Protein AF-A0A3D4P3J9-F1 (afdb_monomer)

Foldseek 3Di:
DDDPVPFPFPADPDFPPQADAPVQRVCVRRSQWDDPDQQDIDGGPNVVVVVVVLVVLLVVLCVVLVEAEDDDDQKAFCVLCVVVVNSVQVPPFWAWDADPVRTIITRAQDCPSVVCVVCVVVPDDQVVPWHKYKYWDKHATPPVHRDDRNLRGGIDIDIDMDTDHPDVVSLVVSQVSVVVSVVSSCVVVVADWQWAWEDCPPVDADTKTFTWGFDQPFPWKWWADPVDNHIHTLLPDDFADDAADDDDQDDKDKDFAAPQLALVSRCVVVVHDLQQAKDWFWKAAPVGQIAIEIERRVWDFNQSQVCVVVVRRSGIDGDDQVSQVVQLAHRSQGDCQSGPRYQYEYEQRQQRHFFHWGGPSDHRMIMTGDHEPVRHDHPYYYHTTGDDFQTAHPPHGGTIHMTHTRGPDMDHRD

Mean predicted aligned error: 5.12 Å

Nearest PDB structures (foldseek):
  8w9i-assembly1_A  TM=9.210E-01  e=5.659E-49  Pseudomonas aeruginosa
  8w9i-assembly1_B  TM=9.074E-01  e=8.060E-49  Pseudomonas aeruginosa
  8w8j-assembly1_B  TM=9.111E-01  e=4.456E-48  Pseudomonas aeruginosa
  5ucm-assembly1_A  TM=9.035E-01  e=1.631E-47  Pseudomonas aeruginosa PAO1
  2i4n-assembly1_B  TM=9.693E-01  e=1.017E-27  Rhodopseudomonas palustris

Structure (mmCIF, N/CA/C/O backbone):
data_AF-A0A3D4P3J9-F1
#
_entry.id   AF-A0A3D4P3J9-F1
#
loop_
_atom_site.group_PDB
_atom_site.id
_atom_site.type_symbol
_atom_site.label_atom_id
_atom_site.label_alt_id
_atom_site.label_comp_id
_atom_site.label_asym_id
_atom_site.label_entity_id
_atom_site.label_seq_id
_atom_site.pdbx_PDB_ins_code
_atom_site.Cartn_x
_atom_site.Cartn_y
_atom_site.Cartn_z
_atom_site.occupancy
_atom_site.B_iso_or_equiv
_atom_site.auth_seq_id
_atom_site.auth_comp_id
_atom_site.auth_asym_id
_atom_site.auth_atom_id
_atom_site.pdbx_PDB_model_num
ATOM 1 N N . MET A 1 1 ? -26.149 22.680 27.137 1.00 61.97 1 MET A N 1
ATOM 2 C CA . MET A 1 1 ? -25.205 23.363 26.218 1.00 61.97 1 MET A CA 1
ATOM 3 C C . MET A 1 1 ? -24.112 24.038 27.037 1.00 61.97 1 MET A C 1
ATOM 5 O O . MET A 1 1 ? -24.439 24.690 28.018 1.00 61.97 1 MET A O 1
ATOM 9 N N . ILE A 1 2 ? -22.837 23.857 26.679 1.00 80.44 2 ILE A N 1
ATOM 10 C CA . ILE A 1 2 ? -21.700 24.536 27.331 1.00 80.44 2 ILE A CA 1
ATOM 11 C C . ILE A 1 2 ? -21.549 25.927 26.696 1.00 80.44 2 ILE A C 1
ATOM 13 O O . ILE A 1 2 ? -21.612 26.040 25.474 1.00 80.44 2 ILE A O 1
ATOM 17 N N . ARG A 1 3 ? -21.370 26.981 27.504 1.00 86.25 3 ARG A N 1
ATOM 18 C CA . ARG A 1 3 ? -21.073 28.335 26.996 1.00 86.25 3 ARG A CA 1
ATOM 19 C C . ARG A 1 3 ? -19.681 28.359 26.360 1.00 86.25 3 ARG A C 1
ATOM 21 O O . ARG A 1 3 ? -18.757 27.799 26.942 1.00 86.25 3 ARG A O 1
ATOM 28 N N . TYR A 1 4 ? -19.517 29.062 25.238 1.00 86.31 4 TYR A N 1
ATOM 29 C CA . TYR A 1 4 ? -18.231 29.148 24.528 1.00 86.31 4 TYR A CA 1
ATOM 30 C C . TYR A 1 4 ? -17.080 29.619 25.430 1.00 86.31 4 TYR A C 1
ATOM 32 O O . TYR A 1 4 ? -16.001 29.048 25.394 1.00 86.31 4 TYR A O 1
ATOM 40 N N . SER A 1 5 ? -17.336 30.569 26.337 1.00 89.00 5 SER A N 1
ATOM 41 C CA . SER A 1 5 ? -16.341 31.072 27.299 1.00 89.00 5 SER A CA 1
ATOM 42 C C . SER A 1 5 ? -15.779 30.023 28.268 1.00 89.00 5 SER A C 1
ATOM 44 O O . SER A 1 5 ? -14.781 30.283 28.929 1.00 89.00 5 SER A O 1
ATOM 46 N N . ARG A 1 6 ? -16.415 28.849 28.378 1.00 89.06 6 ARG A N 1
ATOM 47 C CA . ARG A 1 6 ? -15.959 27.707 29.189 1.00 89.06 6 ARG A CA 1
ATOM 48 C C . ARG A 1 6 ? -15.498 26.524 28.333 1.00 89.06 6 ARG A C 1
ATOM 50 O O . ARG A 1 6 ? -15.231 25.453 28.870 1.00 89.06 6 ARG A O 1
ATOM 57 N N . PHE A 1 7 ? -15.468 26.681 27.012 1.00 89.62 7 PHE A N 1
ATOM 58 C CA . PHE A 1 7 ? -15.084 25.635 26.078 1.00 89.62 7 PHE A CA 1
ATOM 59 C C . PHE A 1 7 ? -13.659 25.897 25.586 1.00 89.62 7 PHE A C 1
ATOM 61 O O . PHE A 1 7 ? -13.385 26.932 24.986 1.00 89.62 7 PHE A O 1
ATOM 68 N N . LEU A 1 8 ? -12.740 24.965 25.856 1.00 90.00 8 LEU A N 1
ATOM 69 C CA . LEU A 1 8 ? -11.357 25.067 25.392 1.00 90.00 8 LEU A CA 1
ATOM 70 C C . LEU A 1 8 ? -11.315 24.876 23.870 1.00 90.00 8 LEU A C 1
ATOM 72 O O . LEU A 1 8 ? -11.316 23.749 23.377 1.00 90.00 8 LEU A O 1
ATOM 76 N N . MET A 1 9 ? -11.293 25.990 23.142 1.00 90.38 9 MET A N 1
ATOM 77 C CA . MET A 1 9 ? -11.214 26.028 21.683 1.00 90.38 9 MET A CA 1
ATOM 78 C C . MET A 1 9 ? -10.228 27.127 21.255 1.00 90.38 9 MET A C 1
ATOM 80 O O . MET A 1 9 ? -10.634 28.257 20.979 1.00 90.38 9 MET A O 1
ATOM 84 N N . PRO A 1 10 ? -8.915 26.832 21.274 1.00 90.56 10 PRO A N 1
ATOM 85 C CA . PRO A 1 10 ? -7.866 27.806 20.994 1.00 90.56 10 PRO A CA 1
ATOM 86 C C . PRO A 1 10 ? -7.726 28.028 19.483 1.00 90.56 10 PRO A C 1
ATOM 88 O O . PRO A 1 10 ? -6.827 27.486 18.846 1.00 90.56 10 PRO A O 1
ATOM 91 N N . THR A 1 11 ? -8.637 28.800 18.893 1.00 92.62 11 THR A N 1
ATOM 92 C CA . THR A 1 11 ? -8.585 29.109 17.460 1.00 92.62 11 THR A CA 1
ATOM 93 C C . THR A 1 11 ? -7.394 30.003 17.120 1.00 92.62 11 THR A C 1
ATOM 95 O O . THR A 1 11 ? -7.134 30.966 17.844 1.00 92.62 11 THR A O 1
ATOM 98 N N . THR A 1 12 ? -6.722 29.758 15.995 1.00 90.12 12 THR A N 1
ATOM 99 C CA . THR A 1 12 ? -5.594 30.581 15.527 1.00 90.12 12 THR A CA 1
ATOM 100 C C . THR A 1 12 ? -5.910 31.282 14.208 1.00 90.12 12 THR A C 1
ATOM 102 O O . THR A 1 12 ? -6.544 30.732 13.302 1.00 90.12 12 THR A O 1
ATOM 105 N N . LYS A 1 13 ? -5.448 32.532 14.080 1.00 87.69 13 LYS A N 1
ATOM 106 C CA . LYS A 1 13 ? -5.566 33.291 12.827 1.00 87.69 13 LYS A CA 1
ATOM 107 C C . LYS A 1 13 ? -4.622 32.728 11.766 1.00 87.69 13 LYS A C 1
ATOM 109 O O . LYS A 1 13 ? -5.040 32.508 10.630 1.00 87.69 13 LYS A O 1
ATOM 114 N N . GLU A 1 14 ? -3.380 32.481 12.166 1.00 84.69 14 GLU A N 1
ATOM 115 C CA . GLU A 1 14 ? -2.300 32.007 11.308 1.00 84.69 14 GLU A CA 1
ATOM 116 C C . GLU A 1 14 ? -2.349 30.488 11.128 1.00 84.69 14 GLU A C 1
ATOM 118 O O . GLU A 1 14 ? -2.778 29.745 12.017 1.00 84.69 14 GLU A O 1
ATOM 123 N N . THR A 1 15 ? -1.932 30.042 9.943 1.00 78.12 15 THR A N 1
ATOM 124 C CA . THR A 1 15 ? -1.755 28.619 9.649 1.00 78.12 15 THR A CA 1
ATOM 125 C C . THR A 1 15 ? -0.336 28.221 10.055 1.00 78.12 15 THR A C 1
ATOM 127 O O . THR A 1 15 ? 0.595 28.890 9.610 1.00 78.12 15 THR A O 1
ATOM 130 N N . PRO A 1 16 ? -0.146 27.146 10.837 1.00 78.12 16 PRO A N 1
ATOM 131 C CA . PRO A 1 16 ? 1.179 26.577 11.065 1.00 78.12 16 PRO A CA 1
ATOM 132 C C . PRO A 1 16 ? 1.870 26.212 9.745 1.00 78.12 16 PRO A C 1
ATOM 134 O O . PRO A 1 16 ? 1.224 25.700 8.829 1.00 78.12 16 PRO A O 1
ATOM 137 N N . SER A 1 17 ? 3.168 26.496 9.636 1.00 77.50 17 SER A N 1
ATOM 138 C CA . SER A 1 17 ? 3.943 26.291 8.404 1.00 77.50 17 SER A CA 1
ATOM 139 C C . SER A 1 17 ? 4.155 24.817 8.051 1.00 77.50 17 SER A C 1
ATOM 141 O O . SER A 1 17 ? 4.418 24.508 6.896 1.00 77.50 17 SER A O 1
ATOM 143 N N . ASP A 1 18 ? 4.004 23.907 9.015 1.00 75.69 18 ASP A N 1
ATOM 144 C CA . ASP A 1 18 ? 4.138 22.458 8.843 1.00 75.69 18 ASP A CA 1
ATOM 145 C C . ASP A 1 18 ? 2.832 21.766 8.403 1.00 75.69 18 ASP A C 1
ATOM 147 O O . ASP A 1 18 ? 2.766 20.537 8.334 1.00 75.69 18 ASP A O 1
ATOM 151 N N . ALA A 1 19 ? 1.776 22.537 8.118 1.00 81.19 19 ALA A N 1
ATOM 152 C CA . ALA A 1 19 ? 0.484 22.027 7.677 1.00 81.19 19 ALA A CA 1
ATOM 153 C C . ALA A 1 19 ? 0.239 22.303 6.185 1.00 81.19 19 ALA A C 1
ATOM 155 O O . ALA A 1 19 ? -0.222 23.379 5.806 1.00 81.19 19 ALA A O 1
ATOM 156 N N . GLU A 1 20 ? 0.493 21.299 5.345 1.00 80.62 20 GLU A N 1
ATOM 157 C CA . GLU A 1 20 ? 0.336 21.400 3.885 1.00 80.62 20 GLU A CA 1
ATOM 158 C C . GLU A 1 20 ? -1.122 21.181 3.437 1.00 80.62 20 GLU A C 1
ATOM 160 O O . GLU A 1 20 ? -1.687 21.993 2.702 1.00 80.62 20 GLU A O 1
ATOM 165 N N . VAL A 1 21 ? -1.777 20.129 3.946 1.00 87.75 21 VAL A N 1
ATOM 166 C CA . VAL A 1 21 ? -3.131 19.726 3.524 1.00 87.75 21 VAL A CA 1
ATOM 167 C C . VAL A 1 21 ? -4.220 20.575 4.190 1.00 87.75 21 VAL A C 1
ATOM 169 O O . VAL A 1 21 ? -4.158 20.889 5.383 1.00 87.75 21 VAL A O 1
ATOM 172 N N . ALA A 1 22 ? -5.264 20.925 3.430 1.00 90.56 22 ALA A N 1
ATOM 173 C CA . ALA A 1 22 ? -6.351 21.798 3.879 1.00 90.56 22 ALA A CA 1
ATOM 174 C C . ALA A 1 22 ? -7.051 21.306 5.161 1.00 90.56 22 ALA A C 1
ATOM 176 O O . ALA A 1 22 ? -7.291 22.106 6.067 1.00 90.56 22 ALA A O 1
ATOM 177 N N . SER A 1 23 ? -7.329 20.003 5.274 1.00 92.81 23 SER A N 1
ATOM 178 C CA . SER A 1 23 ? -7.937 19.397 6.469 1.00 92.81 23 SER A CA 1
ATOM 179 C C . SER A 1 23 ? -7.082 19.638 7.719 1.00 92.81 23 SER A C 1
ATOM 181 O O . SER A 1 23 ? -7.578 20.165 8.715 1.00 92.81 23 SER A O 1
ATOM 183 N N . HIS A 1 24 ? -5.777 19.362 7.643 1.00 92.81 24 HIS A N 1
ATOM 184 C CA . HIS A 1 24 ? -4.821 19.586 8.729 1.00 92.81 24 HIS A CA 1
ATOM 185 C C . HIS A 1 24 ? -4.771 21.062 9.148 1.00 92.81 24 HIS A C 1
ATOM 187 O O . HIS A 1 24 ? -4.904 21.382 10.333 1.00 92.81 24 HIS A O 1
ATOM 193 N N . ARG A 1 25 ? -4.670 21.974 8.170 1.00 92.06 25 ARG A N 1
ATOM 194 C CA . ARG A 1 25 ? -4.666 23.429 8.397 1.00 92.06 25 ARG A CA 1
ATOM 195 C C . ARG A 1 25 ? -5.921 23.896 9.131 1.00 92.06 25 ARG A C 1
ATOM 197 O O . ARG A 1 25 ? -5.830 24.670 10.083 1.00 92.06 25 ARG A O 1
ATOM 204 N N . LEU A 1 26 ? -7.092 23.438 8.691 1.00 94.38 26 LEU A N 1
ATOM 205 C CA . LEU A 1 26 ? -8.375 23.827 9.273 1.00 94.38 26 LEU A CA 1
ATOM 206 C C . LEU A 1 26 ? -8.563 23.253 10.678 1.00 94.38 26 LEU A C 1
ATOM 208 O O . LEU A 1 26 ? -8.976 23.988 11.572 1.00 94.38 26 LEU A O 1
ATOM 212 N N . MET A 1 27 ? -8.214 21.985 10.905 1.00 95.06 27 MET A N 1
ATOM 213 C CA . MET A 1 27 ? -8.350 21.354 12.222 1.00 95.06 27 MET A CA 1
ATOM 214 C C . MET A 1 27 ? -7.432 21.988 13.275 1.00 95.06 27 MET A C 1
ATOM 216 O O . MET A 1 27 ? -7.852 22.158 14.422 1.00 95.06 27 MET A O 1
ATOM 220 N N . LEU A 1 28 ? -6.216 22.398 12.896 1.00 93.31 28 LEU A N 1
ATOM 221 C CA . LEU A 1 28 ? -5.325 23.163 13.774 1.00 93.31 28 LEU A CA 1
ATOM 222 C C . LEU A 1 28 ? -5.899 24.555 14.074 1.00 93.31 28 LEU A C 1
ATOM 224 O O . LEU A 1 28 ? -6.052 24.921 15.239 1.00 93.31 28 LEU A O 1
ATOM 228 N N . ARG A 1 29 ? -6.297 25.308 13.038 1.00 94.19 29 ARG A N 1
ATOM 229 C CA . ARG A 1 29 ? -6.836 26.673 13.194 1.00 94.19 29 ARG A CA 1
ATOM 230 C C . ARG A 1 29 ? -8.148 26.727 13.963 1.00 94.19 29 ARG A C 1
ATOM 232 O O . ARG A 1 29 ? -8.394 27.698 14.671 1.00 94.19 29 ARG A O 1
ATOM 239 N N . ALA A 1 30 ? -8.982 25.700 13.843 1.00 94.75 30 ALA A N 1
ATOM 240 C CA . ALA A 1 30 ? -10.226 25.574 14.591 1.00 94.75 30 ALA A CA 1
ATOM 241 C C . ALA A 1 30 ? -10.008 25.104 16.043 1.00 94.75 30 ALA A C 1
ATOM 243 O O . ALA A 1 30 ? -10.976 24.994 16.793 1.00 94.75 30 ALA A O 1
ATOM 244 N N . GLY A 1 31 ? -8.769 24.808 16.455 1.00 94.00 31 GLY A N 1
ATOM 245 C CA . GLY A 1 31 ? -8.481 24.275 17.785 1.00 94.00 31 GLY A CA 1
ATOM 246 C C . GLY A 1 31 ? -9.119 22.902 18.014 1.00 94.00 31 GLY A C 1
ATOM 247 O O . GLY A 1 31 ? -9.609 22.629 19.109 1.00 94.00 31 GLY A O 1
ATOM 248 N N . MET A 1 32 ? -9.169 22.052 16.980 1.00 96.12 32 MET A N 1
ATOM 249 C CA . MET A 1 32 ? -9.696 20.684 17.068 1.00 96.12 32 MET A CA 1
ATOM 250 C C . MET A 1 32 ? -8.624 19.673 17.466 1.00 96.12 32 MET A C 1
ATOM 252 O O . MET A 1 32 ? -8.935 18.712 18.168 1.00 96.12 32 MET A O 1
ATOM 256 N N . ILE A 1 33 ? -7.381 19.901 17.044 1.00 95.25 33 ILE A N 1
ATOM 257 C CA . ILE A 1 33 ? -6.224 19.060 17.361 1.00 95.25 33 ILE A CA 1
ATOM 258 C C . ILE A 1 33 ? -5.009 19.912 17.707 1.00 95.25 33 ILE A C 1
ATOM 260 O O . ILE A 1 33 ? -4.933 21.083 17.334 1.00 95.25 33 ILE A O 1
ATOM 264 N N . ARG A 1 34 ? -4.040 19.310 18.399 1.00 93.12 34 ARG A N 1
ATOM 265 C CA . ARG A 1 34 ? -2.733 19.912 18.668 1.00 93.12 34 ARG A CA 1
ATOM 266 C C . ARG A 1 34 ? -1.631 18.869 18.524 1.00 93.12 34 ARG A C 1
ATOM 268 O O . ARG A 1 34 ? -1.748 17.781 19.074 1.00 93.12 34 ARG A O 1
ATOM 275 N N . LYS A 1 35 ? -0.576 19.201 17.784 1.00 92.25 35 LYS A N 1
ATOM 276 C CA . LYS A 1 35 ? 0.579 18.322 17.572 1.00 92.25 35 LYS A CA 1
ATOM 277 C C . LYS A 1 35 ? 1.399 18.198 18.860 1.00 92.25 35 LYS A C 1
ATOM 279 O O . LYS A 1 35 ? 1.714 19.216 19.476 1.00 92.25 35 LYS A O 1
ATOM 284 N N . VAL A 1 36 ? 1.725 16.967 19.246 1.00 94.62 36 VAL A N 1
ATOM 285 C CA . VAL A 1 36 ? 2.635 16.637 20.359 1.00 94.62 36 VAL A CA 1
ATOM 286 C C . VAL A 1 36 ? 4.013 16.285 19.803 1.00 94.62 36 VAL A C 1
ATOM 288 O O . VAL A 1 36 ? 5.019 16.83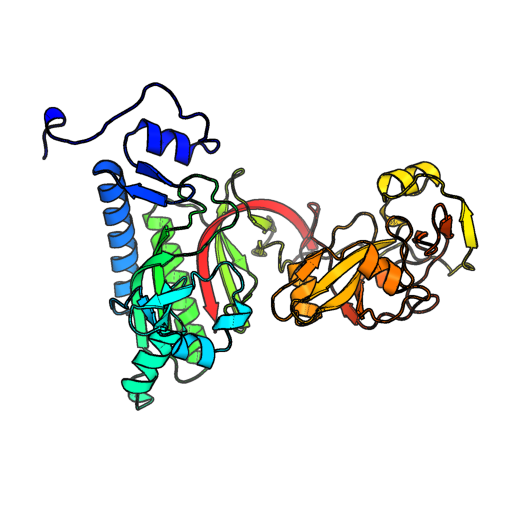1 20.241 1.00 94.62 36 VAL A O 1
ATOM 291 N N . ALA A 1 37 ? 4.042 15.427 18.783 1.00 92.94 37 ALA A N 1
ATOM 292 C CA . ALA A 1 37 ? 5.230 15.058 18.020 1.00 92.94 37 ALA A CA 1
ATOM 293 C C . ALA A 1 37 ? 4.845 14.797 16.551 1.00 92.94 37 ALA A C 1
ATOM 295 O O . ALA A 1 37 ? 3.675 14.895 16.178 1.00 92.94 37 ALA A O 1
ATOM 296 N N . SER A 1 38 ? 5.815 14.496 15.684 1.00 91.38 38 SER A N 1
ATOM 297 C CA . SER A 1 38 ? 5.516 14.150 14.285 1.00 91.38 38 SER A CA 1
ATOM 298 C C . SER A 1 38 ? 4.630 12.901 14.216 1.00 91.38 38 SER A C 1
ATOM 300 O O . SER A 1 38 ? 5.047 11.839 14.677 1.00 91.38 38 SER A O 1
ATOM 302 N N . GLY A 1 39 ? 3.416 13.048 13.674 1.00 92.50 39 GLY A N 1
ATOM 303 C CA . GLY A 1 39 ? 2.413 11.984 13.615 1.00 92.50 39 GLY A CA 1
ATOM 304 C C . GLY A 1 39 ? 1.721 11.664 14.940 1.00 92.50 39 GLY A C 1
ATOM 305 O O . GLY A 1 39 ? 1.131 10.600 15.041 1.00 92.50 39 GLY A O 1
ATOM 306 N N . ILE A 1 40 ? 1.800 12.526 15.958 1.00 95.94 40 ILE A N 1
ATOM 307 C CA . ILE A 1 40 ? 1.154 12.297 17.261 1.00 95.94 40 ILE A CA 1
ATOM 308 C C . ILE A 1 40 ? 0.384 13.554 17.660 1.00 95.94 40 ILE A C 1
ATOM 310 O O . ILE A 1 40 ? 0.966 14.638 17.791 1.00 95.94 40 ILE A O 1
ATOM 314 N N . TYR A 1 41 ? -0.928 13.415 17.855 1.00 95.88 41 TYR A N 1
ATOM 315 C CA . TYR A 1 41 ? -1.847 14.537 18.038 1.00 95.88 41 TYR A CA 1
ATOM 316 C C . TYR A 1 41 ? -2.748 14.356 19.259 1.00 95.88 41 TYR A C 1
ATOM 318 O O . TYR A 1 41 ? -3.342 13.309 19.482 1.00 95.88 41 TYR A O 1
ATOM 326 N N . THR A 1 42 ? -2.935 15.435 20.013 1.00 96.56 42 THR A N 1
ATOM 327 C CA . THR A 1 42 ? -3.992 15.541 21.019 1.00 96.56 42 THR A CA 1
ATOM 328 C C . THR A 1 42 ? -5.286 16.010 20.363 1.00 96.56 42 THR A C 1
ATOM 330 O O . THR A 1 42 ? -5.311 17.074 19.739 1.00 96.56 42 THR A O 1
ATOM 333 N N . TYR A 1 43 ? -6.382 15.279 20.570 1.00 97.12 43 TYR A N 1
ATOM 334 C CA . TYR A 1 43 ? -7.727 15.747 20.233 1.00 97.12 43 TYR A CA 1
ATOM 335 C C . TYR A 1 43 ? -8.235 16.717 21.302 1.00 97.12 43 TYR A C 1
ATOM 337 O O . TYR A 1 43 ? -8.416 16.360 22.466 1.00 97.12 43 TYR A O 1
ATOM 345 N N . LEU A 1 44 ? -8.498 17.959 20.901 1.00 96.50 44 LEU A N 1
ATOM 346 C CA . LEU A 1 44 ? -9.110 18.974 21.757 1.00 96.50 44 LEU A CA 1
ATOM 347 C C . LEU A 1 44 ? -10.636 18.774 21.811 1.00 96.50 44 LEU A C 1
ATOM 349 O O . LEU A 1 44 ? -11.188 18.046 20.981 1.00 96.50 44 LEU A O 1
ATOM 353 N N . PRO A 1 45 ? -11.369 19.413 22.746 1.00 96.38 45 PRO A N 1
ATOM 354 C CA . PRO A 1 45 ? -12.789 19.126 22.965 1.00 96.38 45 PRO A CA 1
ATOM 355 C C . PRO A 1 45 ? -13.676 19.183 21.713 1.00 96.38 45 PRO A C 1
ATOM 357 O O . PRO A 1 45 ? -14.614 18.395 21.599 1.00 96.38 45 PRO A O 1
ATOM 360 N N . ALA A 1 46 ? -13.402 20.083 20.762 1.00 94.69 46 ALA A N 1
ATOM 361 C CA . ALA A 1 46 ? -14.131 20.139 19.493 1.00 94.69 46 ALA A CA 1
ATOM 362 C C . ALA A 1 46 ? -13.853 18.910 18.611 1.00 94.69 46 ALA A C 1
ATOM 364 O O . ALA A 1 46 ? -14.796 18.262 18.157 1.00 94.69 46 ALA A O 1
ATOM 365 N N . GLY A 1 47 ? -12.576 18.560 18.421 1.00 96.31 47 GLY A N 1
ATOM 366 C CA . GLY A 1 47 ? -12.157 17.392 17.644 1.00 96.31 47 GLY A CA 1
ATOM 367 C C . GLY A 1 47 ? -12.632 16.083 18.267 1.00 96.31 47 GLY A C 1
ATOM 368 O O . GLY A 1 47 ? -13.228 15.260 17.581 1.00 96.31 47 GLY A O 1
ATOM 369 N N . LEU A 1 48 ? -12.492 15.936 19.587 1.00 96.81 48 LEU A N 1
ATOM 370 C CA . LEU A 1 48 ? -12.940 14.749 20.316 1.00 96.81 48 LEU A CA 1
ATOM 371 C C . LEU A 1 48 ? -14.459 14.539 20.215 1.00 96.81 48 LEU A C 1
ATOM 373 O O . LEU A 1 48 ? -14.935 13.409 20.132 1.00 96.81 48 LEU A O 1
ATOM 377 N N . ARG A 1 49 ? -15.253 15.619 20.187 1.00 96.31 49 ARG A N 1
ATOM 378 C CA . ARG A 1 49 ? -16.704 15.517 19.958 1.00 96.31 49 ARG A CA 1
ATOM 379 C C . ARG A 1 49 ? -17.044 15.030 18.554 1.00 96.31 49 ARG A C 1
ATOM 381 O O . 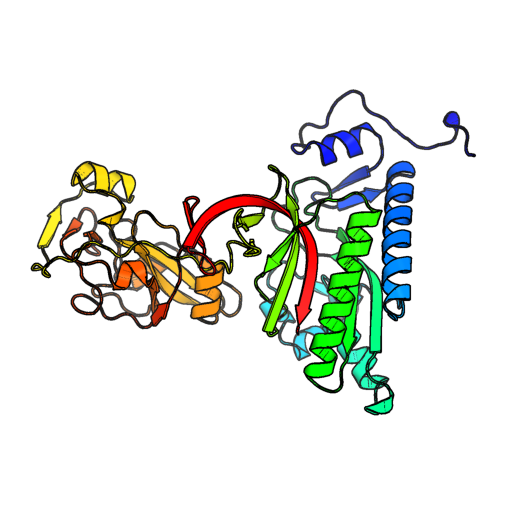ARG A 1 49 ? -18.076 14.383 18.403 1.00 96.31 49 ARG A O 1
ATOM 388 N N . VAL A 1 50 ? -16.240 15.370 17.548 1.00 97.44 50 VAL A N 1
ATOM 389 C CA . VAL A 1 50 ? -16.407 14.850 16.184 1.00 97.44 50 VAL A CA 1
ATOM 390 C C . VAL A 1 50 ? -16.010 13.379 16.142 1.00 97.44 50 VAL A C 1
ATOM 392 O O . VAL A 1 50 ? -16.833 12.575 15.718 1.00 97.44 50 VAL A O 1
ATOM 395 N N . LEU A 1 51 ? -14.845 13.017 16.689 1.00 97.69 51 LEU A N 1
ATOM 396 C CA . LEU A 1 51 ? -14.385 11.626 16.785 1.00 97.69 51 LEU A CA 1
ATOM 397 C C . LEU A 1 51 ? -15.454 10.716 17.413 1.00 97.69 51 LEU A C 1
ATOM 399 O O . LEU A 1 51 ? -15.884 9.754 16.792 1.00 97.69 51 LEU A O 1
ATOM 403 N N . ARG A 1 52 ? -16.011 11.098 18.569 1.00 98.12 52 ARG A N 1
ATOM 404 C CA . ARG A 1 52 ? -17.077 10.326 19.238 1.00 98.12 52 ARG A CA 1
ATOM 405 C C . ARG A 1 52 ? -18.365 10.190 18.420 1.00 98.12 52 ARG A C 1
ATOM 407 O O . ARG A 1 52 ? -19.103 9.223 18.582 1.00 98.12 52 ARG A O 1
ATOM 414 N N . LYS A 1 53 ? -18.690 11.171 17.569 1.00 98.44 53 LYS A N 1
ATOM 415 C CA . LYS A 1 53 ? -19.844 11.064 16.659 1.00 98.44 53 LYS A CA 1
ATOM 416 C C . LYS A 1 53 ? -19.568 10.068 15.538 1.00 98.44 53 LYS A C 1
ATOM 418 O O . LYS A 1 53 ? -20.484 9.331 15.187 1.00 98.44 53 LYS A O 1
ATOM 423 N N . VAL A 1 54 ? -18.343 10.062 15.013 1.00 98.38 54 VAL A N 1
ATOM 424 C CA . VAL A 1 54 ? -17.882 9.088 14.017 1.00 98.38 54 VAL A CA 1
ATOM 425 C C . VAL A 1 54 ? -17.929 7.687 14.624 1.00 98.38 54 VAL A C 1
ATOM 427 O O . VAL A 1 54 ? -18.665 6.848 14.120 1.00 98.38 54 VAL A O 1
ATOM 430 N N . GLU A 1 55 ? -17.282 7.467 15.773 1.00 98.31 55 GLU A N 1
ATOM 431 C CA . GLU A 1 55 ? -17.302 6.184 16.497 1.00 98.31 55 GLU A CA 1
ATOM 432 C C . GLU A 1 55 ? -18.722 5.674 16.749 1.00 98.31 55 GLU A C 1
ATOM 434 O O . GLU A 1 55 ? -18.996 4.489 16.600 1.00 98.31 55 GLU A O 1
ATOM 439 N N . ARG A 1 56 ? -19.653 6.561 17.119 1.00 98.62 56 ARG A N 1
ATOM 440 C CA . ARG A 1 56 ? -21.053 6.179 17.319 1.00 98.62 56 ARG A CA 1
ATOM 441 C C . ARG A 1 56 ? -21.710 5.671 16.033 1.00 98.62 56 ARG A C 1
ATOM 443 O O . ARG A 1 56 ? -22.412 4.673 16.094 1.00 98.62 56 ARG A O 1
ATOM 450 N N . ILE A 1 57 ? -21.495 6.334 14.895 1.00 98.62 57 ILE A N 1
ATOM 451 C CA . ILE A 1 57 ? -22.041 5.882 13.603 1.00 98.62 57 ILE A CA 1
ATOM 452 C C . ILE A 1 57 ? -21.457 4.518 13.232 1.00 98.62 57 ILE A C 1
ATOM 454 O O . ILE A 1 57 ? -22.208 3.629 12.844 1.00 98.62 57 ILE A O 1
ATOM 458 N N . LEU A 1 58 ? -20.140 4.349 13.389 1.00 98.56 58 LEU A N 1
ATOM 459 C CA . LEU A 1 58 ? -19.466 3.078 13.122 1.00 98.56 58 LEU A CA 1
ATOM 460 C C . LEU A 1 58 ? -20.044 1.965 14.007 1.00 98.56 58 LEU A C 1
ATOM 462 O O . LEU A 1 58 ? -20.440 0.930 13.487 1.00 98.56 58 LEU A O 1
ATOM 466 N N . ARG A 1 59 ? -20.168 2.209 15.317 1.00 98.62 59 ARG A N 1
ATOM 467 C CA . ARG A 1 59 ? -20.747 1.270 16.289 1.00 98.62 59 ARG A CA 1
ATOM 468 C C . ARG A 1 59 ? -22.162 0.846 15.909 1.00 98.62 59 ARG A C 1
ATOM 470 O O . ARG A 1 59 ? -22.429 -0.338 15.788 1.00 98.62 59 ARG A O 1
ATOM 477 N N . GLU A 1 60 ? -23.042 1.805 15.627 1.00 98.69 60 GLU A N 1
ATOM 478 C CA . GLU A 1 60 ? -24.432 1.517 15.249 1.00 98.69 60 GLU A CA 1
ATOM 479 C C . GLU A 1 60 ? -24.543 0.636 13.990 1.00 98.69 60 GLU A C 1
ATOM 481 O O . GLU A 1 60 ? -25.405 -0.239 13.933 1.00 98.69 60 GLU A O 1
ATOM 486 N N . GLU A 1 61 ? -23.694 0.842 12.975 1.00 98.56 61 GLU A N 1
ATOM 487 C CA . GLU A 1 61 ? -23.729 0.021 11.754 1.00 98.56 61 GLU A CA 1
ATOM 488 C C . GLU A 1 61 ? -23.049 -1.346 11.916 1.00 98.56 61 GLU A C 1
ATOM 490 O O . GLU A 1 61 ? -23.495 -2.302 11.279 1.00 98.56 61 GLU A O 1
ATOM 495 N N . MET A 1 62 ? -22.022 -1.457 12.766 1.00 98.38 62 MET A N 1
ATOM 496 C CA . MET A 1 62 ? -21.390 -2.738 13.106 1.00 98.38 62 MET A CA 1
ATOM 497 C C . MET A 1 62 ? -22.308 -3.601 13.980 1.00 98.38 62 MET A C 1
ATOM 499 O O . MET A 1 62 ? -22.524 -4.769 13.663 1.00 98.38 62 MET A O 1
ATOM 503 N N . ASP A 1 63 ? -22.940 -3.019 15.002 1.00 98.12 63 ASP A N 1
ATOM 504 C CA . ASP A 1 63 ? -23.938 -3.701 15.839 1.00 98.12 63 ASP A CA 1
ATOM 505 C C . ASP A 1 63 ? -25.117 -4.186 14.982 1.00 98.12 63 ASP A C 1
ATOM 507 O O . ASP A 1 63 ? -25.603 -5.309 15.125 1.00 98.12 63 ASP A O 1
ATOM 511 N N . ARG A 1 64 ? -25.549 -3.362 14.017 1.00 97.69 64 ARG A N 1
ATOM 512 C CA . ARG A 1 64 ? -26.576 -3.741 13.038 1.00 97.69 64 ARG A CA 1
ATOM 513 C C . ARG A 1 64 ? -26.142 -4.904 12.142 1.00 97.69 64 ARG A C 1
ATOM 515 O O . ARG A 1 64 ? -27.000 -5.670 11.710 1.00 97.69 64 ARG A O 1
ATOM 522 N N . ALA A 1 65 ? -24.851 -5.025 11.841 1.00 96.38 65 ALA A N 1
ATOM 523 C CA . ALA A 1 65 ? -24.290 -6.148 11.092 1.00 96.38 65 ALA A CA 1
ATOM 524 C C . ALA A 1 65 ? -24.119 -7.419 11.949 1.00 96.38 65 ALA A C 1
ATOM 526 O O . ALA A 1 65 ? -23.662 -8.434 11.433 1.00 96.38 65 ALA A O 1
ATOM 527 N N . GLY A 1 66 ? -24.507 -7.383 13.231 1.00 96.12 66 GLY A N 1
ATOM 528 C CA . GLY A 1 66 ? -24.381 -8.511 14.154 1.00 96.12 66 GLY A CA 1
ATOM 529 C C . GLY A 1 66 ? -22.989 -8.649 14.771 1.00 96.12 66 GLY A C 1
ATOM 530 O O . GLY A 1 66 ? -22.683 -9.700 15.324 1.00 96.12 66 GLY A O 1
ATOM 531 N N . ALA A 1 67 ? -22.148 -7.615 14.676 1.00 97.62 67 ALA A N 1
ATOM 532 C CA . ALA A 1 67 ? -20.834 -7.608 15.300 1.00 97.62 67 ALA A CA 1
ATOM 533 C C . ALA A 1 67 ? -20.914 -7.230 16.785 1.00 97.62 67 ALA A C 1
ATOM 535 O O . ALA A 1 67 ? -21.760 -6.438 17.199 1.00 97.62 67 ALA A O 1
ATOM 536 N N . HIS A 1 68 ? -20.001 -7.775 17.586 1.00 96.88 68 HIS A N 1
ATOM 537 C CA . HIS A 1 68 ? -19.936 -7.544 19.025 1.00 96.88 68 HIS A CA 1
ATOM 538 C C . HIS A 1 68 ? -18.699 -6.729 19.402 1.00 96.88 68 HIS A C 1
ATOM 540 O O . HIS A 1 68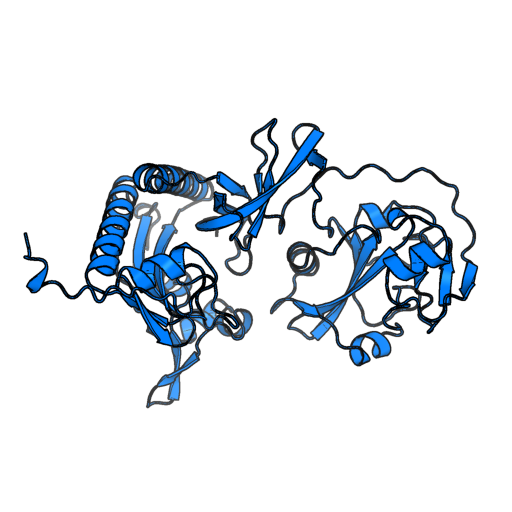 ? -17.570 -7.126 19.109 1.00 96.88 68 HIS A O 1
ATOM 546 N N . GLU A 1 69 ? -18.908 -5.592 20.067 1.00 98.31 69 GLU A N 1
ATOM 547 C CA . GLU A 1 69 ? -17.802 -4.744 20.509 1.00 98.31 69 GLU A CA 1
ATOM 548 C C . GLU A 1 69 ? -17.056 -5.382 21.692 1.00 98.31 69 GLU A C 1
ATOM 550 O O . GLU A 1 69 ? -17.646 -5.725 22.719 1.00 98.31 69 GLU A O 1
ATOM 555 N N . VAL A 1 70 ? -15.739 -5.502 21.556 1.00 97.56 70 VAL A N 1
ATOM 556 C CA . VAL A 1 70 ? -14.789 -5.908 22.597 1.00 97.56 70 VAL A CA 1
ATOM 557 C C . VAL A 1 70 ? -13.730 -4.816 22.771 1.00 97.56 70 VAL A C 1
ATOM 559 O O . VAL A 1 70 ? -13.672 -3.863 22.001 1.00 97.56 70 VAL A O 1
ATOM 562 N N . LEU A 1 71 ? -12.864 -4.927 23.780 1.00 97.94 71 LEU A N 1
ATOM 563 C CA . LEU A 1 71 ? -11.700 -4.049 23.920 1.00 97.94 71 LEU A CA 1
ATOM 564 C C . LEU A 1 71 ? -10.457 -4.890 24.197 1.00 97.94 71 LEU A C 1
ATOM 566 O O . LEU A 1 71 ? -10.328 -5.498 25.256 1.00 97.94 71 LEU A O 1
ATOM 570 N N . MET A 1 72 ? -9.550 -4.909 23.224 1.00 97.81 72 MET A N 1
ATOM 571 C CA . MET A 1 72 ? -8.302 -5.675 23.272 1.00 97.81 72 MET A CA 1
ATOM 572 C C . MET A 1 72 ? -7.135 -4.774 23.710 1.00 97.81 72 MET A C 1
ATOM 574 O O . MET A 1 72 ? -7.180 -3.560 23.475 1.00 97.81 72 MET A O 1
ATOM 578 N N . PRO A 1 73 ? -6.094 -5.326 24.357 1.00 97.62 73 PRO A N 1
ATOM 579 C CA . PRO A 1 73 ? -4.968 -4.538 24.847 1.00 97.62 73 PRO A CA 1
ATOM 580 C C . PRO A 1 73 ? -4.138 -3.932 23.706 1.00 97.62 73 PRO A C 1
ATOM 582 O O . PRO A 1 73 ? -3.947 -4.543 22.659 1.00 97.62 73 PRO A O 1
ATOM 585 N N . ALA A 1 74 ? -3.603 -2.727 23.927 1.00 97.56 74 ALA A N 1
ATOM 586 C CA . ALA A 1 74 ? -2.627 -2.103 23.023 1.00 97.56 74 ALA A CA 1
ATOM 587 C C . ALA A 1 74 ? -1.230 -2.724 23.141 1.00 97.56 74 ALA A C 1
ATOM 589 O O . ALA A 1 74 ? -0.470 -2.738 22.180 1.00 97.56 74 ALA A O 1
ATOM 590 N N . LEU A 1 75 ? -0.898 -3.184 24.348 1.00 98.00 75 LEU A N 1
ATOM 591 C CA . LEU A 1 75 ? 0.359 -3.831 24.687 1.00 98.00 75 LEU A CA 1
ATOM 592 C C . LEU A 1 75 ? 0.230 -5.325 24.402 1.00 98.00 75 LEU A C 1
ATOM 594 O O . LEU A 1 75 ? -0.552 -5.996 25.077 1.00 98.00 75 LEU A O 1
ATOM 598 N N . ILE A 1 76 ? 0.987 -5.831 23.432 1.00 98.25 76 ILE A N 1
ATOM 599 C CA . ILE A 1 76 ? 0.869 -7.213 22.961 1.00 98.25 76 ILE A CA 1
ATOM 600 C C . ILE A 1 76 ? 2.190 -7.954 23.219 1.00 98.25 76 ILE A C 1
ATOM 602 O O . ILE A 1 76 ? 3.248 -7.433 22.850 1.00 98.25 76 ILE A O 1
ATOM 606 N N . PRO A 1 77 ? 2.164 -9.137 23.864 1.00 98.00 77 PRO A N 1
ATOM 607 C CA . PRO A 1 77 ? 3.354 -9.967 24.044 1.00 98.00 77 PRO A CA 1
ATOM 608 C C . PRO A 1 77 ? 3.918 -10.423 22.691 1.00 98.00 77 PRO A C 1
ATOM 610 O O . PRO A 1 77 ? 3.164 -10.760 21.776 1.00 98.00 77 PRO A O 1
ATOM 613 N N . SER A 1 78 ? 5.247 -10.419 22.554 1.00 97.81 78 SER A N 1
ATOM 614 C CA . SER A 1 78 ? 5.920 -10.753 21.288 1.00 97.81 78 SER A CA 1
ATOM 615 C C . SER A 1 78 ? 5.615 -12.164 20.784 1.00 97.81 78 SER A C 1
ATOM 617 O O . SER A 1 78 ? 5.656 -12.405 19.583 1.00 97.81 78 SER A O 1
ATOM 619 N N . GLU A 1 79 ? 5.299 -13.088 21.690 1.00 97.75 79 GLU A N 1
ATOM 620 C CA . GLU A 1 79 ? 5.037 -14.499 21.423 1.00 97.75 79 GLU A CA 1
ATOM 621 C C . GLU A 1 79 ? 3.915 -14.677 20.395 1.00 97.75 79 GLU A C 1
ATOM 623 O O . GLU A 1 79 ? 4.084 -15.437 19.447 1.00 97.75 79 GLU A O 1
ATOM 628 N N . LEU A 1 80 ? 2.835 -13.895 20.505 1.00 97.69 80 LEU A N 1
ATOM 629 C CA . LEU A 1 80 ? 1.707 -13.954 19.570 1.00 97.69 80 LEU A CA 1
ATOM 630 C C . LEU A 1 80 ? 2.118 -13.567 18.140 1.00 97.69 80 LEU A C 1
ATOM 632 O O . LEU A 1 80 ? 1.738 -14.221 17.175 1.00 97.69 80 LEU A O 1
ATOM 636 N N . TRP A 1 81 ? 2.951 -12.534 18.007 1.00 97.00 81 TRP A N 1
ATOM 637 C CA . TRP A 1 81 ? 3.475 -12.067 16.719 1.00 97.00 81 TRP A CA 1
ATOM 638 C C . TRP A 1 81 ? 4.556 -12.987 16.145 1.00 97.00 81 TRP A C 1
ATOM 640 O O . TRP A 1 81 ? 4.749 -13.049 14.930 1.00 97.00 81 TRP A O 1
ATOM 650 N N . LYS A 1 82 ? 5.289 -13.691 17.011 1.00 96.62 82 LYS A N 1
ATOM 651 C CA . LYS A 1 82 ? 6.259 -14.714 16.607 1.00 96.62 82 LYS A CA 1
ATOM 652 C C . LYS A 1 82 ? 5.544 -15.970 16.108 1.00 96.62 82 LYS A C 1
ATOM 654 O O . LYS A 1 82 ? 5.979 -16.535 15.112 1.00 96.62 82 LYS A O 1
ATOM 659 N N . GLU A 1 83 ? 4.429 -16.369 16.731 1.00 96.31 83 GLU A N 1
ATOM 660 C CA . GLU A 1 83 ? 3.581 -17.474 16.252 1.00 96.31 83 GLU A CA 1
ATOM 661 C C . GLU A 1 83 ? 3.065 -17.236 14.825 1.00 96.31 83 GLU A C 1
ATOM 663 O O . GLU A 1 83 ? 3.050 -18.170 14.025 1.00 96.31 83 GLU A O 1
ATOM 668 N N . SER A 1 84 ? 2.687 -15.998 14.481 1.00 93.50 84 SER A N 1
ATOM 669 C CA . SER A 1 84 ? 2.247 -15.650 13.121 1.00 93.50 84 SER A CA 1
ATOM 670 C C . SER A 1 84 ? 3.397 -15.427 12.131 1.00 93.50 84 SER A C 1
ATOM 672 O O . SER A 1 84 ? 3.157 -15.278 10.934 1.00 93.50 84 SER A O 1
ATOM 674 N N . GLY A 1 85 ? 4.647 -15.360 12.605 1.00 91.38 85 GLY A N 1
ATOM 675 C CA . GLY A 1 85 ? 5.815 -14.975 11.805 1.00 91.38 85 GLY A CA 1
ATOM 676 C C . GLY A 1 85 ? 5.854 -13.489 11.417 1.00 91.38 85 GLY A C 1
ATOM 677 O O . GLY A 1 85 ? 6.773 -13.054 10.718 1.00 91.38 85 GLY A O 1
ATOM 678 N N . ARG A 1 86 ? 4.884 -12.678 11.866 1.00 92.44 86 ARG A N 1
ATOM 679 C CA . ARG A 1 86 ? 4.820 -11.242 11.548 1.00 92.44 86 ARG A CA 1
ATOM 680 C C . ARG A 1 86 ? 5.753 -10.406 12.416 1.00 92.44 86 ARG A C 1
ATOM 682 O O . ARG A 1 86 ? 6.043 -9.271 12.044 1.00 92.44 86 ARG A O 1
ATOM 689 N N . TRP A 1 87 ? 6.276 -10.944 13.523 1.00 93.62 87 TRP A N 1
ATOM 690 C CA . TRP A 1 87 ? 7.220 -10.224 14.384 1.00 93.62 87 TRP A CA 1
ATOM 691 C C . TRP A 1 87 ? 8.436 -9.704 13.615 1.00 93.62 87 TRP A C 1
ATOM 693 O O . TRP A 1 87 ? 8.786 -8.538 13.773 1.00 93.62 87 TRP A O 1
ATOM 703 N N . GLU A 1 88 ? 9.066 -10.517 12.769 1.00 89.19 88 GLU A N 1
ATOM 704 C CA . GLU A 1 88 ? 10.176 -10.101 11.910 1.00 89.19 88 GLU A CA 1
ATOM 705 C C . GLU A 1 88 ? 9.671 -9.457 10.617 1.00 89.19 88 GLU A C 1
ATOM 707 O O . GLU A 1 88 ? 10.165 -8.397 10.225 1.00 89.19 88 GLU A O 1
ATOM 712 N N . ALA A 1 89 ? 8.660 -10.061 9.982 1.00 86.06 89 ALA A N 1
ATOM 713 C CA . ALA A 1 89 ? 8.203 -9.652 8.658 1.00 86.06 89 ALA A CA 1
ATOM 714 C C . ALA A 1 89 ? 7.672 -8.210 8.624 1.00 86.06 89 ALA A C 1
ATOM 716 O O . ALA A 1 89 ? 7.896 -7.521 7.632 1.00 86.06 89 ALA A O 1
ATOM 717 N N . TYR A 1 90 ? 7.009 -7.728 9.690 1.00 88.19 90 TYR A N 1
ATOM 718 C CA . TYR A 1 90 ? 6.415 -6.376 9.747 1.00 88.19 90 TYR A CA 1
ATOM 719 C C . TYR A 1 90 ? 7.464 -5.253 9.674 1.00 88.19 90 TYR A C 1
ATOM 721 O O . TYR A 1 90 ? 7.151 -4.090 9.434 1.00 88.19 90 TYR A O 1
ATOM 729 N N . GLY A 1 91 ? 8.743 -5.575 9.882 1.00 88.06 91 GLY A N 1
ATOM 730 C CA . GLY A 1 91 ? 9.824 -4.618 9.692 1.00 88.06 91 GLY A CA 1
ATOM 731 C C . GLY A 1 91 ? 9.840 -3.510 10.747 1.00 88.06 91 GLY A C 1
ATOM 732 O O . GLY A 1 91 ? 9.502 -3.721 11.915 1.00 88.06 91 GLY A O 1
ATOM 733 N N . LYS A 1 92 ? 10.323 -2.326 10.366 1.00 89.25 92 LYS A N 1
ATOM 734 C CA . LYS A 1 92 ? 10.627 -1.235 11.311 1.00 89.25 92 LYS A CA 1
ATOM 735 C C . LYS A 1 92 ? 9.396 -0.477 11.808 1.00 89.25 92 LYS A C 1
ATOM 737 O O . LYS A 1 92 ? 9.500 0.210 12.814 1.00 89.25 92 LYS A O 1
ATOM 742 N N . GLU A 1 93 ? 8.253 -0.638 11.149 1.00 91.88 93 GLU A N 1
ATOM 743 C CA . GLU A 1 93 ? 7.005 0.029 11.534 1.00 91.88 93 GLU A CA 1
ATOM 744 C C . GLU A 1 93 ? 6.391 -0.560 12.813 1.00 91.88 93 GLU A C 1
ATOM 746 O O . GLU A 1 93 ? 5.626 0.119 13.501 1.00 91.88 93 GLU A O 1
ATOM 751 N N . LEU A 1 94 ? 6.749 -1.801 13.169 1.00 95.31 94 LEU A N 1
ATOM 752 C CA . LEU A 1 94 ? 6.340 -2.427 14.424 1.00 95.31 94 LEU A CA 1
ATOM 753 C C . LEU A 1 94 ? 7.177 -1.875 15.587 1.00 95.31 94 LEU A C 1
ATOM 755 O O . LEU A 1 94 ? 8.375 -2.156 15.703 1.00 95.31 94 LEU A O 1
ATOM 759 N N . LEU A 1 95 ? 6.529 -1.129 16.483 1.00 96.69 95 LEU A N 1
ATOM 760 C CA . LEU A 1 95 ? 7.156 -0.588 17.689 1.00 96.69 95 LEU A CA 1
ATOM 761 C C . LEU A 1 95 ? 7.371 -1.691 18.725 1.00 96.69 95 LEU A C 1
ATOM 763 O O . LEU A 1 95 ? 6.428 -2.122 19.387 1.00 96.69 95 LEU A O 1
ATOM 767 N N . ARG A 1 96 ? 8.629 -2.115 18.880 1.00 97.31 96 ARG A N 1
ATOM 768 C CA . ARG A 1 96 ? 9.066 -3.174 19.803 1.00 97.31 96 ARG A CA 1
ATOM 769 C C . ARG A 1 96 ? 9.784 -2.576 21.006 1.00 97.31 96 ARG A C 1
ATOM 771 O O . ARG A 1 96 ? 10.570 -1.641 20.863 1.00 97.31 96 ARG A O 1
ATOM 778 N N . PHE A 1 97 ? 9.555 -3.134 22.187 1.00 97.31 97 PHE A N 1
ATOM 779 C CA . PHE A 1 97 ? 10.250 -2.736 23.408 1.00 97.31 97 PHE A CA 1
ATOM 780 C C . PHE A 1 97 ? 10.279 -3.874 24.423 1.00 97.31 97 PHE A C 1
ATOM 782 O O . PHE A 1 97 ? 9.586 -4.881 24.277 1.00 97.31 97 PHE A O 1
ATOM 789 N N . LYS A 1 98 ? 11.102 -3.702 25.457 1.00 97.81 98 LYS A N 1
ATOM 790 C CA . LYS A 1 98 ? 11.195 -4.628 26.582 1.00 97.81 98 LYS A CA 1
ATOM 791 C C . LYS A 1 98 ? 10.607 -4.010 27.838 1.00 97.81 98 LYS A C 1
ATOM 793 O O . LYS A 1 98 ? 10.740 -2.805 28.060 1.00 97.81 98 LYS A O 1
ATOM 798 N N . ASP A 1 99 ? 9.946 -4.827 28.648 1.00 97.00 99 ASP A N 1
ATOM 799 C CA . ASP A 1 99 ? 9.541 -4.417 29.988 1.00 97.00 99 ASP A CA 1
ATOM 800 C C . ASP A 1 99 ? 10.723 -4.468 30.974 1.00 97.00 99 ASP A C 1
ATOM 802 O O . ASP A 1 99 ? 11.850 -4.818 30.630 1.00 97.00 99 ASP A O 1
ATOM 806 N N . ARG A 1 100 ? 10.467 -4.130 32.242 1.00 97.44 100 ARG A N 1
ATOM 807 C CA . ARG A 1 100 ? 11.487 -4.153 33.307 1.00 97.44 100 ARG A CA 1
ATOM 808 C C . ARG A 1 100 ? 12.067 -5.543 33.620 1.00 97.44 100 ARG A C 1
ATOM 810 O O . ARG A 1 100 ? 12.989 -5.628 34.422 1.00 97.44 100 ARG A O 1
ATOM 817 N N . ALA A 1 101 ? 11.455 -6.606 33.105 1.00 97.50 101 ALA A N 1
ATOM 818 C CA . ALA A 1 101 ? 11.874 -7.992 33.271 1.00 97.50 101 ALA A CA 1
ATOM 819 C C . ALA A 1 101 ? 12.441 -8.563 31.957 1.00 97.50 101 ALA A C 1
ATOM 821 O O . ALA A 1 101 ? 12.480 -9.780 31.792 1.00 97.50 101 ALA A O 1
ATOM 822 N N . ASP A 1 102 ? 12.842 -7.688 31.025 1.00 97.06 102 ASP A N 1
ATOM 823 C CA . ASP A 1 102 ? 13.401 -8.016 29.711 1.00 97.06 102 ASP A CA 1
ATOM 824 C C . ASP A 1 102 ? 12.476 -8.828 28.789 1.00 97.06 102 ASP A C 1
ATOM 826 O O . ASP A 1 102 ? 12.929 -9.390 27.789 1.00 97.06 102 ASP A O 1
ATOM 830 N N . ARG A 1 103 ? 11.166 -8.851 29.071 1.00 97.88 103 ARG A N 1
ATOM 831 C CA . ARG A 1 103 ? 10.173 -9.495 28.202 1.00 97.88 103 ARG A CA 1
ATOM 832 C C . ARG A 1 103 ? 9.823 -8.583 27.039 1.00 97.88 103 ARG A C 1
ATOM 834 O O . ARG A 1 103 ? 9.657 -7.379 27.227 1.00 97.88 103 ARG A O 1
ATOM 841 N N . GLU A 1 104 ? 9.699 -9.162 25.852 1.00 98.19 104 GLU A N 1
ATOM 842 C CA . GLU A 1 104 ? 9.468 -8.427 24.610 1.00 98.19 104 GLU A CA 1
ATOM 843 C C . GLU A 1 104 ? 7.977 -8.206 24.349 1.00 98.19 104 GLU A C 1
ATOM 845 O O . GLU A 1 104 ? 7.165 -9.129 24.412 1.00 98.19 104 GLU A O 1
ATOM 850 N N . PHE A 1 105 ? 7.635 -6.970 24.002 1.00 98.38 105 PHE A N 1
ATOM 851 C CA . PHE A 1 105 ? 6.288 -6.547 23.646 1.00 98.38 105 PHE A CA 1
ATOM 852 C C . PHE A 1 105 ? 6.319 -5.672 22.398 1.00 98.38 105 PHE A C 1
ATOM 854 O O . PHE A 1 105 ? 7.349 -5.088 22.045 1.00 98.38 105 PHE A O 1
ATOM 861 N N . CYS A 1 106 ? 5.158 -5.524 21.773 1.00 98.19 106 CYS A N 1
ATOM 862 C CA . CYS A 1 106 ? 4.908 -4.448 20.829 1.00 98.19 106 CYS A CA 1
ATOM 863 C C . CYS A 1 106 ? 3.683 -3.621 21.220 1.00 98.19 106 CYS A C 1
ATOM 865 O O . CYS A 1 106 ? 2.821 -4.061 21.988 1.00 98.19 106 CYS A O 1
ATOM 867 N N . LEU A 1 107 ? 3.625 -2.400 20.689 1.00 98.19 107 LEU A N 1
ATOM 868 C CA . LEU A 1 107 ? 2.373 -1.658 20.602 1.00 98.19 107 LEU A CA 1
ATOM 869 C C . LEU A 1 107 ? 1.658 -2.084 19.320 1.00 98.19 107 LEU A C 1
ATOM 871 O O . LEU A 1 107 ? 2.226 -1.947 18.241 1.00 98.19 107 LEU A O 1
ATOM 875 N N . GLY A 1 108 ? 0.437 -2.602 19.448 1.00 97.12 108 GLY A N 1
ATOM 876 C CA . GLY A 1 108 ? -0.299 -3.204 18.338 1.00 97.12 108 GLY A CA 1
ATOM 877 C C . GLY A 1 108 ? -0.583 -2.225 17.189 1.00 97.12 108 GLY A C 1
ATOM 878 O O . GLY A 1 108 ? -1.309 -1.247 17.404 1.00 97.12 108 GLY A O 1
ATOM 879 N N . PRO A 1 109 ? -0.076 -2.480 15.967 1.00 96.50 109 PRO A N 1
ATOM 880 C CA . PRO A 1 109 ? -0.486 -1.761 14.758 1.00 96.50 109 PRO A CA 1
ATOM 881 C C . PRO A 1 109 ? -1.812 -2.284 14.176 1.00 96.50 109 PRO A C 1
ATOM 883 O O . PRO A 1 109 ? -2.432 -1.601 13.358 1.00 96.50 109 PRO A O 1
ATOM 886 N N . THR A 1 110 ? -2.210 -3.488 14.599 1.00 96.56 110 THR A N 1
ATOM 887 C CA . THR A 1 110 ? -3.437 -4.246 14.309 1.00 96.56 110 THR A CA 1
ATOM 888 C C . THR A 1 110 ? -3.536 -5.405 15.331 1.00 96.56 110 THR A C 1
ATOM 890 O O . THR A 1 110 ? -2.683 -5.494 16.225 1.00 96.56 110 THR A O 1
ATOM 893 N N . HIS A 1 111 ? -4.571 -6.249 15.263 1.00 97.62 111 HIS A N 1
ATOM 894 C CA . HIS A 1 111 ? -4.913 -7.236 16.298 1.00 97.62 111 HIS A CA 1
ATOM 895 C C . HIS A 1 111 ? -5.279 -8.639 15.770 1.00 97.62 111 HIS A C 1
ATOM 897 O O . HIS A 1 111 ? -5.910 -9.384 16.522 1.00 97.62 111 HIS A O 1
ATOM 903 N N . GLU A 1 112 ? -4.877 -9.052 14.556 1.00 96.88 112 GLU A N 1
ATOM 904 C CA . GLU A 1 112 ? -5.193 -10.401 14.033 1.00 96.88 112 GLU A CA 1
ATOM 905 C C . GLU A 1 112 ? -4.701 -11.518 14.974 1.00 96.88 112 GLU A C 1
ATOM 907 O O . GLU A 1 112 ? -5.435 -12.464 15.259 1.00 96.88 112 GLU A O 1
ATOM 912 N N . GLU A 1 113 ? -3.490 -11.406 15.523 1.00 97.00 113 GLU A N 1
ATOM 913 C CA . GLU A 1 113 ? -2.935 -12.412 16.435 1.00 97.00 113 GLU A CA 1
ATOM 914 C C . GLU A 1 113 ? -3.686 -12.454 17.768 1.00 97.00 113 GLU A C 1
ATOM 916 O O . GLU A 1 113 ? -3.968 -13.527 18.296 1.00 97.00 113 GLU A O 1
ATOM 921 N N . VAL A 1 114 ? -4.043 -11.282 18.303 1.00 97.69 114 VAL A N 1
ATOM 922 C CA . VAL A 1 114 ? -4.719 -11.161 19.604 1.00 97.69 114 VAL A CA 1
ATOM 923 C C . VAL A 1 114 ? -6.136 -11.713 19.533 1.00 97.69 114 VAL A C 1
ATOM 925 O O . VAL A 1 114 ? -6.571 -12.415 20.443 1.00 97.69 114 VAL A O 1
ATOM 928 N N . VAL A 1 115 ? -6.867 -11.405 18.460 1.00 97.06 115 VAL A N 1
ATOM 929 C CA . VAL A 1 115 ? -8.226 -11.920 18.281 1.00 97.06 115 VAL A CA 1
ATOM 930 C C . VAL A 1 115 ? -8.212 -13.418 17.975 1.00 97.06 115 VAL A C 1
ATOM 932 O O . VAL A 1 115 ? -9.068 -14.147 18.475 1.00 97.06 115 VAL A O 1
ATOM 935 N N . THR A 1 116 ? -7.214 -13.896 17.224 1.00 96.50 116 THR A N 1
ATOM 936 C CA . THR A 1 116 ? -7.041 -15.325 16.941 1.00 96.50 116 THR A CA 1
ATOM 937 C C . THR A 1 116 ? -6.761 -16.102 18.222 1.00 96.50 116 THR A C 1
ATOM 939 O O . THR A 1 116 ? -7.394 -17.129 18.449 1.00 96.50 116 THR A O 1
ATOM 942 N N . ASP A 1 117 ? -5.872 -15.607 19.086 1.00 97.12 117 ASP A N 1
ATOM 943 C CA . ASP A 1 117 ? -5.583 -16.203 20.396 1.00 97.12 117 ASP A CA 1
ATOM 944 C C . ASP A 1 117 ? -6.826 -16.232 21.301 1.00 97.12 117 ASP A C 1
ATOM 946 O O . ASP A 1 117 ? -7.234 -17.290 21.784 1.00 97.12 117 ASP A O 1
ATOM 950 N N . LEU A 1 118 ? -7.520 -15.095 21.425 1.00 95.69 118 LEU A N 1
ATOM 951 C CA . LEU A 1 118 ? -8.762 -14.984 22.194 1.00 95.69 118 LEU A CA 1
ATOM 952 C C . LEU A 1 118 ? -9.807 -16.023 21.759 1.00 95.69 118 LEU A C 1
ATOM 954 O O . LEU A 1 118 ? -10.472 -16.656 22.583 1.00 95.69 118 LEU A O 1
ATOM 958 N N . LEU A 1 119 ? -9.989 -16.181 20.451 1.00 93.88 119 LEU A N 1
ATOM 959 C CA . LEU A 1 119 ? -11.059 -17.007 19.904 1.00 93.88 119 LEU A CA 1
ATOM 960 C C . LEU A 1 119 ? -10.665 -18.472 19.772 1.00 93.88 119 LEU A C 1
ATOM 962 O O . LEU A 1 119 ? -11.540 -19.325 19.922 1.00 93.88 119 LEU A O 1
ATOM 966 N N . ARG A 1 120 ? -9.369 -18.779 19.631 1.00 94.06 120 ARG A N 1
ATOM 967 C CA . ARG A 1 120 ? -8.809 -20.126 19.824 1.00 94.06 120 ARG A CA 1
ATOM 968 C C . ARG A 1 120 ? -9.238 -20.690 21.180 1.00 94.06 120 ARG A C 1
ATOM 970 O O . ARG A 1 120 ? -9.561 -21.878 21.278 1.00 94.06 120 ARG A O 1
ATOM 977 N N . ASP A 1 121 ? -9.312 -19.851 22.211 1.00 92.62 121 ASP A N 1
ATOM 978 C CA . ASP A 1 121 ? -9.725 -20.250 23.556 1.00 92.62 121 ASP A CA 1
ATOM 979 C C . ASP A 1 121 ? -11.241 -20.305 23.773 1.00 92.62 121 ASP A C 1
ATOM 981 O O . ASP A 1 121 ? -11.717 -21.196 24.477 1.00 92.62 121 ASP A O 1
ATOM 985 N N . ILE A 1 122 ? -12.017 -19.417 23.152 1.00 94.44 122 ILE A N 1
ATOM 986 C CA . ILE A 1 122 ? -13.464 -19.300 23.409 1.00 94.44 122 ILE A CA 1
ATOM 987 C C . ILE A 1 122 ? -14.315 -20.151 22.451 1.00 94.44 122 ILE A C 1
ATOM 989 O O . ILE A 1 122 ? -15.352 -20.698 22.848 1.00 94.44 122 ILE A O 1
ATOM 993 N N . VAL A 1 123 ? -13.909 -20.272 21.188 1.00 94.88 123 VAL A N 1
ATOM 994 C CA . VAL A 1 123 ? -14.660 -20.984 20.147 1.00 94.88 123 VAL A CA 1
ATOM 995 C C . VAL A 1 123 ? -14.196 -22.437 20.103 1.00 94.88 123 VAL A C 1
ATOM 997 O O . VAL A 1 123 ? -13.117 -22.753 19.613 1.00 94.88 123 VAL A O 1
ATOM 1000 N N . LYS A 1 124 ? -15.022 -23.348 20.627 1.00 95.81 124 LYS A N 1
ATOM 1001 C CA . LYS A 1 124 ? -14.725 -24.792 20.699 1.00 95.81 124 LYS A CA 1
ATOM 1002 C C . LYS A 1 124 ? -15.645 -25.649 19.826 1.00 95.81 124 LYS A C 1
ATOM 1004 O O . LYS A 1 124 ? -15.472 -26.863 19.758 1.00 95.81 124 LYS A O 1
ATOM 1009 N N . SER A 1 125 ? -16.646 -25.052 19.180 1.00 95.56 125 SER A N 1
ATOM 1010 C CA . SER A 1 125 ? -17.625 -25.756 18.348 1.00 95.56 125 SER A CA 1
ATOM 1011 C C . SER A 1 125 ? -18.092 -24.894 17.180 1.00 95.56 125 SER A C 1
ATOM 1013 O O . SER A 1 125 ? -18.352 -23.706 17.352 1.00 95.56 125 SER A O 1
ATOM 1015 N N . TYR A 1 126 ? -18.323 -25.521 16.021 1.00 93.31 126 TYR A N 1
ATOM 1016 C CA . TYR A 1 126 ? -18.896 -24.876 14.831 1.00 93.31 126 TYR A CA 1
ATOM 1017 C C . TYR A 1 126 ? -20.259 -24.210 15.097 1.00 93.31 126 TYR A C 1
ATOM 1019 O O . TYR A 1 126 ? -20.657 -23.309 14.373 1.00 93.31 126 TYR A O 1
ATOM 1027 N N . ARG A 1 127 ? -20.981 -24.620 16.152 1.00 95.19 127 ARG A N 1
ATOM 1028 C CA . ARG A 1 127 ? -22.268 -24.019 16.550 1.00 95.19 127 ARG A CA 1
ATOM 1029 C C . ARG A 1 127 ? -22.138 -22.603 17.112 1.00 95.19 127 ARG A C 1
ATOM 1031 O O . ARG A 1 127 ? -23.148 -21.926 17.258 1.00 95.19 127 ARG A O 1
ATOM 1038 N N . GLN A 1 128 ? -20.926 -22.196 17.484 1.00 95.56 128 GLN A N 1
ATOM 1039 C CA . GLN A 1 128 ? -20.614 -20.834 17.918 1.00 95.56 128 GLN A CA 1
ATOM 1040 C C . GLN A 1 128 ? -20.268 -19.920 16.729 1.00 95.56 128 GLN A C 1
ATOM 1042 O O . GLN A 1 128 ? -19.985 -18.747 16.949 1.00 95.56 128 GLN A O 1
ATOM 1047 N N . LEU A 1 129 ? -20.265 -20.454 15.501 1.00 95.50 129 LEU A N 1
ATOM 1048 C CA . LEU A 1 129 ? -19.970 -19.729 14.270 1.00 95.50 129 LEU A CA 1
ATOM 1049 C C . LEU A 1 129 ? -21.255 -19.517 13.441 1.00 95.50 129 LEU A C 1
ATOM 1051 O O . LEU A 1 129 ? -22.154 -20.365 13.485 1.00 95.50 129 LEU A O 1
ATOM 1055 N N . PRO A 1 130 ? -21.349 -18.420 12.667 1.00 95.12 130 PRO A N 1
ATOM 1056 C CA . PRO A 1 130 ? -20.345 -17.364 12.533 1.00 95.12 130 PRO A CA 1
ATOM 1057 C C . PRO A 1 130 ? -20.307 -16.431 13.751 1.00 95.12 130 PRO A C 1
ATOM 1059 O O . PRO A 1 130 ? -21.308 -16.253 14.445 1.00 95.12 130 PRO A O 1
ATOM 1062 N N . ALA A 1 131 ? -19.150 -15.822 13.993 1.00 95.38 131 ALA A N 1
ATOM 1063 C CA . ALA A 1 131 ? -18.970 -14.799 15.018 1.00 95.38 131 ALA A CA 1
ATOM 1064 C C . ALA A 1 131 ? -18.262 -13.587 14.415 1.00 95.38 131 ALA A C 1
ATOM 1066 O O . ALA A 1 131 ? -17.336 -13.744 13.627 1.00 95.38 131 ALA A O 1
ATOM 1067 N N . ILE A 1 132 ? -18.683 -12.381 14.795 1.00 97.38 132 ILE A N 1
ATOM 1068 C CA . ILE A 1 132 ? -18.037 -11.138 14.368 1.00 97.38 132 ILE A CA 1
ATOM 1069 C C . ILE A 1 132 ? -17.752 -10.313 15.617 1.00 97.38 132 ILE A C 1
ATOM 1071 O O . ILE A 1 132 ? -18.667 -9.990 16.378 1.00 97.38 132 ILE A O 1
ATOM 1075 N N . VAL A 1 133 ? -16.487 -9.973 15.839 1.00 97.69 133 VAL A N 1
ATOM 1076 C CA . VAL A 1 133 ? -16.056 -9.113 16.945 1.00 97.69 133 VAL A CA 1
ATOM 1077 C C . VAL A 1 133 ? -15.323 -7.904 16.401 1.00 97.69 133 VAL A C 1
ATOM 1079 O O . VAL A 1 133 ? -14.601 -7.999 15.415 1.00 97.69 133 VAL A O 1
ATOM 1082 N N . TYR A 1 134 ? -15.490 -6.756 17.042 1.00 98.50 134 TYR A N 1
ATOM 1083 C CA . TYR A 1 134 ? -14.811 -5.535 16.631 1.00 98.50 134 TYR A CA 1
ATOM 1084 C C . TYR A 1 134 ? -14.433 -4.683 17.835 1.00 98.50 134 TYR A C 1
ATOM 1086 O O . TYR A 1 134 ? -14.937 -4.891 18.933 1.00 98.50 134 TYR A O 1
ATOM 1094 N N . HIS A 1 135 ? -13.543 -3.715 17.654 1.00 98.19 135 HIS A N 1
ATOM 1095 C CA . HIS A 1 135 ? -13.213 -2.762 18.710 1.00 98.19 135 HIS A CA 1
ATOM 1096 C C . HIS A 1 135 ? -12.882 -1.380 18.160 1.00 98.19 135 HIS A C 1
ATOM 1098 O O . HIS A 1 135 ? -12.576 -1.240 16.980 1.00 98.19 135 HIS A O 1
ATOM 1104 N N . PHE A 1 136 ? -12.897 -0.367 19.025 1.00 98.25 136 PHE A N 1
ATOM 1105 C CA . PHE A 1 136 ? -12.209 0.901 18.784 1.00 98.25 136 PHE A CA 1
ATOM 1106 C C . PHE A 1 136 ? -11.009 0.972 19.711 1.00 98.25 136 PHE A C 1
ATOM 1108 O O . PHE A 1 136 ? -11.162 0.909 20.933 1.00 98.25 136 PHE A O 1
ATOM 1115 N N . GLN A 1 137 ? -9.813 1.090 19.150 1.00 98.00 137 GLN A N 1
ATOM 1116 C CA . GLN A 1 137 ? -8.595 1.028 19.944 1.00 98.00 137 GLN A CA 1
ATOM 1117 C C . GLN A 1 137 ? -7.478 1.854 19.285 1.00 98.00 137 GLN A C 1
ATOM 1119 O O . GLN A 1 137 ? -7.450 2.026 18.064 1.00 98.00 137 GLN A O 1
ATOM 1124 N N . THR A 1 138 ? -6.583 2.403 20.112 1.00 98.00 138 THR A N 1
ATOM 1125 C CA . THR A 1 138 ? -5.423 3.181 19.658 1.00 98.00 138 THR A CA 1
ATOM 1126 C C . THR A 1 138 ? -4.313 2.294 19.097 1.00 98.00 138 THR A C 1
ATOM 1128 O O . THR A 1 138 ? -3.669 1.545 19.833 1.00 98.00 138 THR A O 1
ATOM 1131 N N . LYS A 1 139 ? -4.046 2.447 17.807 1.00 98.06 139 LYS A N 1
ATOM 1132 C CA . LYS A 1 139 ? -2.992 1.775 17.059 1.00 98.06 139 LYS A CA 1
ATOM 1133 C C . LYS A 1 139 ? -1.725 2.591 16.995 1.00 98.06 139 LYS A C 1
ATOM 1135 O O . LYS A 1 139 ? -1.755 3.823 17.059 1.00 98.06 139 LYS A O 1
ATOM 1140 N N . PHE A 1 140 ? -0.627 1.868 16.817 1.00 97.75 140 PHE A N 1
ATOM 1141 C CA . PHE A 1 140 ? 0.698 2.445 16.720 1.00 97.75 140 PHE A CA 1
ATOM 1142 C C . PHE A 1 140 ? 1.446 1.875 15.519 1.00 97.75 140 PHE A C 1
ATOM 1144 O O . PHE A 1 140 ? 1.622 0.666 15.424 1.00 97.75 140 PHE A O 1
ATOM 1151 N N . ARG A 1 141 ? 1.897 2.744 14.616 1.00 96.25 141 ARG A N 1
ATOM 1152 C CA . ARG A 1 141 ? 2.744 2.390 13.467 1.00 96.25 141 ARG A CA 1
ATOM 1153 C C . ARG A 1 141 ? 3.886 3.391 13.416 1.00 96.25 141 ARG A C 1
ATOM 1155 O O . ARG A 1 141 ? 3.616 4.587 13.399 1.00 96.25 141 ARG A O 1
ATOM 1162 N N . ASP A 1 142 ? 5.147 2.963 13.425 1.00 94.12 142 ASP A N 1
ATOM 1163 C CA . ASP A 1 142 ? 6.281 3.900 13.329 1.00 94.12 142 ASP A CA 1
ATOM 1164 C C . ASP A 1 142 ? 6.498 4.369 11.886 1.00 94.12 142 ASP A C 1
ATOM 1166 O O . ASP A 1 142 ? 7.512 4.090 11.249 1.00 94.12 142 ASP A O 1
ATOM 1170 N N . GLU A 1 143 ? 5.493 5.072 11.364 1.00 89.88 143 GLU A N 1
ATOM 1171 C CA . GLU A 1 143 ? 5.484 5.632 10.021 1.00 89.88 143 GLU A CA 1
ATOM 1172 C C . GLU A 1 143 ? 6.730 6.500 9.800 1.00 89.88 143 GLU A C 1
ATOM 1174 O O . GLU A 1 143 ? 6.900 7.521 10.488 1.00 89.88 143 GLU A O 1
ATOM 1179 N N . PRO A 1 144 ? 7.579 6.179 8.804 1.00 82.94 144 PRO A N 1
ATOM 1180 C CA . PRO A 1 144 ? 8.818 6.916 8.571 1.00 82.94 144 PRO A CA 1
ATOM 1181 C C . PRO A 1 144 ? 8.542 8.379 8.203 1.00 82.94 144 PRO A C 1
ATOM 1183 O O . PRO A 1 144 ? 9.385 9.254 8.419 1.00 82.94 144 PRO A O 1
ATOM 1186 N N . ARG A 1 145 ? 7.357 8.664 7.643 1.00 83.19 145 ARG A N 1
ATOM 1187 C CA . ARG A 1 145 ? 6.905 10.010 7.281 1.00 83.19 145 ARG A CA 1
ATOM 1188 C C . ARG A 1 145 ? 5.416 10.189 7.579 1.00 83.19 145 ARG A C 1
ATOM 1190 O O . ARG A 1 145 ? 4.577 9.995 6.709 1.00 83.19 145 ARG A O 1
ATOM 1197 N N . ALA A 1 146 ? 5.094 10.660 8.781 1.00 83.75 146 ALA A N 1
ATOM 1198 C CA . ALA A 1 146 ? 3.749 11.149 9.079 1.00 83.75 146 ALA A CA 1
ATOM 1199 C C . ALA A 1 146 ? 3.439 12.425 8.270 1.00 83.75 146 ALA A C 1
ATOM 1201 O O . ALA A 1 146 ? 4.192 13.404 8.336 1.00 83.75 146 ALA A O 1
ATOM 1202 N N . ARG A 1 147 ? 2.344 12.416 7.500 1.00 83.25 147 ARG A N 1
ATOM 1203 C CA . ARG A 1 147 ? 1.934 13.484 6.569 1.00 83.25 147 ARG A CA 1
ATOM 1204 C C . ARG A 1 147 ? 0.407 13.623 6.531 1.00 83.25 147 ARG A C 1
ATOM 1206 O O . ARG A 1 147 ? -0.333 12.804 7.062 1.00 83.25 147 ARG A O 1
ATOM 1213 N N . GLY A 1 148 ? -0.083 14.733 5.977 1.00 83.88 148 GLY A N 1
ATOM 1214 C CA . GLY A 1 148 ? -1.528 14.956 5.814 1.00 83.88 148 GLY A CA 1
ATOM 1215 C C . GLY A 1 148 ? -2.315 15.225 7.107 1.00 83.88 148 GLY A C 1
ATOM 1216 O O . GLY A 1 148 ? -3.545 15.198 7.105 1.00 83.88 148 GLY A O 1
ATOM 1217 N N . GLY A 1 149 ? -1.645 15.519 8.224 1.00 88.25 149 GLY A N 1
ATOM 1218 C CA . GLY A 1 149 ? -2.309 15.752 9.507 1.00 88.25 149 GLY A CA 1
ATOM 1219 C C . GLY A 1 149 ? -2.744 14.445 10.152 1.00 88.25 149 GLY A C 1
ATOM 1220 O O . GLY A 1 149 ? -1.889 13.707 10.610 1.00 88.25 149 GLY A O 1
ATOM 1221 N N . LEU A 1 150 ? -4.054 14.182 10.208 1.00 93.00 150 LEU A N 1
ATOM 1222 C CA . LEU A 1 150 ? -4.613 12.938 10.763 1.00 93.00 150 LEU A CA 1
ATOM 1223 C C . LEU A 1 150 ? -4.752 11.805 9.732 1.00 93.00 150 LEU A C 1
ATOM 1225 O O . LEU A 1 150 ? -5.225 10.737 10.096 1.00 93.00 150 LEU A O 1
ATOM 1229 N N . ILE A 1 151 ? -4.389 12.046 8.467 1.00 91.50 151 ILE A N 1
ATOM 1230 C CA . ILE A 1 151 ? -4.482 11.040 7.398 1.00 91.50 151 ILE A CA 1
ATOM 1231 C C . ILE A 1 151 ? -3.418 9.955 7.599 1.00 91.50 151 ILE A C 1
ATOM 1233 O O . ILE A 1 151 ? -3.748 8.777 7.589 1.00 91.50 151 ILE A O 1
ATOM 1237 N N . ARG A 1 152 ? -2.162 10.348 7.856 1.00 91.19 152 ARG A N 1
ATOM 1238 C CA . ARG A 1 152 ? -1.052 9.418 8.082 1.00 91.19 152 ARG A CA 1
ATOM 1239 C C . ARG A 1 152 ? -0.261 9.805 9.326 1.00 91.19 152 ARG A C 1
ATOM 1241 O O . ARG A 1 152 ? 0.476 10.794 9.345 1.00 91.19 152 ARG A O 1
ATOM 1248 N N . VAL A 1 153 ? -0.434 9.025 10.386 1.00 94.56 153 VAL A N 1
ATOM 1249 C CA . VAL A 1 153 ? 0.065 9.311 11.738 1.00 94.56 153 VAL A CA 1
ATOM 1250 C C . VAL A 1 153 ? 0.661 8.065 12.378 1.00 94.56 153 VAL A C 1
ATOM 1252 O O . VAL A 1 153 ? 0.433 6.954 11.917 1.00 94.56 153 VAL A O 1
ATOM 1255 N N . ARG A 1 154 ? 1.412 8.259 13.464 1.00 96.38 154 ARG A N 1
ATOM 1256 C CA . ARG A 1 154 ? 2.032 7.163 14.213 1.00 96.38 154 ARG A CA 1
ATOM 1257 C C . ARG A 1 154 ? 1.165 6.612 15.329 1.00 96.38 154 ARG A C 1
ATOM 1259 O O . ARG A 1 154 ? 1.328 5.461 15.703 1.00 96.38 154 ARG A O 1
ATOM 1266 N N . GLU A 1 155 ? 0.250 7.429 15.838 1.00 97.62 155 GLU A N 1
ATOM 1267 C CA . GLU A 1 155 ? -0.749 7.051 16.833 1.00 97.62 155 GLU A CA 1
ATOM 1268 C C . GLU A 1 155 ? -2.133 7.471 16.326 1.00 97.62 155 GLU A C 1
ATOM 1270 O O . GLU A 1 155 ? -2.361 8.652 16.042 1.00 97.62 155 GLU A O 1
ATOM 1275 N N . PHE A 1 156 ? -3.056 6.518 16.200 1.00 97.31 156 PHE A N 1
ATOM 1276 C CA . PHE A 1 156 ? -4.411 6.764 15.698 1.00 97.31 156 PHE A CA 1
ATOM 1277 C C . PHE A 1 156 ? -5.435 5.821 16.310 1.00 97.31 156 PHE A C 1
ATOM 1279 O O . PHE A 1 156 ? -5.103 4.740 16.771 1.00 97.31 156 PHE A O 1
ATOM 1286 N N . VAL A 1 157 ? -6.706 6.220 16.294 1.00 97.00 157 VAL A N 1
ATOM 1287 C CA . VAL A 1 157 ? -7.809 5.329 16.663 1.00 97.00 157 VAL A CA 1
ATOM 1288 C C . VAL A 1 157 ? -8.260 4.590 15.417 1.00 97.00 157 VAL A C 1
ATOM 1290 O O . VAL A 1 157 ? -8.581 5.218 14.410 1.00 97.00 157 VAL A O 1
ATOM 1293 N N . MET A 1 158 ? -8.316 3.270 15.511 1.00 98.25 158 MET A N 1
ATOM 1294 C CA . MET A 1 158 ? -8.812 2.409 14.451 1.00 98.25 158 MET A CA 1
ATOM 1295 C C . MET A 1 158 ? -10.001 1.612 14.963 1.00 98.25 158 MET A C 1
ATOM 1297 O O . MET A 1 158 ? -10.021 1.174 16.118 1.00 98.25 158 MET A O 1
ATOM 1301 N N . LYS A 1 159 ? -10.996 1.446 14.091 1.00 98.19 159 LYS A N 1
ATOM 1302 C CA . LYS A 1 159 ? -12.003 0.409 14.255 1.00 98.19 159 LYS A CA 1
ATOM 1303 C C . LYS A 1 159 ? -11.501 -0.802 13.494 1.00 98.19 159 LYS A C 1
ATOM 1305 O O . LYS A 1 159 ? -11.402 -0.695 12.277 1.00 98.19 159 LYS A O 1
ATOM 1310 N N . ASP A 1 160 ? -11.298 -1.925 14.163 1.00 97.12 160 ASP A N 1
ATOM 1311 C CA . ASP A 1 160 ? -10.969 -3.202 13.513 1.00 97.12 160 ASP A CA 1
ATOM 1312 C C . ASP A 1 160 ? -12.047 -4.214 13.830 1.00 97.12 160 ASP A C 1
ATOM 1314 O O . ASP A 1 160 ? -12.580 -4.207 14.940 1.00 97.12 160 ASP A O 1
ATOM 1318 N N . SER A 1 161 ? -12.389 -5.034 12.843 1.00 97.88 161 SER A N 1
ATOM 1319 C CA . SER A 1 161 ? -13.435 -6.046 12.930 1.00 97.88 161 SER A CA 1
ATOM 1320 C C . SER A 1 161 ? -12.915 -7.345 12.343 1.00 97.88 161 SER A C 1
ATOM 1322 O O . SER A 1 161 ? -12.266 -7.324 11.301 1.00 97.88 161 SER A O 1
ATOM 1324 N N . TYR A 1 162 ? -13.220 -8.448 13.011 1.00 97.81 162 TYR A N 1
ATOM 1325 C CA . TYR A 1 162 ? -12.745 -9.781 12.683 1.00 97.81 162 TYR A CA 1
ATOM 1326 C C . TYR A 1 162 ? -13.941 -10.730 12.698 1.00 97.81 162 TYR A C 1
ATOM 1328 O O . TYR A 1 162 ? -14.638 -10.845 13.714 1.00 97.81 162 TYR A O 1
ATOM 1336 N N . SER A 1 163 ? -14.199 -11.378 11.563 1.00 97.12 163 SER A N 1
ATOM 1337 C CA . SER A 1 163 ? -15.192 -12.444 11.443 1.00 97.12 163 SER A CA 1
ATOM 1338 C C . SER A 1 163 ? -14.535 -13.813 11.475 1.00 97.12 163 SER A C 1
ATOM 1340 O O . SER A 1 163 ? -13.379 -13.977 11.095 1.00 97.12 163 SER A O 1
ATOM 1342 N N . LEU A 1 164 ? -15.282 -14.786 11.978 1.00 95.81 164 LEU A N 1
ATOM 1343 C CA . LEU A 1 164 ? -14.872 -16.171 12.073 1.00 95.81 164 LEU A CA 1
ATOM 1344 C C . LEU A 1 164 ? -15.999 -17.016 11.538 1.00 95.81 164 LEU A C 1
ATOM 1346 O O . LEU A 1 164 ? -17.147 -16.906 11.979 1.00 95.81 164 LEU A O 1
ATOM 1350 N N . ASP A 1 165 ? -15.627 -17.896 10.629 1.00 96.44 165 ASP A N 1
ATOM 1351 C CA . ASP A 1 165 ? -16.545 -18.672 9.832 1.00 96.44 165 ASP A CA 1
ATOM 1352 C C . ASP A 1 165 ? -16.073 -20.125 9.792 1.00 96.44 165 ASP A C 1
ATOM 1354 O O . ASP A 1 165 ? -14.887 -20.424 9.926 1.00 96.44 165 ASP A O 1
ATOM 1358 N N . ALA A 1 166 ? -17.025 -21.051 9.682 1.00 95.44 166 ALA A N 1
ATOM 1359 C CA . ALA A 1 166 ? -16.721 -22.482 9.650 1.00 95.44 166 ALA A CA 1
ATOM 1360 C C . ALA A 1 166 ? -16.230 -22.951 8.269 1.00 95.44 166 ALA A C 1
ATOM 1362 O O . ALA A 1 166 ? -15.650 -24.031 8.164 1.00 95.44 166 ALA A O 1
ATOM 1363 N N . ASP A 1 167 ? -16.520 -22.170 7.228 1.00 95.88 167 ASP A N 1
ATOM 1364 C CA . ASP A 1 167 ? -16.241 -22.461 5.828 1.00 95.88 167 ASP A CA 1
ATOM 1365 C C . ASP A 1 167 ? -16.111 -21.169 5.002 1.00 95.88 167 ASP A C 1
ATOM 1367 O O . ASP A 1 167 ? -16.520 -20.086 5.435 1.00 95.88 167 ASP A O 1
ATOM 1371 N N . ASP A 1 168 ? -15.576 -21.301 3.786 1.00 95.81 168 ASP A N 1
ATOM 1372 C CA . ASP A 1 168 ? -15.367 -20.187 2.849 1.00 95.81 168 ASP A CA 1
ATOM 1373 C C . ASP A 1 168 ? -16.680 -19.477 2.486 1.00 95.81 168 ASP A C 1
ATOM 1375 O O . ASP A 1 168 ? -16.720 -18.261 2.321 1.00 95.81 168 ASP A O 1
ATOM 1379 N N . ALA A 1 169 ? -17.794 -20.213 2.425 1.00 96.94 169 ALA A N 1
ATOM 1380 C CA . ALA A 1 169 ? -19.098 -19.620 2.149 1.00 96.94 169 ALA A CA 1
ATOM 1381 C C . ALA A 1 169 ? -19.561 -18.700 3.294 1.00 96.94 169 ALA A C 1
ATOM 1383 O O . ALA A 1 169 ? -20.286 -17.732 3.058 1.00 96.94 169 ALA A O 1
ATOM 1384 N N . GLY A 1 170 ? -19.200 -19.010 4.542 1.00 96.94 170 GLY A N 1
ATOM 1385 C CA . GLY A 1 170 ? -19.364 -18.128 5.693 1.00 96.94 170 GLY A CA 1
ATOM 1386 C C . GLY A 1 170 ? -18.519 -16.875 5.563 1.00 96.94 170 GLY A C 1
ATOM 1387 O O . GLY A 1 170 ? -19.072 -15.779 5.653 1.00 96.94 170 GLY A O 1
ATOM 1388 N N . LEU A 1 171 ? -17.236 -17.040 5.235 1.00 96.69 171 LEU A N 1
ATOM 1389 C CA . LEU A 1 171 ? -16.317 -15.926 5.005 1.00 96.69 171 LEU A CA 1
ATOM 1390 C C . LEU A 1 171 ? -16.838 -14.979 3.915 1.00 96.69 171 LEU A C 1
ATOM 1392 O O . LEU A 1 171 ? -16.835 -13.764 4.103 1.00 96.69 171 LEU A O 1
ATOM 1396 N N . ASP A 1 172 ? -17.360 -15.514 2.809 1.00 97.19 172 ASP A N 1
ATOM 1397 C CA . ASP A 1 172 ? -17.983 -14.728 1.741 1.00 97.19 172 ASP A CA 1
ATOM 1398 C C . ASP A 1 172 ? -19.161 -13.891 2.260 1.00 97.19 172 ASP A C 1
ATOM 1400 O O . ASP A 1 172 ? -19.225 -12.684 2.024 1.00 97.19 172 ASP A O 1
ATOM 1404 N N . ARG A 1 173 ? -20.062 -14.504 3.040 1.00 97.38 173 ARG A N 1
ATOM 1405 C CA . ARG A 1 173 ? -21.199 -13.792 3.645 1.00 97.38 173 ARG A CA 1
ATOM 1406 C C . ARG A 1 173 ? -20.740 -12.721 4.631 1.00 97.38 173 ARG A C 1
ATOM 1408 O O . ARG A 1 173 ? -21.309 -11.630 4.650 1.00 97.38 173 ARG A O 1
ATOM 1415 N N . ALA A 1 174 ? -19.746 -13.021 5.465 1.00 97.06 174 ALA A N 1
ATOM 1416 C CA . ALA A 1 174 ? -19.200 -12.071 6.423 1.00 97.06 174 ALA A CA 1
ATOM 1417 C C . ALA A 1 174 ? -18.532 -10.887 5.712 1.00 97.06 174 ALA A C 1
ATOM 1419 O O . ALA A 1 174 ? -18.717 -9.739 6.123 1.00 97.06 174 ALA A O 1
ATOM 1420 N N . TYR A 1 175 ? -17.823 -11.144 4.616 1.00 97.50 175 TYR A N 1
ATOM 1421 C CA . TYR A 1 175 ? -17.218 -10.120 3.776 1.00 97.50 175 TYR A CA 1
ATOM 1422 C C . TYR A 1 175 ? -18.267 -9.174 3.181 1.00 97.50 175 TYR A C 1
ATOM 1424 O O . TYR A 1 175 ? -18.162 -7.957 3.341 1.00 97.50 175 TYR A O 1
ATOM 1432 N N . ASP A 1 176 ? -19.332 -9.722 2.592 1.00 97.31 176 ASP A N 1
ATOM 1433 C CA . ASP A 1 176 ? -20.433 -8.937 2.023 1.00 97.31 176 ASP A CA 1
ATOM 1434 C C . ASP A 1 176 ? -21.168 -8.115 3.098 1.00 97.31 176 ASP A C 1
ATOM 1436 O O . ASP A 1 176 ? -21.552 -6.961 2.869 1.00 97.31 176 ASP A O 1
ATOM 1440 N N . LEU A 1 177 ? -21.325 -8.671 4.307 1.00 97.69 177 LEU A N 1
ATOM 1441 C CA . LEU A 1 177 ? -21.883 -7.955 5.458 1.00 97.69 177 LEU A CA 1
ATOM 1442 C C . LEU A 1 177 ? -21.019 -6.751 5.855 1.00 97.69 177 LEU A C 1
ATOM 1444 O O . LEU A 1 177 ? -21.567 -5.663 6.074 1.00 97.69 177 LEU A O 1
ATOM 1448 N N . HIS A 1 178 ? -19.694 -6.921 5.920 1.00 98.19 178 HIS A N 1
ATOM 1449 C CA . HIS A 1 178 ? -18.758 -5.829 6.200 1.00 98.19 178 HIS A CA 1
ATOM 1450 C C . HIS A 1 178 ? -18.776 -4.780 5.090 1.00 98.19 178 HIS A C 1
ATOM 1452 O O . HIS A 1 178 ? -18.871 -3.589 5.393 1.00 98.19 178 HIS A O 1
ATOM 1458 N N . HIS A 1 179 ? -18.777 -5.205 3.823 1.00 97.88 179 HIS A N 1
ATOM 1459 C CA . HIS A 1 179 ? -18.850 -4.303 2.677 1.00 97.88 179 HIS A CA 1
ATOM 1460 C C . HIS A 1 179 ? -20.101 -3.418 2.754 1.00 97.88 179 HIS A C 1
ATOM 1462 O O . HIS A 1 179 ? -20.019 -2.187 2.766 1.00 97.88 179 HIS A O 1
ATOM 1468 N N . ALA A 1 180 ? -21.272 -4.035 2.933 1.00 98.00 180 ALA A N 1
ATOM 1469 C CA . ALA A 1 180 ? -22.532 -3.314 3.060 1.00 98.00 180 ALA A CA 1
ATOM 1470 C C . ALA A 1 180 ? -22.581 -2.415 4.312 1.00 98.00 180 ALA A C 1
ATOM 1472 O O . ALA A 1 180 ? -23.223 -1.360 4.291 1.00 98.00 180 ALA A O 1
ATOM 1473 N N . ALA A 1 181 ? -21.952 -2.817 5.423 1.00 98.19 181 ALA A N 1
ATOM 1474 C CA . ALA A 1 181 ? -21.848 -1.988 6.625 1.00 98.19 181 ALA A CA 1
ATOM 1475 C C . ALA A 1 181 ? -20.995 -0.740 6.379 1.00 98.19 181 ALA A C 1
ATOM 1477 O O . ALA A 1 181 ? -21.426 0.362 6.722 1.00 98.19 181 ALA A O 1
ATOM 1478 N N . TYR A 1 182 ? -19.844 -0.885 5.725 1.00 98.25 182 TYR A N 1
ATOM 1479 C CA . TYR A 1 182 ? -18.950 0.224 5.397 1.00 98.25 182 TYR A CA 1
ATOM 1480 C C . TYR A 1 182 ? -19.608 1.223 4.442 1.00 98.25 182 TYR A C 1
ATOM 1482 O O . TYR A 1 182 ? -19.591 2.424 4.714 1.00 98.25 182 TYR A O 1
ATOM 1490 N N . GLU A 1 183 ? -20.307 0.759 3.403 1.00 97.38 183 GLU A N 1
ATOM 1491 C CA . GLU A 1 183 ? -21.082 1.649 2.528 1.00 97.38 183 GLU A CA 1
ATOM 1492 C C . GLU A 1 183 ? -22.104 2.494 3.302 1.00 97.38 183 GLU A C 1
ATOM 1494 O O . GLU A 1 183 ? -22.264 3.693 3.049 1.00 97.38 183 GLU A O 1
ATOM 1499 N N . ARG A 1 184 ? -22.812 1.891 4.269 1.00 98.12 184 ARG A N 1
ATOM 1500 C CA . ARG A 1 184 ? -23.765 2.619 5.122 1.00 98.12 184 ARG A CA 1
ATOM 1501 C C . ARG A 1 184 ? -23.057 3.604 6.041 1.00 98.12 184 ARG A C 1
ATOM 1503 O O . ARG A 1 184 ? -23.534 4.732 6.173 1.00 98.12 184 ARG A O 1
ATOM 1510 N N . ILE A 1 185 ? -21.935 3.206 6.642 1.00 98.44 185 ILE A N 1
ATOM 1511 C CA . ILE A 1 185 ? -21.102 4.066 7.490 1.00 98.44 185 ILE A CA 1
ATOM 1512 C C . ILE A 1 185 ? -20.692 5.316 6.713 1.00 98.44 185 ILE A C 1
ATOM 1514 O O . ILE A 1 185 ? -20.999 6.429 7.142 1.00 98.44 185 ILE A O 1
ATOM 1518 N N . PHE A 1 186 ? -20.067 5.154 5.547 1.00 98.00 186 PHE A N 1
ATOM 1519 C CA . PHE A 1 186 ? -19.563 6.282 4.765 1.00 98.00 186 PHE A CA 1
ATOM 1520 C C . PHE A 1 186 ? -20.691 7.166 4.232 1.00 98.00 186 PHE A C 1
ATOM 1522 O O . PHE A 1 186 ? -20.612 8.391 4.352 1.00 98.00 186 PHE A O 1
ATOM 1529 N N . ARG A 1 187 ? -21.812 6.573 3.800 1.00 97.38 187 ARG A N 1
ATOM 1530 C CA . ARG A 1 187 ? -23.023 7.323 3.430 1.00 97.38 187 ARG A CA 1
ATOM 1531 C C . ARG A 1 187 ? -23.554 8.173 4.587 1.00 97.38 187 ARG A C 1
ATOM 1533 O O . ARG A 1 187 ? -23.900 9.333 4.381 1.00 97.38 187 ARG A O 1
ATOM 1540 N N . ARG A 1 188 ? -23.598 7.635 5.812 1.00 98.00 188 ARG A N 1
ATOM 1541 C CA . ARG A 1 188 ? -24.036 8.366 7.019 1.00 98.00 188 ARG A CA 1
ATOM 1542 C C . ARG A 1 188 ? -23.045 9.442 7.465 1.00 98.00 188 ARG A C 1
ATOM 1544 O O . ARG A 1 188 ? -23.462 10.430 8.067 1.00 98.00 188 ARG A O 1
ATOM 1551 N N . LEU A 1 189 ? -21.759 9.259 7.171 1.00 97.50 189 LEU A N 1
ATOM 1552 C CA . LEU A 1 189 ? -20.715 10.264 7.377 1.00 97.50 189 LEU A CA 1
ATOM 1553 C C . LEU A 1 189 ? -20.713 11.353 6.292 1.00 97.50 189 LEU A C 1
ATOM 1555 O O . LEU A 1 189 ? -20.029 12.361 6.457 1.00 97.50 189 LEU A O 1
ATOM 1559 N N . GLY A 1 190 ? -21.494 11.185 5.219 1.00 96.81 190 GLY A N 1
ATOM 1560 C CA . GLY A 1 190 ? -21.534 12.111 4.087 1.00 96.81 190 GLY A CA 1
ATOM 1561 C C . GLY A 1 190 ? -20.295 12.025 3.193 1.00 96.81 190 GLY A C 1
ATOM 1562 O O . GLY A 1 190 ? -19.966 12.999 2.521 1.00 96.81 190 GLY A O 1
ATOM 1563 N N . LEU A 1 191 ? -19.598 10.887 3.208 1.00 95.56 191 LEU A N 1
ATOM 1564 C CA . LEU A 1 191 ? -18.428 10.627 2.377 1.00 95.56 191 LEU A CA 1
ATOM 1565 C C . LEU A 1 191 ? -18.853 9.905 1.097 1.00 95.56 191 LEU A C 1
ATOM 1567 O O . LEU A 1 191 ? -19.601 8.928 1.142 1.00 95.56 191 LEU A O 1
ATOM 1571 N N . GLN A 1 192 ? -18.369 10.393 -0.043 1.00 91.44 192 GLN A N 1
ATOM 1572 C CA . GLN A 1 192 ? -18.485 9.698 -1.321 1.00 91.44 192 GLN A CA 1
ATOM 1573 C C . GLN A 1 192 ? -17.274 8.783 -1.467 1.00 91.44 192 GLN A C 1
ATOM 1575 O O . GLN A 1 192 ? -16.165 9.259 -1.706 1.00 91.44 192 GLN A O 1
ATOM 1580 N N . THR A 1 193 ? -17.491 7.488 -1.259 1.00 95.31 193 THR A N 1
ATOM 1581 C CA . THR A 1 193 ? -16.446 6.467 -1.342 1.00 95.31 193 THR A CA 1
ATOM 1582 C C . THR A 1 193 ? -16.632 5.584 -2.563 1.00 95.31 193 THR A C 1
ATOM 1584 O O . THR A 1 193 ? -17.763 5.255 -2.917 1.00 95.31 193 THR A O 1
ATOM 1587 N N . VAL A 1 194 ? -15.522 5.146 -3.143 1.00 94.94 194 VAL A N 1
ATOM 1588 C CA . VAL A 1 194 ? -15.470 4.080 -4.146 1.00 94.94 194 VAL A CA 1
ATOM 1589 C C . VAL A 1 194 ? -14.787 2.881 -3.500 1.00 94.94 194 VAL A C 1
ATOM 1591 O O . VAL A 1 194 ? -13.706 3.039 -2.938 1.00 94.94 194 VAL A O 1
ATOM 1594 N N . ALA A 1 195 ? -15.425 1.713 -3.539 1.00 96.38 195 ALA A N 1
ATOM 1595 C CA . ALA A 1 195 ? -14.767 0.465 -3.172 1.00 96.38 195 ALA A CA 1
ATOM 1596 C C . ALA A 1 195 ? -13.901 0.015 -4.354 1.00 96.38 195 ALA A C 1
ATOM 1598 O O . ALA A 1 195 ? -14.392 -0.073 -5.479 1.00 96.38 195 ALA A O 1
ATOM 1599 N N . VAL A 1 196 ? -12.616 -0.221 -4.114 1.00 96.62 196 VAL A N 1
ATOM 1600 C CA . VAL A 1 196 ? -11.650 -0.622 -5.140 1.00 96.62 196 VAL A CA 1
ATOM 1601 C C . VAL A 1 196 ? -10.994 -1.927 -4.724 1.00 96.62 196 VAL A C 1
ATOM 1603 O O . VAL A 1 196 ? -10.706 -2.121 -3.545 1.00 96.62 196 VAL A O 1
ATOM 1606 N N . GLY A 1 197 ? -10.745 -2.823 -5.678 1.00 96.00 197 GLY A N 1
ATOM 1607 C CA . GLY A 1 197 ? -9.923 -4.000 -5.404 1.00 96.00 197 GLY A CA 1
ATOM 1608 C C . GLY A 1 197 ? -8.520 -3.569 -4.970 1.00 96.00 197 GLY A C 1
ATOM 1609 O O . GLY A 1 197 ? -7.941 -2.668 -5.583 1.00 96.00 197 GLY A O 1
ATOM 1610 N N . ALA A 1 198 ? -7.976 -4.215 -3.943 1.00 95.12 198 ALA A N 1
ATOM 1611 C CA . ALA A 1 198 ? -6.705 -3.835 -3.332 1.00 95.12 198 ALA A CA 1
ATOM 1612 C C . ALA A 1 198 ? -5.774 -5.030 -3.108 1.00 95.12 198 ALA A C 1
ATOM 1614 O O . ALA A 1 198 ? -6.179 -6.191 -3.213 1.00 95.12 198 ALA A O 1
ATOM 1615 N N . ASP A 1 199 ? -4.510 -4.732 -2.812 1.00 93.06 199 ASP A N 1
ATOM 1616 C CA . ASP A 1 199 ? -3.546 -5.751 -2.420 1.00 93.06 199 ASP A CA 1
ATOM 1617 C C . ASP A 1 199 ? -3.883 -6.294 -1.026 1.00 93.06 199 ASP A C 1
ATOM 1619 O O . ASP A 1 199 ? -4.240 -5.550 -0.113 1.00 93.06 199 ASP A O 1
ATOM 1623 N N . VAL A 1 200 ? -3.758 -7.608 -0.849 1.00 88.75 200 VAL A N 1
ATOM 1624 C CA . VAL A 1 200 ? -3.910 -8.240 0.473 1.00 88.75 200 VAL A CA 1
ATOM 1625 C C . VAL A 1 200 ? -2.683 -7.994 1.359 1.00 88.75 200 VAL A C 1
ATOM 1627 O O . VAL A 1 200 ? -2.759 -8.060 2.589 1.00 88.75 200 VAL A O 1
ATOM 1630 N N . GLY A 1 201 ? -1.550 -7.676 0.727 1.00 84.50 201 GLY A N 1
ATOM 1631 C CA . GLY A 1 201 ? -0.310 -7.278 1.363 1.00 84.50 201 GLY A CA 1
ATOM 1632 C C . GLY A 1 201 ? 0.129 -8.221 2.472 1.00 84.50 201 GLY A C 1
ATOM 1633 O O . GLY A 1 201 ? 0.012 -9.444 2.402 1.00 84.50 201 GLY A O 1
ATOM 1634 N N . MET A 1 202 ? 0.639 -7.614 3.536 1.00 75.56 202 MET A N 1
ATOM 1635 C CA . MET A 1 202 ? 1.144 -8.315 4.712 1.00 75.56 202 MET A CA 1
ATOM 1636 C C . MET A 1 202 ? 0.067 -8.924 5.608 1.00 75.56 202 MET A C 1
ATOM 1638 O O . MET A 1 202 ? 0.406 -9.699 6.505 1.00 75.56 202 MET A O 1
ATOM 1642 N N . MET A 1 203 ? -1.198 -8.544 5.422 1.00 78.19 203 MET A N 1
ATOM 1643 C CA . MET A 1 203 ? -2.295 -9.175 6.154 1.00 78.19 203 MET A CA 1
ATOM 1644 C C . MET A 1 203 ? -2.518 -10.607 5.659 1.00 78.19 203 MET A C 1
ATOM 1646 O O . MET A 1 203 ? -2.936 -11.459 6.437 1.00 78.19 203 MET A O 1
ATOM 1650 N N . GLY A 1 204 ? -2.146 -10.892 4.406 1.00 79.00 204 GLY A N 1
ATOM 1651 C CA . GLY A 1 204 ? -2.408 -12.173 3.764 1.00 79.00 204 GLY A CA 1
ATOM 1652 C C . GLY A 1 204 ? -3.870 -12.304 3.342 1.00 79.00 204 GLY A C 1
ATOM 1653 O O . GLY A 1 204 ? -4.624 -11.331 3.343 1.00 79.00 204 GLY A O 1
ATOM 1654 N N . GLY A 1 205 ? -4.259 -13.514 2.952 1.00 84.44 205 GLY A N 1
ATOM 1655 C CA . GLY A 1 205 ? -5.606 -13.797 2.471 1.00 84.44 205 GLY A CA 1
ATOM 1656 C C . GLY A 1 205 ? -5.746 -13.782 0.949 1.00 84.44 205 GLY A C 1
ATOM 1657 O O . GLY A 1 205 ? -4.761 -13.836 0.210 1.00 84.44 205 GLY A O 1
ATOM 1658 N N . SER A 1 206 ? -6.990 -13.758 0.471 1.00 88.06 206 SER A N 1
ATOM 1659 C CA . SER A 1 206 ? -7.330 -13.994 -0.939 1.00 88.06 206 SER A CA 1
ATOM 1660 C C . SER A 1 206 ? -8.011 -12.822 -1.645 1.00 88.06 206 SER A C 1
ATOM 1662 O O . SER A 1 206 ? -8.065 -12.806 -2.874 1.00 88.06 206 SER A O 1
ATOM 1664 N N . LEU A 1 207 ? -8.577 -11.868 -0.901 1.00 92.31 207 LEU A N 1
ATOM 1665 C CA . LEU A 1 207 ? -9.313 -10.735 -1.463 1.00 92.31 207 LEU A CA 1
ATOM 1666 C C . LEU A 1 207 ? -9.271 -9.537 -0.517 1.00 92.31 207 LEU A C 1
ATOM 1668 O O . LEU A 1 207 ? -9.521 -9.698 0.676 1.00 92.31 207 LEU A O 1
ATOM 1672 N N . ALA A 1 208 ? -9.057 -8.341 -1.060 1.00 95.62 208 ALA A N 1
ATOM 1673 C CA . ALA A 1 208 ? -9.171 -7.090 -0.323 1.00 95.62 208 ALA A CA 1
ATOM 1674 C C . ALA A 1 208 ? -9.953 -6.036 -1.119 1.00 95.62 208 ALA A C 1
ATOM 1676 O O . ALA A 1 208 ? -9.859 -5.985 -2.348 1.00 95.62 208 ALA A O 1
ATOM 1677 N N . HIS A 1 209 ? -10.716 -5.204 -0.405 1.00 96.75 209 HIS A N 1
ATOM 1678 C CA . HIS A 1 209 ? -11.340 -4.003 -0.957 1.00 96.75 209 HIS A CA 1
ATOM 1679 C C . HIS A 1 209 ? -11.055 -2.805 -0.056 1.00 96.75 209 HIS A C 1
ATOM 1681 O O . HIS A 1 209 ? -11.437 -2.781 1.117 1.00 96.75 209 HIS A O 1
ATOM 1687 N N . GLU A 1 210 ? -10.445 -1.784 -0.645 1.00 97.25 210 GLU A N 1
ATOM 1688 C CA . GLU A 1 210 ? -10.238 -0.480 -0.030 1.00 97.25 210 GLU A CA 1
ATOM 1689 C C . GLU A 1 210 ? -11.418 0.439 -0.341 1.00 97.25 210 GLU A C 1
ATOM 1691 O O . GLU A 1 210 ? -11.925 0.490 -1.461 1.00 97.25 210 GLU A O 1
ATOM 1696 N N . PHE A 1 211 ? -11.850 1.209 0.649 1.00 97.81 211 PHE A N 1
ATOM 1697 C CA . PHE A 1 211 ? -12.867 2.238 0.506 1.00 97.81 211 PHE A CA 1
ATOM 1698 C C . PHE A 1 211 ? -12.183 3.593 0.412 1.00 97.81 211 PHE A C 1
ATOM 1700 O O . PHE A 1 211 ? -11.616 4.090 1.387 1.00 97.81 211 PHE A O 1
ATOM 1707 N N . MET A 1 212 ? -12.280 4.204 -0.765 1.00 97.38 212 MET A N 1
ATOM 1708 C CA . MET A 1 212 ? -11.484 5.367 -1.134 1.00 97.38 212 MET A CA 1
ATOM 1709 C C . MET A 1 212 ? -12.348 6.609 -1.276 1.00 97.38 212 MET A C 1
ATOM 1711 O O . MET A 1 212 ? -13.307 6.619 -2.048 1.00 97.38 212 MET A O 1
ATOM 1715 N N . VAL A 1 213 ? -11.992 7.688 -0.580 1.00 96.50 213 VAL A N 1
ATOM 1716 C CA . VAL A 1 213 ? -12.556 9.020 -0.838 1.00 96.50 213 VAL A CA 1
ATOM 1717 C C . VAL A 1 213 ? -11.713 9.699 -1.908 1.00 96.50 213 VAL A C 1
ATOM 1719 O O . VAL A 1 213 ? -10.536 9.972 -1.676 1.00 96.50 213 VAL A O 1
ATOM 1722 N N . LEU A 1 214 ? -12.311 10.004 -3.064 1.00 94.25 214 LEU A N 1
ATOM 1723 C CA . LEU A 1 214 ? -11.612 10.692 -4.153 1.00 94.25 214 LEU A CA 1
ATOM 1724 C C . LEU A 1 214 ? -11.153 12.080 -3.696 1.00 94.25 214 LEU A C 1
ATOM 1726 O O . LEU A 1 214 ? -11.959 12.917 -3.276 1.00 94.25 214 LEU A O 1
ATOM 1730 N N . ASN A 1 215 ? -9.846 12.315 -3.750 1.00 91.75 215 ASN A N 1
ATOM 1731 C CA . ASN A 1 215 ? -9.235 13.556 -3.305 1.00 91.75 215 ASN A CA 1
ATOM 1732 C C . ASN A 1 215 ? -7.851 13.718 -3.933 1.00 91.75 215 ASN A C 1
ATOM 1734 O O . ASN A 1 215 ? -7.020 12.827 -3.803 1.00 91.75 215 ASN A O 1
ATOM 1738 N N . ASP A 1 216 ? -7.570 14.882 -4.519 1.00 87.88 216 ASP A N 1
ATOM 1739 C CA . ASP A 1 216 ? -6.266 15.171 -5.136 1.00 87.88 216 ASP A CA 1
ATOM 1740 C C . ASP A 1 216 ? -5.093 15.135 -4.139 1.00 87.88 216 ASP A C 1
ATOM 1742 O O . ASP A 1 216 ? -3.945 14.993 -4.543 1.00 87.88 216 ASP A O 1
ATOM 1746 N N . GLY A 1 217 ? -5.371 15.276 -2.837 1.00 84.75 217 GLY A N 1
ATOM 1747 C CA . GLY A 1 217 ? -4.393 15.129 -1.757 1.00 84.75 217 GLY A CA 1
ATOM 1748 C C . GLY A 1 217 ? -4.264 13.706 -1.203 1.00 84.75 217 GLY A C 1
ATOM 1749 O O . GLY A 1 217 ? -3.648 13.543 -0.150 1.00 84.75 217 GLY A O 1
ATOM 1750 N N . GLY A 1 218 ? -4.889 12.716 -1.845 1.00 87.62 218 GLY A N 1
ATOM 1751 C CA . GLY A 1 218 ? -4.711 11.297 -1.549 1.00 87.62 218 GLY A CA 1
ATOM 1752 C C . GLY A 1 218 ? -3.328 10.782 -1.947 1.00 87.62 218 GLY A C 1
ATOM 1753 O O . GLY A 1 218 ? -2.697 11.338 -2.843 1.00 87.62 218 GLY A O 1
ATOM 1754 N N . GLU A 1 219 ? -2.848 9.749 -1.254 1.00 88.19 219 GLU A N 1
ATOM 1755 C CA . GLU A 1 219 ? -1.558 9.105 -1.556 1.00 88.19 219 GLU A CA 1
ATOM 1756 C C . GLU A 1 219 ? -1.722 7.928 -2.532 1.00 88.19 219 GLU A C 1
ATOM 1758 O O . GLU A 1 219 ? -0.776 7.576 -3.238 1.00 88.19 219 GLU A O 1
ATOM 1763 N N . ASP A 1 220 ? -2.925 7.354 -2.606 1.00 93.44 220 ASP A N 1
ATOM 1764 C CA . ASP A 1 220 ? -3.230 6.213 -3.456 1.00 93.44 220 ASP A CA 1
ATOM 1765 C C . ASP A 1 220 ? -3.699 6.641 -4.837 1.00 93.44 220 ASP A C 1
ATOM 1767 O O . ASP A 1 220 ? -4.613 7.457 -4.994 1.00 93.44 220 ASP A O 1
ATOM 1771 N N . THR A 1 221 ? -3.124 6.003 -5.853 1.00 96.38 221 THR A N 1
ATOM 1772 C CA . THR A 1 221 ? -3.582 6.143 -7.231 1.00 96.38 221 THR A CA 1
ATOM 1773 C C . THR A 1 221 ? -4.539 5.010 -7.574 1.00 96.38 221 THR A C 1
ATOM 1775 O O . THR A 1 221 ? -4.195 3.832 -7.511 1.00 96.38 221 THR A O 1
ATOM 1778 N N . LEU A 1 222 ? -5.750 5.380 -7.970 1.00 97.25 222 LEU A N 1
ATOM 1779 C CA . LEU A 1 222 ? -6.827 4.476 -8.346 1.00 97.25 222 LEU A CA 1
ATOM 1780 C C . LEU A 1 222 ? -6.940 4.395 -9.859 1.00 97.25 222 LEU A C 1
ATOM 1782 O O . LEU A 1 222 ? -6.897 5.419 -10.542 1.00 97.25 222 LEU A O 1
ATOM 1786 N N . VAL A 1 223 ? -7.162 3.187 -10.361 1.00 97.81 223 VAL A N 1
ATOM 1787 C CA . VAL A 1 223 ? -7.461 2.901 -11.762 1.00 97.81 223 VAL A CA 1
ATOM 1788 C C . VAL A 1 223 ? -8.951 2.616 -11.870 1.00 97.81 223 VAL A C 1
ATOM 1790 O O . VAL A 1 223 ? -9.429 1.589 -11.388 1.00 97.81 223 VAL A O 1
ATOM 1793 N N . LEU A 1 224 ? -9.690 3.539 -12.482 1.00 97.62 224 LEU A N 1
ATOM 1794 C CA . LEU A 1 224 ? -11.151 3.500 -12.560 1.00 97.62 224 LEU A CA 1
ATOM 1795 C C . LEU A 1 224 ? -11.611 3.439 -14.016 1.00 97.62 224 LEU A C 1
ATOM 1797 O O . LEU A 1 224 ? -11.023 4.078 -14.888 1.00 97.62 224 LEU A O 1
ATOM 1801 N N . CYS A 1 225 ? -12.694 2.719 -14.289 1.00 97.56 225 CYS A N 1
ATOM 1802 C CA . CYS A 1 225 ? -13.402 2.798 -15.561 1.00 97.56 225 CYS A CA 1
ATOM 1803 C C . CYS A 1 225 ? -14.674 3.637 -15.397 1.00 97.56 225 CYS A C 1
ATOM 1805 O O . CYS A 1 225 ? -15.483 3.368 -14.523 1.00 97.56 225 CYS A O 1
ATOM 1807 N N . GLU A 1 226 ? -14.885 4.639 -16.252 1.00 95.94 226 GLU A N 1
ATOM 1808 C CA . GLU A 1 226 ? -16.116 5.450 -16.217 1.00 95.94 226 GLU A CA 1
ATOM 1809 C C . GLU A 1 226 ? -17.280 4.794 -16.995 1.00 95.94 226 GLU A C 1
ATOM 1811 O O . GLU A 1 226 ? -18.409 5.276 -16.944 1.00 95.94 226 GLU A O 1
ATOM 1816 N N . ALA A 1 227 ? -17.020 3.688 -17.707 1.00 96.62 227 ALA A N 1
ATOM 1817 C CA . ALA A 1 227 ? -18.005 2.964 -18.518 1.00 96.62 227 ALA A CA 1
ATOM 1818 C C . ALA A 1 227 ? -18.553 1.681 -17.858 1.00 96.62 227 ALA A C 1
ATOM 1820 O O . ALA A 1 227 ? -19.564 1.150 -18.316 1.00 96.62 227 ALA A O 1
ATOM 1821 N N . CYS A 1 228 ? -17.895 1.157 -16.818 1.00 96.00 228 CYS A N 1
ATOM 1822 C CA . CYS A 1 228 ? -18.322 -0.031 -16.067 1.00 96.00 228 CYS A CA 1
ATOM 1823 C C . CYS A 1 228 ? -17.756 -0.005 -14.636 1.00 96.00 228 CYS A C 1
ATOM 1825 O O . CYS A 1 228 ? -16.959 0.866 -14.314 1.00 96.00 228 CYS A O 1
ATOM 1827 N N . ASP A 1 229 ? -18.083 -1.000 -13.810 1.00 94.44 229 ASP A N 1
ATOM 1828 C CA . ASP A 1 229 ? -17.725 -1.028 -12.379 1.00 94.44 229 ASP A CA 1
ATOM 1829 C C . ASP A 1 229 ? -16.267 -1.442 -12.078 1.00 94.44 229 ASP A C 1
ATOM 1831 O O . ASP A 1 229 ? -15.938 -1.809 -10.951 1.00 94.44 229 ASP A O 1
ATOM 1835 N N . TYR A 1 230 ? -15.365 -1.424 -13.068 1.00 97.06 230 TYR A N 1
ATOM 1836 C CA . TYR A 1 230 ? -13.956 -1.734 -12.818 1.00 97.06 230 TYR A CA 1
ATOM 1837 C C . TYR A 1 230 ? -13.287 -0.619 -12.006 1.00 97.06 230 TYR A C 1
ATOM 1839 O O . TYR A 1 230 ? -13.143 0.510 -12.485 1.00 97.06 230 TYR A O 1
ATOM 1847 N N . ALA A 1 231 ? -12.828 -0.965 -10.806 1.00 96.94 231 ALA A N 1
ATOM 1848 C CA . ALA A 1 231 ? -12.108 -0.072 -9.917 1.00 96.94 231 ALA A CA 1
ATOM 1849 C C . ALA A 1 231 ? -11.067 -0.856 -9.106 1.00 96.94 231 ALA A C 1
ATOM 1851 O O . ALA A 1 231 ? -11.396 -1.831 -8.429 1.00 96.94 231 ALA A O 1
ATOM 1852 N N . ALA A 1 232 ? -9.807 -0.436 -9.171 1.00 97.06 232 ALA A N 1
ATOM 1853 C CA . ALA A 1 232 ? -8.710 -1.081 -8.457 1.00 97.06 232 ALA A CA 1
ATOM 1854 C C . ALA A 1 232 ? -7.673 -0.055 -7.993 1.00 97.06 232 ALA A C 1
ATOM 1856 O O . ALA A 1 232 ? -7.447 0.955 -8.665 1.00 97.06 232 ALA A O 1
ATOM 1857 N N . ASN A 1 233 ? -7.000 -0.333 -6.880 1.00 97.38 233 ASN A N 1
ATOM 1858 C CA . ASN A 1 233 ? -5.763 0.353 -6.535 1.00 97.38 233 ASN A CA 1
ATOM 1859 C C . ASN A 1 233 ? -4.699 0.013 -7.597 1.00 97.38 233 ASN A C 1
ATOM 1861 O O . ASN A 1 233 ? -4.601 -1.132 -8.055 1.00 97.38 233 ASN A O 1
ATOM 1865 N N . GLN A 1 234 ? -3.894 0.995 -8.013 1.00 96.38 234 GLN A N 1
ATOM 1866 C CA . GLN A 1 234 ? -2.835 0.806 -9.007 1.00 96.38 234 GLN A CA 1
ATOM 1867 C C . GLN A 1 234 ? -1.885 -0.344 -8.646 1.00 96.38 234 GLN A C 1
ATOM 1869 O O . GLN A 1 234 ? -1.385 -1.018 -9.545 1.00 96.38 234 GLN A O 1
ATOM 1874 N N . GLN A 1 235 ? -1.688 -0.608 -7.352 1.00 94.69 235 GLN A N 1
ATOM 1875 C CA . GLN A 1 235 ? -0.898 -1.722 -6.822 1.00 94.69 235 GLN A CA 1
ATOM 1876 C C . GLN A 1 235 ? -1.300 -3.093 -7.392 1.00 94.69 235 GLN A C 1
ATOM 1878 O O . GLN A 1 235 ? -0.429 -3.931 -7.611 1.00 94.69 235 GLN A O 1
ATOM 1883 N N . ILE A 1 236 ? -2.585 -3.309 -7.699 1.00 94.69 236 ILE A N 1
ATOM 1884 C CA . ILE A 1 236 ? -3.085 -4.581 -8.254 1.00 94.69 236 ILE A CA 1
ATOM 1885 C C . ILE A 1 236 ? -3.774 -4.445 -9.615 1.00 94.69 236 ILE A C 1
ATOM 1887 O O . ILE A 1 236 ? -4.132 -5.449 -10.232 1.00 94.69 236 ILE A O 1
ATOM 1891 N N . ALA A 1 237 ? -3.986 -3.217 -10.092 1.00 96.00 237 ALA A N 1
ATOM 1892 C CA . ALA A 1 237 ? -4.781 -2.956 -11.282 1.00 96.00 237 ALA A CA 1
ATOM 1893 C C . ALA A 1 237 ? -4.205 -3.647 -12.526 1.00 96.00 237 ALA A C 1
ATOM 1895 O O . ALA A 1 237 ? -3.055 -3.417 -12.905 1.00 96.00 237 ALA A O 1
ATOM 1896 N N . ARG A 1 238 ? -5.038 -4.435 -13.211 1.00 94.62 238 ARG A N 1
ATOM 1897 C CA . ARG A 1 238 ? -4.732 -5.021 -14.520 1.00 94.62 238 ARG A CA 1
ATOM 1898 C C . ARG A 1 238 ? -5.424 -4.222 -15.613 1.00 94.62 238 ARG A C 1
ATOM 1900 O O . ARG A 1 238 ? -6.588 -3.860 -15.481 1.00 94.62 238 ARG A O 1
ATOM 1907 N N . VAL A 1 239 ? -4.716 -3.950 -16.698 1.00 95.38 239 VAL A N 1
ATOM 1908 C CA . VAL A 1 239 ? -5.245 -3.190 -17.835 1.00 95.38 239 VAL A CA 1
ATOM 1909 C C . VAL A 1 239 ? -4.781 -3.810 -19.143 1.00 95.38 239 VAL A C 1
ATOM 1911 O O . VAL A 1 239 ? -3.705 -4.404 -19.220 1.00 95.38 239 VAL A O 1
ATOM 1914 N N . GLY A 1 240 ? -5.601 -3.679 -20.180 1.00 93.62 240 GLY A N 1
ATOM 1915 C CA . GLY A 1 240 ? -5.222 -4.030 -21.537 1.00 93.62 240 GLY A CA 1
ATOM 1916 C C . GLY A 1 240 ? -4.219 -3.014 -22.073 1.00 93.62 240 GLY A C 1
ATOM 1917 O O . GLY A 1 240 ? -4.513 -1.821 -22.155 1.00 93.62 240 GLY A O 1
ATOM 1918 N N . LYS A 1 241 ? -3.037 -3.502 -22.449 1.00 90.75 241 LYS A N 1
ATOM 1919 C CA . LYS A 1 241 ? -1.984 -2.717 -23.100 1.00 90.75 241 LYS A CA 1
ATOM 1920 C C . LYS A 1 241 ? -1.995 -3.046 -24.600 1.00 90.75 241 LYS A C 1
ATOM 1922 O O . LYS A 1 241 ? -2.119 -4.228 -24.931 1.00 90.75 241 LYS A O 1
ATOM 1927 N N . PRO A 1 242 ? -1.867 -2.055 -25.501 1.00 86.50 242 PRO A N 1
ATOM 1928 C CA . PRO A 1 242 ? -1.859 -2.307 -26.938 1.00 86.50 242 PRO A CA 1
ATOM 1929 C C . PRO A 1 242 ? -0.687 -3.211 -27.315 1.00 86.50 242 PRO A C 1
ATOM 1931 O O . PRO A 1 242 ? 0.419 -3.057 -26.784 1.00 86.50 242 PRO A O 1
ATOM 1934 N N . ASP A 1 243 ? -0.929 -4.140 -28.236 1.00 88.69 243 ASP A N 1
ATOM 1935 C CA . ASP A 1 243 ? 0.128 -5.019 -28.711 1.00 88.69 243 ASP A CA 1
ATOM 1936 C C . ASP A 1 243 ? 1.200 -4.228 -29.466 1.00 88.69 243 ASP A C 1
ATOM 1938 O O . ASP A 1 243 ? 0.885 -3.293 -30.213 1.00 88.69 243 ASP A O 1
ATOM 1942 N N . PRO A 1 244 ? 2.482 -4.569 -29.260 1.00 91.00 244 PRO A N 1
ATOM 1943 C CA . PRO A 1 244 ? 3.560 -3.948 -30.003 1.00 91.00 244 PRO A CA 1
ATOM 1944 C C . PRO A 1 244 ? 3.444 -4.312 -31.486 1.00 91.00 244 PRO A C 1
ATOM 1946 O O . PRO A 1 244 ? 2.926 -5.370 -31.853 1.00 91.00 244 PRO A O 1
ATOM 1949 N N . ALA A 1 245 ? 3.950 -3.433 -32.351 1.00 89.62 245 ALA A N 1
ATOM 1950 C CA . ALA A 1 245 ? 4.012 -3.717 -33.776 1.00 89.62 245 ALA A CA 1
ATOM 1951 C C . ALA A 1 245 ? 4.829 -4.995 -34.028 1.00 89.62 245 ALA A C 1
ATOM 1953 O O . ALA A 1 245 ? 5.885 -5.202 -33.429 1.00 89.62 245 ALA A O 1
ATOM 1954 N N . SER A 1 246 ? 4.335 -5.848 -34.925 1.00 89.88 246 SER A N 1
ATOM 1955 C CA . SER A 1 246 ? 5.074 -7.035 -35.344 1.00 89.88 246 SER A CA 1
ATOM 1956 C C . SER A 1 246 ? 6.262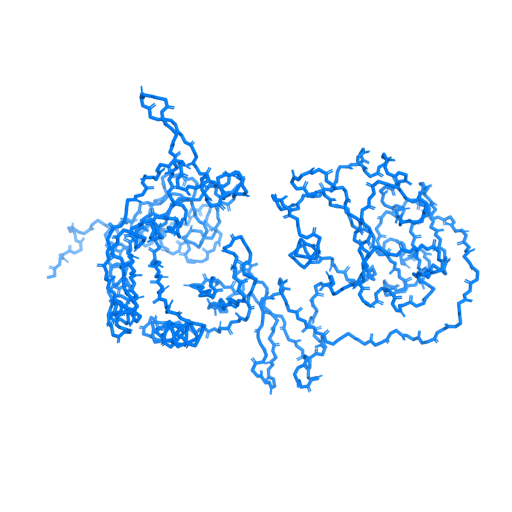 -6.620 -36.209 1.00 89.88 246 SER A C 1
ATOM 1958 O O . SER A 1 246 ? 6.102 -5.904 -37.197 1.00 89.88 246 SER A O 1
ATOM 1960 N N . GLU A 1 247 ? 7.453 -7.078 -35.833 1.00 92.56 247 GLU A N 1
ATOM 1961 C CA . GLU A 1 247 ? 8.699 -6.842 -36.554 1.00 92.56 247 GLU A CA 1
ATOM 1962 C C . GLU A 1 247 ? 9.509 -8.132 -36.610 1.00 92.56 247 GLU A C 1
ATOM 1964 O O . GLU A 1 247 ? 9.514 -8.918 -35.662 1.00 92.56 247 GLU A O 1
ATOM 1969 N N . GLU A 1 248 ? 10.236 -8.336 -37.707 1.00 92.81 248 GLU A N 1
ATOM 1970 C CA . GLU A 1 248 ? 11.217 -9.414 -37.769 1.00 92.81 248 GLU A CA 1
ATOM 1971 C C . GLU A 1 248 ? 12.370 -9.137 -36.800 1.00 92.81 248 GLU A C 1
ATOM 1973 O O . GLU A 1 248 ? 12.879 -8.014 -36.704 1.00 92.81 248 GLU A O 1
ATOM 1978 N N . ALA A 1 249 ? 12.791 -10.175 -36.079 1.00 93.00 249 ALA A N 1
ATOM 1979 C CA . ALA A 1 249 ? 13.896 -10.078 -35.142 1.00 93.00 249 ALA A CA 1
ATOM 1980 C C . ALA A 1 249 ? 15.202 -9.787 -35.896 1.00 93.00 249 ALA A C 1
ATOM 1982 O O . ALA A 1 249 ? 15.609 -10.545 -36.778 1.00 93.00 249 ALA A O 1
ATOM 1983 N N . ARG A 1 250 ? 15.881 -8.699 -35.528 1.00 95.44 250 ARG A N 1
ATOM 1984 C CA . ARG A 1 250 ? 17.165 -8.300 -36.126 1.00 95.44 250 ARG A CA 1
ATOM 1985 C C . ARG A 1 250 ? 18.337 -8.746 -35.253 1.00 95.44 250 ARG A C 1
ATOM 1987 O O . ARG A 1 250 ? 18.140 -8.908 -34.047 1.00 95.44 250 ARG A O 1
ATOM 1994 N N . PRO A 1 251 ? 19.545 -8.933 -35.812 1.00 96.12 251 PRO A N 1
ATOM 1995 C CA . PRO A 1 251 ? 20.734 -9.192 -35.009 1.00 96.12 251 PRO A CA 1
ATOM 1996 C C . PRO A 1 251 ? 20.962 -8.087 -33.974 1.00 96.12 251 PRO A C 1
ATOM 1998 O O . PRO A 1 251 ? 20.764 -6.903 -34.264 1.00 96.12 251 PRO A O 1
ATOM 2001 N N . THR A 1 252 ? 21.372 -8.489 -32.776 1.00 97.00 252 THR A N 1
ATOM 2002 C CA . THR A 1 252 ? 21.755 -7.565 -31.707 1.00 97.00 252 THR A CA 1
ATOM 2003 C C . THR A 1 252 ? 23.001 -6.792 -32.130 1.00 97.00 252 THR A C 1
ATOM 2005 O O . THR A 1 252 ? 23.972 -7.389 -32.595 1.00 97.00 252 THR A O 1
ATOM 2008 N N . GLU A 1 253 ? 22.975 -5.471 -31.974 1.00 97.31 253 GLU A N 1
ATOM 2009 C CA . GLU A 1 253 ? 24.073 -4.576 -32.354 1.00 97.31 253 GLU A CA 1
ATOM 2010 C C . GLU A 1 253 ? 24.396 -3.639 -31.194 1.00 97.31 253 GLU A C 1
ATOM 2012 O O . GLU A 1 253 ? 23.499 -3.072 -30.579 1.00 97.31 253 GLU A O 1
ATOM 2017 N N . GLU A 1 254 ? 25.675 -3.469 -30.887 1.00 97.44 254 GLU A N 1
ATOM 2018 C CA . GLU A 1 254 ? 26.110 -2.540 -29.852 1.00 97.44 254 GLU A CA 1
ATOM 2019 C C . GLU A 1 254 ? 26.248 -1.125 -30.419 1.00 97.44 254 GLU A C 1
ATOM 2021 O O . GLU A 1 254 ? 26.854 -0.918 -31.469 1.00 97.44 254 GLU A O 1
ATOM 2026 N N . VAL A 1 255 ? 25.713 -0.140 -29.702 1.00 97.44 255 VAL A N 1
ATOM 2027 C CA . VAL A 1 255 ? 25.751 1.272 -30.079 1.00 97.44 255 VAL A CA 1
ATOM 2028 C C . VAL A 1 255 ? 26.333 2.109 -28.943 1.00 97.44 255 VAL A C 1
ATOM 2030 O O . VAL A 1 255 ? 26.018 1.908 -27.768 1.00 97.44 255 VAL A O 1
ATOM 2033 N N . ALA A 1 256 ? 27.203 3.056 -29.296 1.00 97.38 256 ALA A N 1
ATOM 2034 C CA . ALA A 1 256 ? 27.757 4.011 -28.346 1.00 97.38 256 ALA A CA 1
ATOM 2035 C C . ALA A 1 256 ? 26.697 5.049 -27.952 1.00 97.38 256 ALA A C 1
ATOM 2037 O O . ALA A 1 256 ? 26.122 5.733 -28.797 1.00 97.38 256 ALA A O 1
ATOM 2038 N N . THR A 1 257 ? 26.472 5.178 -26.653 1.00 96.38 257 THR A N 1
ATOM 2039 C CA . THR A 1 257 ? 25.483 6.063 -26.031 1.00 96.38 257 THR A CA 1
ATOM 2040 C C . THR A 1 257 ? 26.101 6.723 -24.790 1.00 96.38 257 THR A C 1
ATOM 2042 O O . THR A 1 257 ? 25.760 6.371 -23.658 1.00 96.38 257 THR A O 1
ATOM 2045 N N . PRO A 1 258 ? 27.108 7.594 -24.956 1.00 94.81 258 PRO A N 1
ATOM 2046 C CA . PRO A 1 258 ? 27.779 8.222 -23.824 1.00 94.81 258 PRO A CA 1
ATOM 2047 C C . PRO A 1 258 ? 26.819 9.147 -23.066 1.00 94.81 258 PRO A C 1
ATOM 2049 O O . PRO A 1 258 ? 26.021 9.850 -23.677 1.00 94.81 258 PRO A O 1
ATOM 2052 N N . GLU A 1 259 ? 26.930 9.167 -21.736 1.00 93.00 259 GLU A N 1
ATOM 2053 C CA . GLU A 1 259 ? 26.188 10.082 -20.850 1.00 93.00 259 GLU A CA 1
ATOM 2054 C C . GLU A 1 259 ? 24.646 9.993 -20.947 1.00 93.00 259 GLU A C 1
ATOM 2056 O O . GLU A 1 259 ? 23.942 10.959 -20.654 1.00 93.00 259 GLU A O 1
ATOM 2061 N N . THR A 1 260 ? 24.090 8.821 -21.288 1.00 93.19 260 THR A N 1
ATOM 2062 C CA . THR A 1 260 ? 22.631 8.599 -21.376 1.00 93.19 260 THR A CA 1
ATOM 2063 C C . THR A 1 260 ? 22.109 7.551 -20.379 1.00 93.19 260 THR A C 1
ATOM 2065 O O . THR A 1 260 ? 21.674 6.477 -20.795 1.00 93.19 260 THR A O 1
ATOM 2068 N N . PRO A 1 261 ? 22.107 7.824 -19.060 1.00 90.00 261 PRO A N 1
ATOM 2069 C CA . PRO A 1 261 ? 21.696 6.844 -18.049 1.00 90.00 261 PRO A CA 1
ATOM 2070 C C . PRO A 1 261 ? 20.171 6.699 -17.893 1.00 90.00 261 PRO A C 1
ATOM 2072 O O . PRO A 1 261 ? 19.708 5.873 -17.111 1.00 90.00 261 PRO A O 1
ATOM 2075 N N . THR A 1 262 ? 19.369 7.529 -18.572 1.00 94.12 262 THR A N 1
ATOM 2076 C CA . THR A 1 262 ? 17.898 7.510 -18.469 1.00 94.12 262 THR A CA 1
ATOM 2077 C C . THR A 1 262 ? 17.246 7.152 -19.799 1.00 94.12 262 THR A C 1
ATOM 2079 O O . THR A 1 262 ? 17.769 7.493 -20.864 1.00 94.12 262 THR A O 1
ATOM 2082 N N . ILE A 1 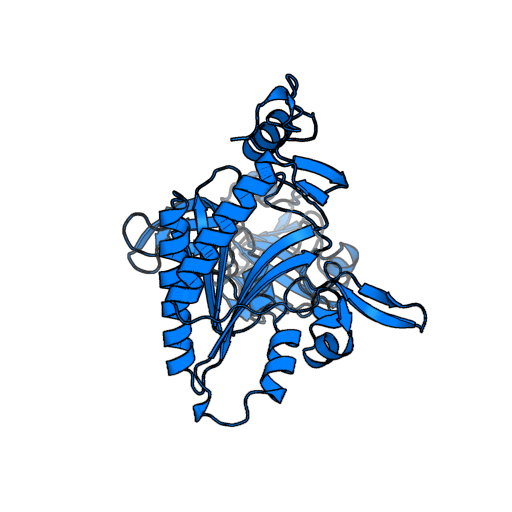263 ? 16.047 6.562 -19.742 1.00 94.62 263 ILE A N 1
ATOM 2083 C CA . ILE A 1 263 ? 15.250 6.262 -20.941 1.00 94.62 263 ILE A CA 1
ATOM 2084 C C . ILE A 1 263 ? 15.018 7.519 -21.784 1.00 94.62 263 ILE A C 1
ATOM 2086 O O . ILE A 1 263 ? 15.188 7.476 -22.997 1.00 94.62 263 ILE A O 1
ATOM 2090 N N . ALA A 1 264 ? 14.709 8.655 -21.152 1.00 94.19 264 ALA A N 1
ATOM 2091 C CA . ALA A 1 264 ? 14.504 9.917 -21.858 1.00 94.19 264 ALA A CA 1
ATOM 2092 C C . ALA A 1 264 ? 15.763 10.367 -22.623 1.00 94.19 264 ALA A C 1
ATOM 2094 O O . ALA A 1 264 ? 15.670 10.739 -23.792 1.00 94.19 264 ALA A O 1
ATOM 2095 N N . SER A 1 265 ? 16.942 10.293 -21.993 1.00 94.94 265 SER A N 1
ATOM 2096 C CA . SER A 1 265 ? 18.212 10.645 -22.647 1.00 94.94 265 SER A CA 1
ATOM 2097 C C . SER A 1 265 ? 18.585 9.680 -23.780 1.00 94.94 265 SER A C 1
ATOM 2099 O O . SER A 1 265 ? 19.068 10.118 -24.820 1.00 94.94 265 SER A O 1
ATOM 2101 N N . LEU A 1 266 ? 18.312 8.383 -23.608 1.00 95.38 266 LEU A N 1
ATOM 2102 C CA . LEU A 1 266 ? 18.583 7.347 -24.606 1.00 95.38 266 LEU A CA 1
ATOM 2103 C C . LEU A 1 266 ? 17.672 7.489 -25.833 1.00 95.38 266 LEU A C 1
ATOM 2105 O O . LEU A 1 266 ? 18.148 7.487 -26.967 1.00 95.38 266 LEU A O 1
ATOM 2109 N N . ALA A 1 267 ? 16.370 7.655 -25.596 1.00 95.31 267 ALA A N 1
ATOM 2110 C CA . ALA A 1 267 ? 15.359 7.856 -26.627 1.00 95.31 267 ALA A CA 1
ATOM 2111 C C . ALA A 1 267 ? 15.680 9.085 -27.491 1.00 95.31 267 ALA A C 1
ATOM 2113 O O . ALA A 1 267 ? 15.656 9.008 -28.720 1.00 95.31 267 ALA A O 1
ATOM 2114 N N . ALA A 1 268 ? 16.064 10.196 -26.851 1.00 95.88 268 ALA A N 1
ATOM 2115 C CA . ALA A 1 268 ? 16.459 11.418 -27.543 1.00 95.88 268 ALA A CA 1
ATOM 2116 C C . ALA A 1 268 ? 17.721 11.234 -28.401 1.00 95.88 268 ALA A C 1
ATOM 2118 O O . ALA A 1 268 ? 17.749 11.702 -29.538 1.00 95.88 268 ALA A O 1
ATOM 2119 N N . LEU A 1 269 ? 18.744 10.541 -27.886 1.00 96.25 269 LEU A N 1
ATOM 2120 C CA . LEU A 1 269 ? 19.992 10.308 -28.616 1.00 96.25 269 LEU A CA 1
ATOM 2121 C C . LEU A 1 269 ? 19.786 9.422 -29.853 1.00 96.25 269 LEU A C 1
ATOM 2123 O O . LEU A 1 269 ? 20.331 9.711 -30.916 1.00 96.25 269 LEU A O 1
ATOM 2127 N N . LEU A 1 270 ? 19.008 8.346 -29.715 1.00 95.75 270 LEU A N 1
ATOM 2128 C CA . LEU A 1 270 ? 18.787 7.368 -30.785 1.00 95.75 270 LEU A CA 1
ATOM 2129 C C . LEU A 1 270 ? 17.633 7.742 -31.728 1.00 95.75 270 LEU A C 1
ATOM 2131 O O . LEU A 1 270 ? 17.435 7.075 -32.741 1.00 95.75 270 LEU A O 1
ATOM 2135 N N . GLY A 1 271 ? 16.865 8.788 -31.408 1.00 96.38 271 GLY A N 1
ATOM 2136 C CA . GLY A 1 271 ? 15.702 9.202 -32.194 1.00 96.38 271 GLY A CA 1
ATOM 2137 C C . GLY A 1 271 ? 14.570 8.169 -32.192 1.00 96.38 271 GLY A C 1
ATOM 2138 O O . GLY A 1 271 ? 13.859 8.040 -33.188 1.00 96.38 271 GLY A O 1
ATOM 2139 N N . VAL A 1 272 ? 14.413 7.419 -31.097 1.00 95.38 272 VAL A N 1
ATOM 2140 C CA . VAL A 1 272 ? 13.371 6.391 -30.927 1.00 95.38 272 VAL A CA 1
ATOM 2141 C C . VAL A 1 272 ? 12.393 6.788 -29.825 1.00 95.38 272 VAL A C 1
ATOM 2143 O O . VAL A 1 272 ? 12.735 7.561 -28.934 1.00 95.38 272 VAL A O 1
ATOM 2146 N N . GLY A 1 273 ? 11.171 6.257 -29.861 1.00 95.50 273 GLY A N 1
ATOM 2147 C CA . GLY A 1 273 ? 10.219 6.425 -28.763 1.00 95.50 273 GLY A CA 1
ATOM 2148 C C . GLY A 1 273 ? 10.593 5.585 -27.535 1.00 95.50 273 GLY A C 1
ATOM 2149 O O . GLY A 1 273 ? 11.293 4.576 -27.644 1.00 95.50 273 GLY A O 1
ATOM 2150 N N . ALA A 1 274 ? 10.126 5.980 -26.347 1.00 95.62 274 ALA A N 1
ATOM 2151 C CA . ALA A 1 274 ? 10.395 5.246 -25.104 1.00 95.62 274 ALA A CA 1
ATOM 2152 C C . ALA A 1 274 ? 9.836 3.808 -25.147 1.00 95.62 274 ALA A C 1
ATOM 2154 O O . ALA A 1 274 ? 10.422 2.890 -24.570 1.00 95.62 274 ALA A O 1
ATOM 2155 N N . GLU A 1 275 ? 8.767 3.580 -25.915 1.00 95.25 275 GLU A N 1
ATOM 2156 C CA . GLU A 1 275 ? 8.200 2.263 -26.206 1.00 95.25 275 GLU A CA 1
ATOM 2157 C C . GLU A 1 275 ? 9.154 1.326 -26.968 1.00 95.25 275 GLU A C 1
ATOM 2159 O O . GLU A 1 275 ? 8.920 0.122 -27.018 1.00 95.25 275 GLU A O 1
ATOM 2164 N N . ARG A 1 276 ? 10.243 1.850 -27.547 1.00 96.19 276 ARG A N 1
ATOM 2165 C CA . ARG A 1 276 ? 11.294 1.069 -28.221 1.00 96.19 276 ARG A CA 1
ATOM 2166 C C . ARG A 1 276 ? 12.457 0.701 -27.312 1.00 96.19 276 ARG A C 1
ATOM 2168 O O . ARG A 1 276 ? 13.426 0.114 -27.780 1.00 96.19 276 ARG A O 1
ATOM 2175 N N . THR A 1 277 ? 12.385 1.040 -26.033 1.00 97.38 277 THR A N 1
ATOM 2176 C CA . THR A 1 277 ? 13.454 0.784 -25.062 1.00 97.38 277 THR A CA 1
ATOM 2177 C C . THR A 1 277 ? 12.988 -0.200 -23.988 1.00 97.38 277 THR A C 1
ATOM 2179 O O . THR A 1 277 ? 11.789 -0.339 -23.741 1.00 97.38 277 THR A O 1
ATOM 2182 N N . ALA A 1 278 ? 13.925 -0.895 -23.352 1.00 97.06 278 ALA A N 1
ATOM 2183 C CA . ALA A 1 278 ? 13.696 -1.734 -22.184 1.00 97.06 278 ALA A CA 1
ATOM 2184 C C . ALA A 1 278 ? 14.336 -1.070 -20.962 1.00 97.06 278 ALA A C 1
ATOM 2186 O O . ALA A 1 278 ? 15.525 -0.749 -20.966 1.00 97.06 278 ALA A O 1
ATOM 2187 N N . LYS A 1 279 ? 13.549 -0.875 -19.906 1.00 96.12 279 LYS A N 1
ATOM 2188 C CA . LYS A 1 279 ? 14.005 -0.330 -18.631 1.00 96.12 279 LYS A CA 1
ATOM 2189 C C . LYS A 1 279 ? 14.243 -1.473 -17.655 1.00 96.12 279 LYS A C 1
ATOM 2191 O O . LYS A 1 279 ? 13.328 -2.249 -17.385 1.00 96.12 279 LYS A O 1
ATOM 2196 N N . ALA A 1 280 ? 15.453 -1.535 -17.108 1.00 96.69 280 ALA A N 1
ATOM 2197 C CA . ALA A 1 280 ? 15.795 -2.431 -16.014 1.00 96.69 280 ALA A CA 1
ATOM 2198 C C . ALA A 1 280 ? 15.723 -1.687 -14.674 1.00 96.69 280 ALA A C 1
ATOM 2200 O O . ALA A 1 280 ? 16.322 -0.622 -14.515 1.00 96.69 280 ALA A O 1
ATOM 2201 N N . ALA A 1 281 ? 14.988 -2.250 -13.721 1.00 97.00 281 ALA A N 1
ATOM 2202 C CA . ALA A 1 281 ? 14.925 -1.792 -12.340 1.00 97.00 281 ALA A CA 1
ATOM 2203 C C . ALA A 1 281 ? 15.408 -2.907 -11.407 1.00 97.00 281 ALA A C 1
ATOM 2205 O O . ALA A 1 281 ? 15.137 -4.085 -11.640 1.00 97.00 281 ALA A O 1
ATOM 2206 N N . PHE A 1 282 ? 16.127 -2.528 -10.354 1.00 97.31 282 PHE A N 1
ATOM 2207 C CA . PHE A 1 282 ? 16.838 -3.463 -9.489 1.00 97.31 282 PHE A CA 1
ATOM 2208 C C . PHE A 1 282 ? 16.366 -3.320 -8.054 1.00 97.31 282 PHE A C 1
ATOM 2210 O O . PHE A 1 282 ? 16.399 -2.226 -7.483 1.00 97.31 282 PHE A O 1
ATOM 2217 N N . PHE A 1 283 ? 15.968 -4.441 -7.469 1.00 97.56 283 PHE A N 1
ATOM 2218 C CA . PHE A 1 283 ? 15.462 -4.505 -6.110 1.00 97.56 283 PHE A CA 1
ATOM 2219 C C . PHE A 1 283 ? 16.139 -5.629 -5.346 1.00 97.56 283 PHE A C 1
ATOM 2221 O O . PHE A 1 283 ? 16.562 -6.619 -5.931 1.00 97.56 283 PHE A O 1
ATOM 2228 N N . VAL A 1 284 ? 16.208 -5.492 -4.030 1.00 96.25 284 VAL A N 1
ATOM 2229 C CA . VAL A 1 284 ? 16.655 -6.550 -3.130 1.00 96.25 284 VAL A CA 1
ATOM 2230 C C . VAL A 1 284 ? 15.527 -6.872 -2.168 1.00 96.25 284 VAL A C 1
ATOM 2232 O O . VAL A 1 284 ? 14.918 -5.969 -1.585 1.00 96.25 284 VAL A O 1
ATOM 2235 N N . THR A 1 285 ? 15.229 -8.156 -2.027 1.00 93.19 285 THR A N 1
ATOM 2236 C CA . THR A 1 285 ? 14.244 -8.660 -1.069 1.00 93.19 285 THR A CA 1
ATOM 2237 C C . THR A 1 285 ? 14.789 -8.595 0.363 1.00 93.19 285 THR A C 1
ATOM 2239 O O . THR A 1 285 ? 15.998 -8.484 0.582 1.00 93.19 285 THR A O 1
ATOM 2242 N N . GLY A 1 286 ? 13.925 -8.685 1.376 1.00 86.50 286 GLY A N 1
ATOM 2243 C CA . GLY A 1 286 ? 14.353 -8.688 2.781 1.00 86.50 286 GLY A CA 1
ATOM 2244 C C . GLY A 1 286 ? 15.280 -9.854 3.161 1.00 86.50 286 GLY A C 1
ATOM 2245 O O . GLY A 1 286 ? 16.089 -9.707 4.074 1.00 86.50 286 GLY A O 1
ATOM 2246 N N . ASP A 1 287 ? 15.222 -10.975 2.433 1.00 87.56 287 ASP A N 1
ATOM 2247 C CA . ASP A 1 287 ? 16.142 -12.120 2.541 1.00 87.56 287 ASP A CA 1
ATOM 2248 C C . ASP A 1 287 ? 17.431 -11.975 1.701 1.00 87.56 287 ASP A C 1
ATOM 2250 O O . ASP A 1 287 ? 18.261 -12.881 1.691 1.00 87.56 287 ASP A O 1
ATOM 2254 N N . GLY A 1 288 ? 17.637 -10.835 1.032 1.00 91.19 288 GLY A N 1
ATOM 2255 C CA . GLY A 1 288 ? 18.892 -10.490 0.356 1.00 91.19 288 GLY A CA 1
ATOM 2256 C C . GLY A 1 288 ? 19.013 -10.943 -1.101 1.00 91.19 288 GLY A C 1
ATOM 2257 O O . GLY A 1 288 ? 20.097 -10.832 -1.669 1.00 91.19 288 GLY A O 1
ATOM 2258 N N . ARG A 1 289 ? 17.938 -11.434 -1.733 1.00 94.88 289 ARG A N 1
ATOM 2259 C CA . ARG A 1 289 ? 17.955 -11.830 -3.151 1.00 94.88 289 ARG A CA 1
ATOM 2260 C C . ARG A 1 289 ? 17.848 -10.599 -4.047 1.00 94.88 289 ARG A C 1
ATOM 2262 O O . ARG A 1 289 ? 16.937 -9.789 -3.870 1.00 94.88 289 ARG A O 1
ATOM 2269 N N . LEU A 1 290 ? 18.739 -10.484 -5.032 1.00 97.38 290 LEU A N 1
ATOM 2270 C CA . LEU A 1 290 ? 18.645 -9.474 -6.086 1.00 97.38 290 LEU A CA 1
ATOM 2271 C C . LEU A 1 290 ? 17.566 -9.875 -7.103 1.00 97.38 290 LEU A C 1
ATOM 2273 O O . LEU A 1 290 ? 17.482 -11.024 -7.539 1.00 97.38 290 LEU A O 1
ATOM 2277 N N . VAL A 1 291 ? 16.736 -8.907 -7.472 1.00 98.00 291 VAL A N 1
ATOM 2278 C CA . VAL A 1 291 ? 15.648 -9.039 -8.437 1.00 98.00 291 VAL A CA 1
ATOM 2279 C C . VAL A 1 291 ? 15.818 -7.970 -9.509 1.00 98.00 291 VAL A C 1
ATOM 2281 O O . VAL A 1 291 ? 15.851 -6.773 -9.214 1.00 98.00 291 VAL A O 1
ATOM 2284 N N . THR A 1 292 ? 15.888 -8.406 -10.762 1.00 98.00 292 THR A N 1
ATOM 2285 C CA . THR A 1 292 ? 15.957 -7.549 -11.945 1.00 98.00 292 THR A CA 1
ATOM 2286 C C . THR A 1 292 ? 14.603 -7.554 -12.644 1.00 98.00 292 THR A C 1
ATOM 2288 O O . THR A 1 292 ? 14.229 -8.531 -13.291 1.00 98.00 292 THR A O 1
ATOM 2291 N N . ALA A 1 293 ? 13.867 -6.452 -12.529 1.00 98.25 293 ALA A N 1
ATOM 2292 C CA . ALA A 1 293 ? 12.584 -6.258 -13.188 1.00 98.25 293 ALA A CA 1
ATOM 2293 C C . ALA A 1 293 ? 12.762 -5.515 -14.517 1.00 98.25 293 ALA A C 1
ATOM 2295 O O . ALA A 1 293 ? 13.360 -4.438 -14.549 1.00 98.25 293 ALA A O 1
ATOM 2296 N N . ILE A 1 294 ? 12.223 -6.064 -15.606 1.00 98.25 294 ILE A N 1
ATOM 2297 C CA . ILE A 1 294 ? 12.274 -5.453 -16.938 1.00 98.25 294 ILE A CA 1
ATOM 2298 C C . ILE A 1 294 ? 10.876 -5.020 -17.367 1.00 98.25 294 ILE A C 1
ATOM 2300 O O . ILE A 1 294 ? 9.972 -5.843 -17.483 1.00 98.25 294 ILE A O 1
ATOM 2304 N N . VAL A 1 295 ? 10.712 -3.735 -17.670 1.00 97.75 295 VAL A N 1
ATOM 2305 C CA . VAL A 1 295 ? 9.501 -3.162 -18.281 1.00 97.75 295 VAL A CA 1
ATOM 2306 C C . VAL A 1 295 ? 9.869 -2.445 -19.576 1.00 97.75 295 VAL A C 1
ATOM 2308 O O . VAL A 1 295 ? 11.031 -2.114 -19.816 1.00 97.75 295 VAL A O 1
ATOM 2311 N N . ARG A 1 296 ? 8.884 -2.184 -20.439 1.00 96.75 296 ARG A N 1
ATOM 2312 C CA . ARG A 1 296 ? 9.091 -1.315 -21.605 1.00 96.75 296 ARG A CA 1
ATOM 2313 C C . ARG A 1 296 ? 9.357 0.110 -21.112 1.00 96.75 296 ARG A C 1
ATOM 2315 O O . ARG A 1 296 ? 8.795 0.512 -20.099 1.00 96.75 296 ARG A O 1
ATOM 2322 N N . GLY A 1 297 ? 10.234 0.858 -21.772 1.00 96.06 297 GLY A N 1
ATOM 2323 C CA . GLY A 1 297 ? 10.823 2.071 -21.198 1.00 96.06 297 GLY A CA 1
ATOM 2324 C C . GLY A 1 297 ? 9.868 3.243 -21.001 1.00 96.06 297 GLY A C 1
ATOM 2325 O O . GLY A 1 297 ? 10.183 4.170 -20.261 1.00 96.06 297 GLY A O 1
ATOM 2326 N N . ASP A 1 298 ? 8.690 3.198 -21.612 1.00 95.12 298 ASP A N 1
ATOM 2327 C CA . ASP A 1 298 ? 7.613 4.134 -21.330 1.00 95.12 298 ASP A CA 1
ATOM 2328 C C . ASP A 1 298 ? 6.895 3.826 -19.995 1.00 95.12 298 ASP A C 1
ATOM 2330 O O . ASP A 1 298 ? 6.203 4.693 -19.459 1.00 95.12 298 ASP A O 1
ATOM 2334 N N . PHE A 1 299 ? 7.008 2.600 -19.462 1.00 95.88 299 PHE A N 1
ATOM 2335 C CA . PHE A 1 299 ? 6.346 2.134 -18.238 1.00 95.88 299 PHE A CA 1
ATOM 2336 C C . PHE A 1 299 ? 7.251 2.214 -17.005 1.00 95.88 299 PHE A C 1
ATOM 2338 O O . PHE A 1 299 ? 8.478 2.172 -17.075 1.00 95.88 299 PHE A O 1
ATOM 2345 N N . GLU A 1 300 ? 6.596 2.260 -15.848 1.00 96.06 300 GLU A N 1
ATOM 2346 C CA . GLU A 1 300 ? 7.227 2.147 -14.539 1.00 96.06 300 GLU A CA 1
ATOM 2347 C C . GLU A 1 300 ? 6.897 0.795 -13.914 1.00 96.06 300 GLU A C 1
ATOM 2349 O O . GLU A 1 300 ? 5.774 0.299 -14.058 1.00 96.06 300 GLU A O 1
ATOM 2354 N N . VAL A 1 301 ? 7.875 0.220 -13.212 1.00 97.25 301 VAL A N 1
ATOM 2355 C CA . VAL A 1 301 ? 7.678 -1.003 -12.427 1.00 97.25 301 VAL A CA 1
ATOM 2356 C C . VAL A 1 301 ? 6.715 -0.710 -11.279 1.00 97.25 301 VAL A C 1
ATOM 2358 O O . VAL A 1 301 ? 6.749 0.353 -10.661 1.00 97.25 301 VAL A O 1
ATOM 2361 N N . ASN A 1 302 ? 5.826 -1.658 -11.027 1.00 97.19 302 ASN A N 1
ATOM 2362 C CA . ASN A 1 302 ? 4.948 -1.688 -9.880 1.00 97.19 302 ASN A CA 1
ATOM 2363 C C . ASN A 1 302 ? 5.572 -2.587 -8.810 1.00 97.19 302 ASN A C 1
ATOM 2365 O O . ASN A 1 302 ? 5.619 -3.812 -8.959 1.00 97.19 302 ASN A O 1
ATOM 2369 N N . ASP A 1 303 ? 6.047 -1.962 -7.737 1.00 95.00 303 ASP A N 1
ATOM 2370 C CA . ASP A 1 303 ? 6.759 -2.641 -6.656 1.00 95.00 303 ASP A CA 1
ATOM 2371 C C . ASP A 1 303 ? 5.890 -3.712 -5.980 1.00 95.00 303 ASP A C 1
ATOM 2373 O O . ASP A 1 303 ? 6.397 -4.784 -5.659 1.00 95.00 303 ASP A O 1
ATOM 2377 N N . THR A 1 304 ? 4.581 -3.479 -5.827 1.00 94.38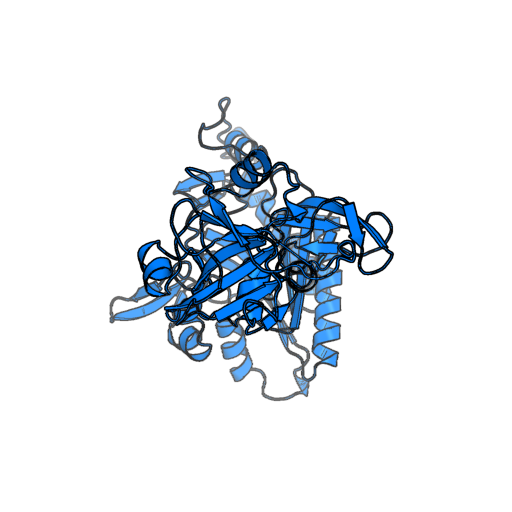 304 THR A N 1
ATOM 2378 C CA . THR A 1 304 ? 3.651 -4.452 -5.230 1.00 94.38 304 THR A CA 1
ATOM 2379 C C . THR A 1 304 ? 3.493 -5.685 -6.115 1.00 94.38 304 THR A C 1
ATOM 2381 O O . THR A 1 304 ? 3.650 -6.812 -5.643 1.00 94.38 304 THR A O 1
ATOM 2384 N N . LYS A 1 305 ? 3.264 -5.501 -7.423 1.00 96.25 305 LYS A N 1
ATOM 2385 C CA . LYS A 1 305 ? 3.187 -6.625 -8.372 1.00 96.25 305 LYS A CA 1
ATOM 2386 C C . LYS A 1 305 ? 4.490 -7.418 -8.400 1.00 96.25 305 LYS A C 1
ATOM 2388 O O . LYS A 1 305 ? 4.449 -8.648 -8.389 1.00 96.25 305 LYS A O 1
ATOM 2393 N N . LEU A 1 306 ? 5.635 -6.731 -8.387 1.00 96.75 306 LEU A N 1
ATOM 2394 C CA . LEU A 1 306 ? 6.944 -7.377 -8.350 1.00 96.75 306 LEU A CA 1
ATOM 2395 C C . LEU A 1 306 ? 7.150 -8.164 -7.050 1.00 96.75 306 LEU A C 1
ATOM 2397 O O . LEU A 1 306 ? 7.547 -9.327 -7.107 1.00 96.75 306 LEU A O 1
ATOM 2401 N N . ALA A 1 307 ? 6.847 -7.564 -5.895 1.00 94.31 307 ALA A N 1
ATOM 2402 C CA . ALA A 1 307 ? 6.971 -8.199 -4.585 1.00 94.31 307 ALA A CA 1
ATOM 2403 C C . ALA A 1 307 ? 6.116 -9.468 -4.494 1.00 94.31 307 ALA A C 1
ATOM 2405 O O . ALA A 1 307 ? 6.609 -10.513 -4.063 1.00 94.31 307 ALA A O 1
ATOM 2406 N N . ASN A 1 308 ? 4.872 -9.400 -4.973 1.00 93.50 308 ASN A N 1
ATOM 2407 C CA . ASN A 1 308 ? 3.954 -10.535 -5.016 1.00 93.50 308 ASN A CA 1
ATOM 2408 C C . ASN A 1 308 ? 4.451 -11.634 -5.965 1.00 93.50 308 ASN A C 1
ATOM 2410 O O . ASN A 1 308 ? 4.439 -12.812 -5.605 1.00 93.50 308 ASN A O 1
ATOM 2414 N N . ALA A 1 309 ? 4.950 -11.260 -7.148 1.00 94.94 309 ALA A N 1
ATOM 2415 C CA . ALA A 1 309 ? 5.483 -12.199 -8.132 1.00 94.94 309 ALA A CA 1
ATOM 2416 C C . ALA A 1 309 ? 6.673 -13.005 -7.583 1.00 94.94 309 ALA A C 1
ATOM 2418 O O . ALA A 1 309 ? 6.700 -14.231 -7.696 1.00 94.94 309 ALA A O 1
ATOM 2419 N N . VAL A 1 310 ? 7.631 -12.340 -6.929 1.00 94.94 310 VAL A N 1
ATOM 2420 C CA . VAL A 1 310 ? 8.846 -12.989 -6.389 1.00 94.94 310 VAL A CA 1
ATOM 2421 C C . VAL A 1 310 ? 8.699 -13.497 -4.955 1.00 94.94 310 VAL A C 1
ATOM 2423 O O . VAL A 1 310 ? 9.677 -13.994 -4.380 1.00 94.94 310 VAL A O 1
ATOM 2426 N N . LYS A 1 311 ? 7.496 -13.363 -4.376 1.00 91.81 311 LYS A N 1
ATOM 2427 C CA . LYS A 1 311 ? 7.180 -13.679 -2.975 1.00 91.81 311 LYS A CA 1
ATOM 2428 C C . LYS A 1 311 ? 8.205 -13.049 -2.027 1.00 91.81 311 LYS A C 1
ATOM 2430 O O . LYS A 1 311 ? 8.884 -13.743 -1.270 1.00 91.81 311 LYS A O 1
ATOM 2435 N N . ALA A 1 312 ? 8.386 -11.737 -2.149 1.00 88.88 312 ALA A N 1
ATOM 2436 C CA . ALA A 1 312 ? 9.406 -10.988 -1.428 1.00 88.88 312 ALA A CA 1
ATOM 2437 C C . ALA A 1 312 ? 9.149 -11.007 0.089 1.00 88.88 312 ALA A C 1
ATOM 2439 O O . ALA A 1 312 ? 8.290 -10.292 0.604 1.00 88.88 312 ALA A O 1
ATOM 2440 N N . VAL A 1 313 ? 9.923 -11.809 0.822 1.00 79.25 313 VAL A N 1
ATOM 2441 C CA . VAL A 1 313 ? 9.896 -11.823 2.290 1.00 79.25 313 VAL A CA 1
ATOM 2442 C C . VAL A 1 313 ? 10.560 -10.548 2.805 1.00 79.25 313 VAL A C 1
ATOM 2444 O O . VAL A 1 313 ? 11.665 -10.217 2.385 1.00 79.25 313 VAL A O 1
ATOM 2447 N N . GLY A 1 314 ? 9.895 -9.822 3.708 1.00 76.94 314 GLY A N 1
ATOM 2448 C CA . GLY A 1 314 ? 10.413 -8.563 4.261 1.00 76.94 314 GLY A CA 1
ATOM 2449 C C . GLY A 1 314 ? 10.383 -7.375 3.288 1.00 76.94 314 GLY A C 1
ATOM 2450 O O . GLY A 1 314 ? 11.047 -6.371 3.542 1.00 76.94 314 GLY A O 1
ATOM 2451 N N . GLY A 1 315 ? 9.620 -7.483 2.194 1.00 85.44 315 GLY A N 1
ATOM 2452 C CA . GLY A 1 315 ? 9.426 -6.418 1.208 1.00 85.44 315 GLY A CA 1
ATOM 2453 C C . GLY A 1 315 ? 10.565 -6.285 0.194 1.00 85.44 315 GLY A C 1
ATOM 2454 O O . GLY A 1 315 ? 11.459 -7.129 0.109 1.00 85.44 315 GLY A O 1
ATOM 2455 N N . LEU A 1 316 ? 10.505 -5.211 -0.596 1.00 91.69 316 LEU A N 1
ATOM 2456 C CA . LEU A 1 316 ? 11.516 -4.837 -1.584 1.00 91.69 316 LEU A CA 1
ATOM 2457 C C . LEU A 1 316 ? 12.160 -3.507 -1.197 1.00 91.69 316 LEU A C 1
ATOM 2459 O O . LEU A 1 316 ? 11.482 -2.567 -0.783 1.00 91.69 316 LEU A O 1
ATOM 2463 N N . ARG A 1 317 ? 13.473 -3.405 -1.395 1.00 93.88 317 ARG A N 1
ATOM 2464 C CA . ARG A 1 317 ? 14.197 -2.129 -1.399 1.00 93.88 317 ARG A CA 1
ATOM 2465 C C . ARG A 1 317 ? 14.909 -1.938 -2.735 1.00 93.88 317 ARG A C 1
ATOM 2467 O O . ARG A 1 317 ? 15.309 -2.935 -3.330 1.00 93.88 317 ARG A O 1
ATOM 2474 N N . PRO A 1 318 ? 15.147 -0.697 -3.185 1.00 96.25 318 PRO A N 1
ATOM 2475 C CA . PRO A 1 318 ? 16.057 -0.457 -4.297 1.00 96.25 318 PRO A CA 1
ATOM 2476 C C . PRO A 1 318 ? 17.432 -1.087 -4.029 1.00 96.25 318 PRO A C 1
ATOM 2478 O O . PRO A 1 318 ? 17.948 -1.017 -2.903 1.00 96.25 318 PRO A O 1
ATOM 2481 N N . ALA A 1 319 ? 18.008 -1.718 -5.051 1.00 96.62 319 ALA A N 1
ATOM 2482 C CA . ALA A 1 319 ? 19.364 -2.250 -4.985 1.00 96.62 319 ALA A CA 1
ATOM 2483 C C . ALA A 1 319 ? 20.396 -1.112 -4.970 1.00 96.62 319 ALA A C 1
ATOM 2485 O O . ALA A 1 319 ? 20.194 -0.057 -5.578 1.00 96.62 319 ALA A O 1
ATOM 2486 N N . GLN A 1 320 ? 21.505 -1.329 -4.272 1.00 96.88 320 GLN A N 1
ATOM 2487 C CA . GLN A 1 320 ? 22.663 -0.440 -4.299 1.00 96.88 320 GLN A CA 1
ATOM 2488 C C . GLN A 1 320 ? 23.521 -0.715 -5.539 1.00 96.88 320 GLN A C 1
ATOM 2490 O O . GLN A 1 320 ? 23.482 -1.807 -6.107 1.00 96.88 320 GLN A O 1
ATOM 2495 N N . THR A 1 321 ? 24.313 0.273 -5.959 1.00 96.19 321 THR A N 1
ATOM 2496 C CA . THR A 1 321 ? 25.186 0.174 -7.140 1.00 96.19 321 THR A CA 1
ATOM 2497 C C . THR A 1 321 ? 26.104 -1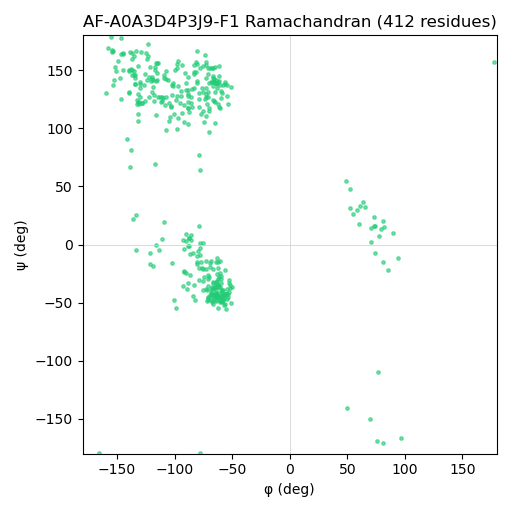.043 -7.071 1.00 96.19 321 THR A C 1
ATOM 2499 O O . THR A 1 321 ? 26.237 -1.768 -8.052 1.00 96.19 321 THR A O 1
ATOM 2502 N N . GLU A 1 322 ? 26.685 -1.301 -5.904 1.00 96.56 322 GLU A N 1
ATOM 2503 C CA . GLU A 1 322 ? 27.618 -2.399 -5.672 1.00 96.56 322 GLU A CA 1
ATOM 2504 C C . GLU A 1 322 ? 26.938 -3.767 -5.829 1.00 96.56 322 GLU A C 1
ATOM 2506 O O . GLU A 1 322 ? 27.538 -4.691 -6.371 1.00 96.56 322 GLU A O 1
ATOM 2511 N N . GLU A 1 323 ? 25.674 -3.889 -5.410 1.00 97.00 323 GLU A N 1
ATOM 2512 C CA . GLU A 1 323 ? 24.878 -5.117 -5.554 1.00 97.00 323 GLU A CA 1
ATOM 2513 C C . GLU A 1 323 ? 24.553 -5.395 -7.029 1.00 97.00 323 GLU A C 1
ATOM 2515 O O . GLU A 1 323 ? 24.610 -6.538 -7.474 1.00 97.00 323 GLU A O 1
ATOM 2520 N N . ILE A 1 324 ? 24.264 -4.343 -7.803 1.00 97.12 324 ILE A N 1
ATOM 2521 C CA . ILE A 1 324 ? 23.987 -4.440 -9.245 1.00 97.12 324 ILE A CA 1
ATOM 2522 C C . ILE A 1 324 ? 25.262 -4.827 -10.010 1.00 97.12 324 ILE A C 1
ATOM 2524 O O . ILE A 1 324 ? 25.234 -5.718 -10.860 1.00 97.12 324 ILE A O 1
ATOM 2528 N N . GLN A 1 325 ? 26.391 -4.194 -9.680 1.00 96.81 325 GLN A N 1
ATOM 2529 C CA . GLN A 1 325 ? 27.687 -4.466 -10.306 1.00 96.81 325 GLN A CA 1
ATOM 2530 C C . GLN A 1 325 ? 28.223 -5.857 -9.974 1.00 96.81 325 GLN A C 1
ATOM 2532 O O . GLN A 1 325 ? 28.787 -6.513 -10.850 1.00 96.81 325 GLN A O 1
ATOM 2537 N N . ALA A 1 326 ? 28.004 -6.338 -8.748 1.00 96.62 326 ALA A N 1
ATOM 2538 C CA . ALA A 1 326 ? 28.367 -7.697 -8.352 1.00 96.62 326 ALA A CA 1
ATOM 2539 C C . ALA A 1 326 ? 27.671 -8.765 -9.210 1.00 96.62 326 ALA A C 1
ATOM 2541 O O . ALA A 1 326 ? 28.260 -9.811 -9.449 1.00 96.62 326 ALA A O 1
ATOM 2542 N N . ALA A 1 327 ? 26.472 -8.473 -9.721 1.00 96.81 327 ALA A N 1
ATOM 2543 C CA . ALA A 1 327 ? 25.706 -9.339 -10.616 1.00 96.81 327 ALA A CA 1
ATOM 2544 C C . ALA A 1 327 ? 26.070 -9.180 -12.111 1.00 96.81 327 ALA A C 1
ATOM 2546 O O . ALA A 1 327 ? 25.388 -9.723 -12.984 1.00 96.81 327 ALA A O 1
ATOM 2547 N N . GLY A 1 328 ? 27.128 -8.423 -12.433 1.00 96.44 328 GLY A N 1
ATOM 2548 C CA . GLY A 1 328 ? 27.604 -8.208 -13.803 1.00 96.44 328 GLY A CA 1
ATOM 2549 C C . GLY A 1 328 ? 26.834 -7.148 -14.595 1.00 96.44 328 GLY A C 1
ATOM 2550 O O . GLY A 1 328 ? 26.878 -7.162 -15.824 1.00 96.44 328 GLY A O 1
ATOM 2551 N N . MET A 1 329 ? 26.123 -6.243 -13.919 1.00 97.38 329 MET A N 1
ATOM 2552 C CA . MET A 1 329 ? 25.311 -5.198 -14.549 1.00 97.38 329 MET A CA 1
ATOM 2553 C C . MET A 1 329 ? 25.823 -3.795 -14.214 1.00 97.38 329 MET A C 1
ATOM 2555 O O . MET A 1 329 ? 26.348 -3.554 -13.133 1.00 97.38 329 MET A O 1
ATOM 2559 N N . GLU A 1 330 ? 25.631 -2.837 -15.121 1.00 96.12 330 GLU A N 1
ATOM 2560 C CA . GLU A 1 330 ? 26.129 -1.462 -14.952 1.00 96.12 330 GLU A CA 1
ATOM 2561 C C . GLU A 1 330 ? 24.963 -0.463 -14.871 1.00 96.12 330 GLU A C 1
ATOM 2563 O O . GLU A 1 330 ? 24.284 -0.254 -15.880 1.00 96.12 330 GLU A O 1
ATOM 2568 N N . PRO A 1 331 ? 24.693 0.177 -13.715 1.00 92.81 331 PRO A N 1
ATOM 2569 C CA . PRO A 1 331 ? 23.580 1.116 -13.572 1.00 92.81 331 PRO A CA 1
ATOM 2570 C C . PRO A 1 331 ? 23.544 2.202 -14.658 1.00 92.81 331 PRO A C 1
ATOM 2572 O O . PRO A 1 331 ? 24.558 2.796 -15.016 1.00 92.81 331 PRO A O 1
ATOM 2575 N N . GLY A 1 332 ? 22.351 2.462 -15.201 1.00 91.81 332 GLY A N 1
ATOM 2576 C CA . GLY A 1 332 ? 22.151 3.369 -16.342 1.00 91.81 332 GLY A CA 1
ATOM 2577 C C . GLY A 1 332 ? 22.447 2.750 -17.716 1.00 91.81 332 GLY A C 1
ATOM 2578 O O . GLY A 1 332 ? 21.992 3.285 -18.719 1.00 91.81 332 GLY A O 1
ATOM 2579 N N . TYR A 1 333 ? 23.136 1.607 -17.759 1.00 96.62 333 TYR A N 1
ATOM 2580 C CA . TYR A 1 333 ? 23.451 0.832 -18.967 1.00 96.62 333 TYR A CA 1
ATOM 2581 C C . TYR A 1 333 ? 23.171 -0.659 -18.755 1.00 96.62 333 TYR A C 1
ATOM 2583 O O . TYR A 1 333 ? 23.782 -1.512 -19.400 1.00 96.62 333 TYR A O 1
ATOM 2591 N N . ALA A 1 334 ? 22.266 -0.987 -17.833 1.00 96.69 334 ALA A N 1
ATOM 2592 C CA . ALA A 1 334 ? 22.078 -2.344 -17.354 1.00 96.69 334 ALA A CA 1
ATOM 2593 C C . ALA A 1 334 ? 21.028 -3.120 -18.157 1.00 96.69 334 ALA A C 1
ATOM 2595 O O . ALA A 1 334 ? 20.022 -2.568 -18.611 1.00 96.69 334 ALA A O 1
ATOM 2596 N N . SER A 1 335 ? 21.238 -4.425 -18.275 1.00 96.75 335 SER A N 1
ATOM 2597 C CA . SER A 1 335 ? 20.270 -5.393 -18.784 1.00 96.75 335 SER A CA 1
ATOM 2598 C C . SER A 1 335 ? 20.551 -6.780 -18.190 1.00 96.75 335 SER A C 1
ATOM 2600 O O . SER A 1 335 ? 21.627 -7.009 -17.643 1.00 96.75 335 SER A O 1
ATOM 2602 N N . PRO A 1 336 ? 19.628 -7.746 -18.302 1.00 96.12 336 PRO A N 1
ATOM 2603 C CA . PRO A 1 336 ? 19.860 -9.099 -17.796 1.00 96.12 336 PRO A CA 1
ATOM 2604 C C . PRO A 1 336 ? 20.806 -9.931 -18.688 1.00 96.12 336 PRO A C 1
ATOM 2606 O O . PRO A 1 336 ? 21.052 -11.100 -18.402 1.00 96.12 336 PRO A O 1
ATOM 2609 N N . ILE A 1 337 ? 21.340 -9.370 -19.780 1.00 96.56 337 ILE A N 1
ATOM 2610 C CA . ILE A 1 337 ? 22.200 -10.096 -20.724 1.00 96.56 337 ILE A CA 1
ATOM 2611 C C . ILE A 1 337 ? 23.574 -10.336 -20.088 1.00 96.56 337 ILE A C 1
ATOM 2613 O O . ILE A 1 337 ? 24.357 -9.408 -19.901 1.00 96.56 337 ILE A O 1
ATOM 2617 N N . GLY A 1 338 ? 23.874 -11.596 -19.765 1.00 94.12 338 GLY A N 1
ATOM 2618 C CA . GLY A 1 338 ? 25.109 -11.972 -19.066 1.00 94.12 338 GLY A CA 1
ATOM 2619 C C . GLY A 1 338 ? 25.094 -11.685 -17.559 1.00 94.12 338 GLY A C 1
ATOM 2620 O O . GLY A 1 338 ? 26.125 -11.853 -16.905 1.00 94.12 338 GLY A O 1
ATOM 2621 N N . ALA A 1 339 ? 23.946 -11.279 -17.007 1.00 94.69 339 ALA A N 1
ATOM 2622 C CA . ALA A 1 339 ? 23.771 -11.111 -15.570 1.00 94.69 339 ALA A CA 1
ATOM 2623 C C . ALA A 1 339 ? 23.747 -12.472 -14.850 1.00 94.69 339 ALA A C 1
ATOM 2625 O O . ALA A 1 339 ? 23.347 -13.488 -15.422 1.00 94.69 339 ALA A O 1
ATOM 2626 N N . HIS A 1 340 ? 24.167 -12.485 -13.588 1.00 95.75 340 HIS A N 1
ATOM 2627 C CA . HIS A 1 340 ? 24.175 -13.663 -12.716 1.00 95.75 340 HIS A CA 1
ATOM 2628 C C . HIS A 1 340 ? 23.714 -13.290 -11.302 1.00 95.75 340 HIS A C 1
ATOM 2630 O O . HIS A 1 340 ? 23.605 -12.112 -10.981 1.00 95.75 340 HIS A O 1
ATOM 2636 N N . ASP A 1 341 ? 23.393 -14.289 -10.475 1.00 95.75 341 ASP A N 1
ATOM 2637 C CA . ASP A 1 341 ? 22.953 -14.106 -9.080 1.00 95.75 341 ASP A CA 1
ATOM 2638 C C . ASP A 1 341 ? 21.774 -13.123 -8.900 1.00 95.75 341 ASP A C 1
ATOM 2640 O O . ASP A 1 341 ? 21.630 -12.460 -7.873 1.00 95.75 341 ASP A O 1
ATOM 2644 N N . THR A 1 342 ? 20.892 -13.053 -9.900 1.00 97.25 342 THR A N 1
ATOM 2645 C CA . THR A 1 342 ? 19.670 -12.241 -9.894 1.00 97.25 342 THR A CA 1
ATOM 2646 C C . THR A 1 342 ? 18.486 -13.045 -10.420 1.00 97.25 342 THR A C 1
ATOM 2648 O O . THR A 1 342 ? 18.647 -13.880 -11.305 1.00 97.25 342 THR A O 1
ATOM 2651 N N . THR A 1 343 ? 17.291 -12.790 -9.884 1.00 97.69 343 THR A N 1
ATOM 2652 C CA . THR A 1 343 ? 16.032 -13.284 -10.461 1.00 97.69 343 THR A CA 1
ATOM 2653 C C . THR A 1 343 ? 15.510 -12.277 -11.484 1.00 97.69 343 THR A C 1
ATOM 2655 O O . THR A 1 343 ? 15.182 -11.143 -11.126 1.00 97.69 343 THR A O 1
ATOM 2658 N N . VAL A 1 344 ? 15.400 -12.679 -12.748 1.00 98.06 344 VAL A N 1
ATOM 2659 C CA . VAL A 1 344 ? 14.945 -11.835 -13.857 1.00 98.06 344 VAL A CA 1
ATOM 2660 C C . VAL A 1 344 ? 13.441 -11.995 -14.066 1.00 98.06 344 VAL A C 1
ATOM 2662 O O . VAL A 1 344 ? 12.959 -13.037 -14.513 1.00 98.06 344 VAL A O 1
ATOM 2665 N N . VAL A 1 345 ? 12.692 -10.926 -13.800 1.00 98.44 345 VAL A N 1
ATOM 2666 C CA . VAL A 1 345 ? 11.236 -10.868 -13.986 1.00 98.44 345 VAL A CA 1
ATOM 2667 C C . VAL A 1 345 ? 10.919 -9.851 -15.077 1.00 98.44 345 VAL A C 1
ATOM 2669 O O . VAL A 1 345 ? 11.366 -8.708 -15.014 1.00 98.44 345 VAL A O 1
ATOM 2672 N N . VAL A 1 346 ? 10.154 -10.240 -16.093 1.00 98.31 346 VAL A N 1
ATOM 2673 C CA . VAL A 1 346 ? 9.866 -9.384 -17.256 1.00 98.31 346 VAL A CA 1
ATOM 2674 C C . VAL A 1 346 ? 8.372 -9.109 -17.362 1.00 98.31 346 VAL A C 1
ATOM 2676 O O . VAL A 1 346 ? 7.557 -10.022 -17.243 1.00 98.31 346 VAL A O 1
ATOM 2679 N N . ASP A 1 347 ? 8.013 -7.852 -17.622 1.00 98.25 347 ASP A N 1
ATOM 2680 C CA . ASP A 1 347 ? 6.637 -7.457 -17.911 1.00 98.25 347 ASP A CA 1
ATOM 2681 C C . ASP A 1 347 ? 6.137 -8.112 -19.200 1.00 98.25 347 ASP A C 1
ATOM 2683 O O . ASP A 1 347 ? 6.839 -8.127 -20.213 1.00 98.25 347 ASP A O 1
ATOM 2687 N N . GLU A 1 348 ? 4.895 -8.589 -19.196 1.00 96.75 348 GLU A N 1
ATOM 2688 C CA . GLU A 1 348 ? 4.260 -9.222 -20.359 1.00 96.75 348 GLU A CA 1
ATOM 2689 C C . GLU A 1 348 ? 4.367 -8.399 -21.652 1.00 96.75 348 GLU A C 1
ATOM 2691 O O . GLU A 1 348 ? 4.494 -8.981 -22.731 1.00 96.75 348 GLU A O 1
ATOM 2696 N N . LEU A 1 349 ? 4.291 -7.063 -21.580 1.00 96.25 349 LEU A N 1
ATOM 2697 C CA . LEU A 1 349 ? 4.409 -6.203 -22.758 1.00 96.25 349 LEU A CA 1
ATOM 2698 C C . LEU A 1 349 ? 5.857 -6.104 -23.236 1.00 96.25 349 LEU A C 1
ATOM 2700 O O . LEU A 1 349 ? 6.102 -6.117 -24.442 1.00 96.25 349 LEU A O 1
ATOM 2704 N N . ALA A 1 350 ? 6.814 -6.025 -22.311 1.00 96.94 350 ALA A N 1
ATOM 2705 C CA . ALA A 1 350 ? 8.236 -6.015 -22.640 1.00 96.94 350 ALA A CA 1
ATOM 2706 C C . ALA A 1 350 ? 8.671 -7.349 -23.265 1.00 96.94 350 ALA A C 1
ATOM 2708 O O . ALA A 1 350 ? 9.371 -7.346 -24.272 1.00 96.94 350 ALA A O 1
ATOM 2709 N N . ALA A 1 351 ? 8.192 -8.475 -22.727 1.00 96.62 351 ALA A N 1
ATOM 2710 C CA . ALA A 1 351 ? 8.501 -9.814 -23.228 1.00 96.62 351 ALA A CA 1
ATOM 2711 C C . ALA A 1 351 ? 8.034 -10.032 -24.677 1.00 96.62 351 ALA A C 1
ATOM 2713 O O . ALA A 1 351 ? 8.724 -10.696 -25.447 1.00 96.62 351 ALA A O 1
ATOM 2714 N N . ARG A 1 352 ? 6.883 -9.457 -25.061 1.00 95.25 352 ARG A N 1
ATOM 2715 C CA . ARG A 1 352 ? 6.334 -9.559 -26.426 1.00 95.25 352 ARG A CA 1
ATOM 2716 C C . ARG A 1 352 ? 6.748 -8.427 -27.370 1.00 95.25 352 ARG A C 1
ATOM 2718 O O . ARG A 1 352 ? 6.364 -8.458 -28.535 1.00 95.25 352 ARG A O 1
ATOM 2725 N N . SER A 1 353 ? 7.488 -7.423 -26.892 1.00 96.56 353 SER A N 1
ATOM 2726 C CA . SER A 1 353 ? 7.950 -6.305 -27.724 1.00 96.56 353 SER A CA 1
ATOM 2727 C C . SER A 1 353 ? 9.245 -6.679 -28.449 1.00 96.56 353 SER A C 1
ATOM 2729 O O . SER A 1 353 ? 10.248 -6.950 -27.786 1.00 96.56 353 SER A O 1
ATOM 2731 N N . PRO A 1 354 ? 9.257 -6.692 -29.793 1.00 96.06 354 PRO A N 1
ATOM 2732 C CA . PRO A 1 354 ? 10.446 -7.058 -30.541 1.00 96.06 354 PRO A CA 1
ATOM 2733 C C . PRO A 1 354 ? 11.456 -5.910 -30.593 1.00 96.06 354 PRO A C 1
ATOM 2735 O O . PRO A 1 354 ? 11.099 -4.730 -30.609 1.00 96.06 354 PRO A O 1
ATOM 2738 N N . ASN A 1 355 ? 12.731 -6.275 -30.718 1.00 97.06 355 ASN A N 1
ATOM 2739 C CA . ASN A 1 355 ? 13.827 -5.367 -31.051 1.00 97.06 355 ASN A CA 1
ATOM 2740 C C . ASN A 1 355 ? 13.919 -4.115 -30.148 1.00 97.06 355 ASN A C 1
ATOM 2742 O O . ASN A 1 355 ? 14.042 -2.991 -30.648 1.00 97.06 355 ASN A O 1
ATOM 2746 N N . LEU A 1 356 ? 13.848 -4.299 -28.829 1.00 97.81 356 LEU A N 1
ATOM 2747 C CA . LEU A 1 356 ? 14.008 -3.210 -27.865 1.00 97.81 356 LEU A CA 1
ATOM 2748 C C . LEU A 1 356 ? 15.471 -2.758 -27.770 1.00 97.81 356 LEU A C 1
ATOM 2750 O O . LEU A 1 356 ? 16.398 -3.528 -28.007 1.00 97.81 356 LEU A O 1
ATOM 2754 N N . VAL A 1 357 ? 15.691 -1.508 -27.376 1.00 98.12 357 VAL A N 1
ATOM 2755 C CA . VAL A 1 357 ? 17.009 -1.022 -26.958 1.00 98.12 357 VAL A CA 1
ATOM 2756 C C . VAL A 1 357 ? 17.180 -1.280 -25.464 1.00 98.12 357 VAL A C 1
ATOM 2758 O O . VAL A 1 357 ? 16.374 -0.793 -24.673 1.00 98.12 357 VAL A O 1
ATOM 2761 N N . ALA A 1 358 ? 18.215 -2.017 -25.069 1.00 97.62 358 ALA A N 1
ATOM 2762 C CA . ALA A 1 358 ? 18.522 -2.308 -23.666 1.00 97.62 358 ALA A CA 1
ATOM 2763 C C . ALA A 1 358 ? 19.983 -1.980 -23.343 1.00 97.62 358 ALA A C 1
ATOM 2765 O O . ALA A 1 358 ? 20.798 -1.783 -24.241 1.00 97.62 358 ALA A O 1
ATOM 2766 N N . GLY A 1 359 ? 20.331 -1.906 -22.062 1.00 97.12 359 GLY A N 1
ATOM 2767 C CA . GLY A 1 359 ? 21.707 -1.663 -21.640 1.00 97.12 359 GLY A CA 1
ATOM 2768 C C . GLY A 1 359 ? 22.690 -2.755 -22.089 1.00 97.12 359 GLY A C 1
ATOM 2769 O O . GLY A 1 359 ? 22.341 -3.935 -22.121 1.00 97.12 359 GLY A O 1
ATOM 2770 N N . ALA A 1 360 ? 23.930 -2.381 -22.417 1.00 97.25 360 ALA A N 1
ATOM 2771 C CA . ALA A 1 360 ? 24.977 -3.336 -22.804 1.00 97.25 360 ALA A CA 1
ATOM 2772 C C . ALA A 1 360 ? 25.772 -3.910 -21.612 1.00 97.25 360 ALA A C 1
ATOM 2774 O O . ALA A 1 360 ? 26.773 -4.590 -21.820 1.00 97.25 360 ALA A O 1
ATOM 2775 N N . ASN A 1 361 ? 25.385 -3.593 -20.369 1.00 97.25 361 ASN A N 1
ATOM 2776 C CA . ASN A 1 361 ? 26.170 -3.835 -19.150 1.00 97.25 361 ASN A CA 1
ATOM 2777 C C . ASN A 1 361 ? 27.583 -3.229 -19.210 1.00 97.25 361 ASN A C 1
ATOM 2779 O O . ASN A 1 361 ? 28.512 -3.686 -18.547 1.00 97.25 361 ASN A O 1
ATOM 2783 N N . ARG A 1 362 ? 27.744 -2.165 -20.005 1.00 95.69 362 ARG A N 1
ATOM 2784 C CA . ARG A 1 362 ? 28.991 -1.423 -20.163 1.00 95.69 362 ARG A CA 1
ATOM 2785 C C . ARG A 1 362 ? 28.700 0.064 -20.230 1.00 95.69 362 ARG A C 1
ATOM 2787 O O . ARG A 1 362 ? 27.862 0.506 -21.016 1.00 95.69 362 ARG A O 1
ATOM 2794 N N . HIS A 1 363 ? 29.429 0.834 -19.430 1.00 95.50 363 HIS A N 1
ATOM 2795 C CA . HIS A 1 363 ? 29.243 2.274 -19.352 1.00 95.50 363 HIS A CA 1
ATOM 2796 C C . HIS A 1 363 ? 29.347 2.931 -20.735 1.00 95.50 363 HIS A C 1
ATOM 2798 O O . HIS A 1 363 ? 30.332 2.738 -21.451 1.00 95.50 363 HIS A O 1
ATOM 2804 N N . GLY A 1 364 ? 28.337 3.721 -21.097 1.00 96.69 364 GLY A N 1
ATOM 2805 C CA . GLY A 1 364 ? 28.295 4.454 -22.360 1.00 96.69 364 GLY A CA 1
ATOM 2806 C C . GLY A 1 364 ? 27.887 3.619 -23.575 1.00 96.69 364 GLY A C 1
ATOM 2807 O O . GLY A 1 364 ? 28.075 4.093 -24.692 1.00 96.69 364 GLY A O 1
ATOM 2808 N N . TYR A 1 365 ? 27.356 2.406 -23.394 1.00 97.94 365 TYR A N 1
ATOM 2809 C CA . TYR A 1 365 ? 26.899 1.550 -24.492 1.00 97.94 365 TYR A CA 1
ATOM 2810 C C . TYR A 1 365 ? 25.529 0.925 -24.214 1.00 97.94 365 TYR A C 1
ATOM 2812 O O . TYR A 1 365 ? 25.217 0.516 -23.094 1.00 97.94 365 TYR A O 1
ATOM 2820 N N . HIS A 1 366 ? 24.733 0.807 -25.273 1.00 98.31 366 HIS A N 1
ATOM 2821 C CA . HIS A 1 366 ? 23.477 0.061 -25.296 1.00 98.31 366 HIS A CA 1
ATOM 2822 C C . HIS A 1 366 ? 23.499 -0.970 -26.429 1.00 98.31 366 HIS A C 1
ATOM 2824 O O . HIS A 1 366 ? 24.328 -0.912 -27.335 1.00 98.31 366 HIS A O 1
ATOM 2830 N N . LEU A 1 367 ? 22.573 -1.919 -26.371 1.00 98.12 367 LEU A N 1
ATOM 2831 C CA . LEU A 1 367 ? 22.318 -2.912 -27.402 1.00 98.12 367 LEU A CA 1
ATOM 2832 C C . LEU A 1 367 ? 21.010 -2.566 -28.112 1.00 98.12 367 LEU A C 1
ATOM 2834 O O . LEU A 1 367 ? 19.968 -2.406 -27.476 1.00 98.12 367 LEU A O 1
ATOM 2838 N N . LEU A 1 368 ? 21.068 -2.470 -29.433 1.00 97.81 368 LEU A N 1
ATOM 2839 C CA . LEU A 1 368 ? 19.913 -2.413 -30.315 1.00 97.81 368 LEU A CA 1
ATOM 2840 C C . LEU A 1 368 ? 19.366 -3.821 -30.553 1.00 97.81 368 LEU A C 1
ATOM 2842 O O . LEU A 1 368 ? 20.103 -4.807 -30.537 1.00 97.81 368 LEU A O 1
ATOM 2846 N N . ASN A 1 369 ? 18.079 -3.882 -30.885 1.00 97.69 369 ASN A N 1
ATOM 2847 C CA . ASN A 1 369 ? 17.391 -5.090 -31.329 1.00 97.69 369 ASN A CA 1
ATOM 2848 C C . ASN A 1 369 ? 17.368 -6.234 -30.302 1.00 97.69 369 ASN A C 1
ATOM 2850 O O . ASN A 1 369 ? 17.376 -7.395 -30.698 1.00 97.69 369 ASN A O 1
ATOM 2854 N N . VAL A 1 370 ? 17.312 -5.932 -29.007 1.00 97.75 370 VAL A N 1
ATOM 2855 C CA . VAL A 1 370 ? 17.218 -6.928 -27.934 1.00 97.75 370 VAL A CA 1
ATOM 2856 C C . VAL A 1 370 ? 15.823 -7.557 -27.892 1.00 97.75 370 VAL A C 1
ATOM 2858 O O . VAL A 1 370 ? 14.807 -6.866 -27.959 1.00 97.75 370 VAL A O 1
ATOM 2861 N N . ASN A 1 371 ? 15.774 -8.881 -27.769 1.00 97.06 371 ASN A N 1
ATOM 2862 C CA . ASN A 1 371 ? 14.566 -9.694 -27.727 1.00 97.06 371 ASN A CA 1
ATOM 2863 C C . ASN A 1 371 ? 14.611 -10.663 -26.533 1.00 97.06 371 ASN A C 1
ATOM 2865 O O . ASN A 1 371 ? 15.550 -11.455 -26.383 1.00 97.06 371 ASN A O 1
ATOM 2869 N N . SER A 1 372 ? 13.562 -10.635 -25.706 1.00 95.50 372 SER A N 1
ATOM 2870 C CA . SER A 1 372 ? 13.385 -11.600 -24.615 1.00 95.50 372 SER A CA 1
ATOM 2871 C C . SER A 1 372 ? 13.212 -13.018 -25.176 1.00 95.50 372 SER A C 1
ATOM 2873 O O . SER A 1 372 ? 12.569 -13.214 -26.204 1.00 95.50 372 SER A O 1
ATOM 2875 N N . GLY A 1 373 ? 13.839 -14.009 -24.542 1.00 93.00 373 GLY A N 1
ATOM 2876 C CA . GLY A 1 373 ? 13.875 -15.404 -24.993 1.00 93.00 373 GLY A CA 1
ATOM 2877 C C . GLY A 1 373 ? 14.976 -15.720 -26.014 1.00 93.00 373 GLY A C 1
ATOM 2878 O O . GLY A 1 373 ? 15.381 -16.876 -26.111 1.00 93.00 373 GLY A O 1
ATOM 2879 N N . ARG A 1 374 ? 15.503 -14.719 -26.738 1.00 95.25 374 ARG A N 1
ATOM 2880 C CA . ARG A 1 374 ? 16.668 -14.883 -27.628 1.00 95.25 374 ARG A CA 1
ATOM 2881 C C . ARG A 1 374 ? 17.965 -14.425 -26.968 1.00 95.25 374 ARG A C 1
ATOM 2883 O O . ARG A 1 374 ? 18.924 -15.186 -26.939 1.00 95.25 374 ARG A O 1
ATOM 2890 N N . ASP A 1 375 ? 18.001 -13.185 -26.477 1.00 96.88 375 ASP A N 1
ATOM 2891 C CA . ASP A 1 375 ? 19.235 -12.572 -25.957 1.00 96.88 375 ASP A CA 1
ATOM 2892 C C . ASP A 1 375 ? 19.411 -12.783 -24.449 1.00 96.88 375 ASP A C 1
ATOM 2894 O O . ASP A 1 375 ? 20.526 -12.760 -23.935 1.00 96.88 375 ASP A O 1
ATOM 2898 N N . PHE A 1 376 ? 18.308 -13.009 -23.737 1.00 95.81 376 PHE A N 1
ATOM 2899 C CA . PHE A 1 376 ? 18.288 -13.428 -22.339 1.00 95.81 376 PHE A CA 1
ATOM 2900 C C . PHE A 1 376 ? 17.014 -14.231 -22.066 1.00 95.81 376 PHE A C 1
ATOM 2902 O O . PHE A 1 376 ? 15.992 -14.028 -22.728 1.00 95.81 376 PHE A O 1
ATOM 2909 N N . THR A 1 377 ? 17.060 -15.129 -21.084 1.00 95.56 377 THR A N 1
ATOM 2910 C CA . THR A 1 377 ? 15.898 -15.931 -20.677 1.00 95.56 377 THR A CA 1
ATOM 2911 C C . THR A 1 377 ? 15.355 -15.388 -19.357 1.00 95.56 377 THR A C 1
ATOM 2913 O O . THR A 1 377 ? 16.121 -15.319 -18.399 1.00 95.56 377 THR A O 1
ATOM 2916 N N . PRO A 1 378 ? 14.080 -14.970 -19.286 1.00 96.56 378 PRO A N 1
ATOM 2917 C CA . PRO A 1 378 ? 13.475 -14.566 -18.023 1.00 96.56 378 PRO A CA 1
ATOM 2918 C C . PRO A 1 378 ? 13.209 -15.780 -17.127 1.00 96.56 378 PRO A C 1
ATOM 2920 O O . PRO A 1 378 ? 12.765 -16.817 -17.618 1.00 96.56 378 PRO A O 1
ATOM 2923 N N . ASP A 1 379 ? 13.386 -15.625 -15.815 1.00 97.75 379 ASP A N 1
ATOM 2924 C CA . ASP A 1 379 ? 12.913 -16.613 -14.838 1.00 97.75 379 ASP A CA 1
ATOM 2925 C C . ASP A 1 379 ? 11.382 -16.596 -14.744 1.00 97.75 379 ASP A C 1
ATOM 2927 O O . ASP A 1 379 ? 10.744 -17.608 -14.451 1.00 97.75 379 ASP A O 1
ATOM 2931 N N . MET A 1 380 ? 10.778 -15.430 -15.000 1.00 97.19 380 MET A N 1
ATOM 2932 C CA . MET A 1 380 ? 9.336 -15.230 -14.941 1.00 97.19 380 MET A CA 1
ATOM 2933 C C . MET A 1 380 ? 8.876 -14.111 -15.877 1.00 97.19 380 MET A C 1
ATOM 2935 O O . MET A 1 380 ? 9.510 -13.060 -15.977 1.00 97.19 380 MET A O 1
ATOM 2939 N N . VAL A 1 381 ? 7.724 -14.319 -16.517 1.00 98.06 381 VAL A N 1
ATOM 2940 C CA . VAL A 1 381 ? 6.998 -13.289 -17.269 1.00 98.06 381 VAL A CA 1
ATOM 2941 C C . VAL A 1 381 ? 5.641 -13.080 -16.608 1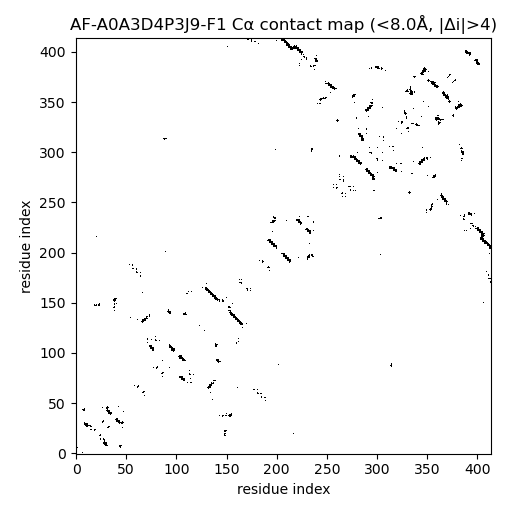.00 98.06 381 VAL A C 1
ATOM 2943 O O . VAL A 1 381 ? 4.899 -14.042 -16.421 1.00 98.06 381 VAL A O 1
ATOM 2946 N N . THR A 1 382 ? 5.330 -11.847 -16.215 1.00 97.50 382 THR A N 1
ATOM 2947 C CA . THR A 1 382 ? 4.079 -11.498 -15.518 1.00 97.50 382 THR A CA 1
ATOM 2948 C C . THR A 1 382 ? 3.769 -10.010 -15.680 1.00 97.50 382 THR A C 1
ATOM 2950 O O . THR A 1 382 ? 4.604 -9.254 -16.165 1.00 97.50 382 THR A O 1
ATOM 2953 N N . ASP A 1 383 ? 2.573 -9.558 -15.311 1.00 96.69 383 ASP A N 1
ATOM 2954 C CA . ASP A 1 383 ? 2.239 -8.131 -15.306 1.00 96.69 383 ASP A CA 1
ATOM 2955 C C . ASP A 1 383 ? 3.003 -7.410 -14.186 1.00 96.69 383 ASP A C 1
ATOM 2957 O O . ASP A 1 383 ? 2.781 -7.675 -13.005 1.00 96.69 383 ASP A O 1
ATOM 2961 N N . LEU A 1 384 ? 3.901 -6.498 -14.562 1.00 96.44 384 LEU A N 1
ATOM 2962 C CA . LEU A 1 384 ? 4.744 -5.741 -13.632 1.00 96.44 384 LEU A CA 1
ATOM 2963 C C . LEU A 1 384 ? 4.549 -4.238 -13.746 1.00 96.44 384 LEU A C 1
ATOM 2965 O O . LEU A 1 384 ? 4.988 -3.511 -12.863 1.00 96.44 384 LEU A O 1
ATOM 2969 N N . ALA A 1 385 ? 3.957 -3.744 -14.828 1.00 96.12 385 ALA A N 1
ATOM 2970 C CA . ALA A 1 385 ? 3.871 -2.312 -15.046 1.00 96.12 385 ALA A CA 1
ATOM 2971 C C . ALA A 1 385 ? 2.696 -1.661 -14.300 1.00 96.12 385 ALA A C 1
ATOM 2973 O O . ALA A 1 385 ? 1.614 -2.240 -14.140 1.00 96.12 385 ALA A O 1
ATOM 2974 N N . ASN A 1 386 ? 2.895 -0.403 -13.910 1.00 96.69 386 ASN A N 1
ATOM 2975 C CA . ASN A 1 386 ? 1.802 0.483 -13.520 1.00 96.69 386 ASN A CA 1
ATOM 2976 C C . ASN A 1 386 ? 0.869 0.755 -14.707 1.00 96.69 386 ASN A C 1
ATOM 2978 O O . ASN A 1 386 ? 1.326 0.949 -15.836 1.00 96.69 386 ASN A O 1
ATOM 2982 N N . ALA A 1 387 ? -0.435 0.808 -14.437 1.00 95.75 387 ALA A N 1
ATOM 2983 C CA . ALA A 1 387 ? -1.422 1.255 -15.414 1.00 95.75 387 ALA A CA 1
ATOM 2984 C C . ALA A 1 387 ? -1.254 2.750 -15.720 1.00 95.75 387 ALA A C 1
ATOM 2986 O O . ALA A 1 387 ? -0.824 3.531 -14.867 1.00 95.75 387 ALA A O 1
ATOM 2987 N N . ARG A 1 388 ? -1.642 3.164 -16.925 1.00 95.06 388 ARG A N 1
ATOM 2988 C CA . ARG A 1 388 ? -1.704 4.565 -17.342 1.00 95.06 388 ARG A CA 1
ATOM 2989 C C . ARG A 1 388 ? -3.130 4.988 -17.650 1.00 95.06 388 ARG A C 1
ATOM 2991 O O . ARG A 1 388 ? -3.988 4.187 -18.012 1.00 95.06 388 ARG A O 1
ATOM 2998 N N . ALA A 1 389 ? -3.366 6.293 -17.555 1.00 95.44 389 ALA A N 1
ATOM 2999 C CA . ALA A 1 389 ? -4.593 6.877 -18.075 1.00 95.44 389 ALA A CA 1
ATOM 3000 C C . ALA A 1 389 ? -4.710 6.580 -19.580 1.00 95.44 389 ALA A C 1
ATOM 3002 O O . ALA A 1 389 ? -3.764 6.812 -20.334 1.00 95.44 389 ALA A O 1
ATOM 3003 N N . GLY A 1 390 ? -5.871 6.085 -20.002 1.00 95.88 390 GLY A N 1
ATOM 3004 C CA . GLY A 1 390 ? -6.141 5.687 -21.382 1.00 95.88 390 GLY A CA 1
ATOM 3005 C C . GLY A 1 390 ? -5.909 4.206 -21.691 1.00 95.88 390 GLY A C 1
ATOM 3006 O O . GLY A 1 390 ? -6.368 3.764 -22.743 1.00 95.88 390 GLY A O 1
ATOM 3007 N N . ASP A 1 391 ? -5.274 3.431 -20.801 1.00 96.50 391 ASP A N 1
ATOM 3008 C CA . ASP A 1 391 ? -5.160 1.979 -20.989 1.00 96.50 391 ASP A CA 1
ATOM 3009 C C . ASP A 1 391 ? -6.553 1.322 -21.023 1.00 96.50 391 ASP A C 1
ATOM 3011 O O . ASP A 1 391 ? -7.526 1.839 -20.466 1.00 96.50 391 ASP A O 1
ATOM 3015 N N . ALA A 1 392 ? -6.678 0.177 -21.693 1.00 97.00 392 ALA A N 1
ATOM 3016 C CA . ALA A 1 392 ? -7.976 -0.459 -21.881 1.00 97.00 392 ALA A CA 1
ATOM 3017 C C . ALA A 1 392 ? -8.455 -1.133 -20.586 1.00 97.00 392 ALA A C 1
ATOM 3019 O O . ALA A 1 392 ? -7.739 -1.919 -19.964 1.00 97.00 392 ALA A O 1
ATOM 3020 N N . CYS A 1 393 ? -9.698 -0.873 -20.189 1.00 97.38 393 CYS A N 1
ATOM 3021 C CA . CYS A 1 393 ? -10.336 -1.565 -19.076 1.00 97.38 393 CYS A CA 1
ATOM 3022 C C . CYS A 1 393 ? -10.393 -3.077 -19.360 1.00 97.38 393 CYS A C 1
ATOM 3024 O O . CYS A 1 393 ? -10.868 -3.462 -20.433 1.00 97.38 393 CYS A O 1
ATOM 3026 N N . PRO A 1 394 ? -9.995 -3.946 -18.411 1.00 94.81 394 PRO A N 1
ATOM 3027 C CA . PRO A 1 394 ? -10.001 -5.394 -18.628 1.00 94.81 394 PRO A CA 1
ATOM 3028 C C . PRO A 1 394 ? -11.415 -5.973 -18.793 1.00 94.81 394 PRO A C 1
ATOM 3030 O O . PRO A 1 394 ? -11.570 -7.038 -19.382 1.00 94.81 394 PRO A O 1
ATOM 3033 N N . ASN A 1 395 ? -12.446 -5.271 -18.308 1.00 95.81 395 ASN A N 1
ATOM 3034 C CA . ASN A 1 395 ? -13.828 -5.751 -18.340 1.00 95.81 395 ASN A CA 1
ATOM 3035 C C . ASN A 1 395 ? -14.573 -5.347 -19.622 1.00 95.81 395 ASN A C 1
ATOM 3037 O O . ASN A 1 395 ? -15.382 -6.121 -20.126 1.00 95.81 395 ASN A O 1
ATOM 3041 N N . CYS A 1 396 ? -14.343 -4.134 -20.139 1.00 96.25 396 CYS A N 1
ATOM 3042 C CA . CYS A 1 396 ? -15.135 -3.579 -21.248 1.00 96.25 396 CYS A CA 1
ATOM 3043 C C . CYS A 1 396 ? -14.317 -2.940 -22.383 1.00 96.25 396 CYS A C 1
ATOM 3045 O O . CYS A 1 396 ? -14.897 -2.485 -23.366 1.00 96.25 396 CYS A O 1
ATOM 3047 N N . GLY A 1 397 ? -12.991 -2.849 -22.257 1.00 96.25 397 GLY A N 1
ATOM 3048 C CA . GLY A 1 397 ? -12.106 -2.255 -23.265 1.00 96.25 397 GLY A CA 1
ATOM 3049 C C . GLY A 1 397 ? -12.133 -0.724 -23.366 1.00 96.25 397 GLY A C 1
ATOM 3050 O O . GLY A 1 397 ? -11.301 -0.158 -24.068 1.00 96.25 397 GLY A O 1
ATOM 3051 N N . SER A 1 398 ? -13.039 -0.032 -22.666 1.00 97.44 398 SER A N 1
ATOM 3052 C CA . SER A 1 398 ? -13.039 1.440 -22.598 1.00 97.44 398 SER A CA 1
ATOM 3053 C C . SER A 1 398 ? -11.814 1.978 -21.849 1.00 97.44 398 SER A C 1
ATOM 3055 O O . SER A 1 398 ? -11.302 1.285 -20.969 1.00 97.44 398 SER A O 1
ATOM 3057 N N . PRO A 1 399 ? -11.343 3.201 -22.153 1.00 97.56 399 PRO A N 1
ATOM 3058 C CA . PRO A 1 399 ? -10.164 3.767 -21.505 1.00 97.56 399 PRO A CA 1
ATOM 3059 C C . PRO A 1 399 ? -10.382 3.961 -19.999 1.00 97.56 399 PRO A C 1
ATOM 3061 O O . PRO A 1 399 ? -11.418 4.477 -19.572 1.00 97.56 399 PRO A O 1
ATOM 3064 N N . VAL A 1 400 ? -9.394 3.568 -19.195 1.00 97.88 400 VAL A N 1
ATOM 3065 C CA . VAL A 1 400 ? -9.377 3.825 -17.749 1.00 97.88 400 VAL A CA 1
ATOM 3066 C C . VAL A 1 400 ? -8.858 5.226 -17.442 1.00 97.88 400 VAL A C 1
ATOM 3068 O O . VAL A 1 400 ? -8.072 5.812 -18.193 1.00 97.88 400 VAL A O 1
ATOM 3071 N N . VAL A 1 401 ? -9.263 5.755 -16.295 1.00 97.50 401 VAL A N 1
ATOM 3072 C CA . VAL A 1 401 ? -8.784 7.020 -15.747 1.00 97.50 401 VAL A CA 1
ATOM 3073 C C . VAL A 1 401 ? -8.026 6.778 -14.449 1.00 97.50 401 VAL A C 1
ATOM 3075 O O . VAL A 1 401 ? -8.356 5.874 -13.683 1.00 97.50 401 VAL A O 1
ATOM 3078 N N . LEU A 1 402 ? -7.026 7.620 -14.191 1.00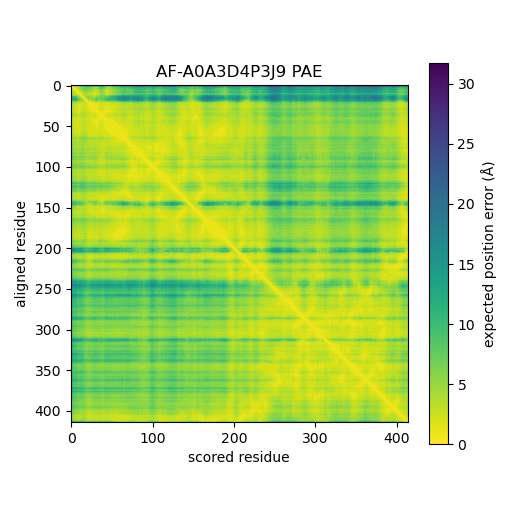 97.12 402 LEU A N 1
ATOM 3079 C CA . LEU A 1 402 ? -6.335 7.654 -12.907 1.00 97.12 402 LEU A CA 1
ATOM 3080 C C . LEU A 1 402 ? -6.926 8.760 -12.027 1.00 97.12 402 LEU A C 1
ATOM 3082 O O . LEU A 1 402 ? -7.195 9.872 -12.503 1.00 97.12 402 LEU A O 1
ATOM 3086 N N . ARG A 1 403 ? -7.152 8.458 -10.748 1.00 96.56 403 ARG A N 1
ATOM 3087 C CA . ARG A 1 403 ? -7.616 9.410 -9.724 1.00 96.56 403 ARG A CA 1
ATOM 3088 C C . ARG A 1 403 ? -6.836 9.197 -8.434 1.00 96.56 403 ARG A C 1
ATOM 3090 O O . ARG A 1 403 ? -6.428 8.078 -8.158 1.00 96.56 403 ARG A O 1
ATOM 3097 N N . GLN A 1 404 ? -6.654 10.255 -7.651 1.00 95.62 404 GLN A N 1
ATOM 3098 C CA . GLN A 1 404 ? -6.081 10.143 -6.310 1.00 95.62 404 GLN A CA 1
ATOM 3099 C C . GLN A 1 404 ? -7.187 9.879 -5.280 1.00 95.62 404 GLN A C 1
ATOM 3101 O O . GLN A 1 404 ? -8.307 10.393 -5.410 1.00 95.62 404 GLN A O 1
ATOM 3106 N N . GLY A 1 405 ? -6.883 9.068 -4.270 1.00 94.62 405 GLY A N 1
ATOM 3107 C CA . GLY A 1 405 ? -7.819 8.674 -3.223 1.00 94.62 405 GLY A CA 1
ATOM 3108 C C . GLY A 1 405 ? -7.184 8.646 -1.837 1.00 94.62 405 GLY A C 1
ATOM 3109 O O . GLY A 1 405 ? -5.989 8.414 -1.682 1.00 94.62 405 GLY A O 1
ATOM 3110 N N . ILE A 1 406 ? -8.001 8.906 -0.818 1.00 94.94 406 ILE A N 1
ATOM 3111 C CA . ILE A 1 406 ? -7.651 8.682 0.587 1.00 94.94 406 ILE A CA 1
ATOM 3112 C C . ILE A 1 406 ? -8.364 7.411 1.036 1.00 94.94 406 ILE A C 1
ATOM 3114 O O . ILE A 1 406 ? -9.600 7.375 1.026 1.00 94.94 406 ILE A O 1
ATOM 3118 N N . GLU A 1 407 ? -7.602 6.406 1.455 1.00 96.06 407 GLU A N 1
ATOM 3119 C CA . GLU A 1 407 ? -8.147 5.209 2.090 1.00 96.06 407 GLU A CA 1
ATOM 3120 C C . GLU A 1 407 ? -8.803 5.572 3.429 1.00 96.06 407 GLU A C 1
ATOM 3122 O O . GLU A 1 407 ? -8.189 6.167 4.318 1.00 96.06 407 GLU A O 1
ATOM 3127 N N . VAL A 1 408 ? -10.088 5.244 3.571 1.00 96.56 408 VAL A N 1
ATOM 3128 C CA . VAL A 1 408 ? -10.861 5.463 4.809 1.00 96.56 408 VAL A CA 1
ATOM 3129 C C . VAL A 1 408 ? -11.345 4.160 5.445 1.00 96.56 408 VAL A C 1
ATOM 3131 O O . VAL A 1 408 ? -11.986 4.183 6.499 1.00 96.56 408 VAL A O 1
ATOM 3134 N N . GLY A 1 409 ? -11.035 3.025 4.826 1.00 96.81 409 GLY A N 1
ATOM 3135 C CA . GLY A 1 409 ? -11.267 1.700 5.372 1.00 96.81 409 GLY A CA 1
ATOM 3136 C C . GLY A 1 409 ? -10.853 0.609 4.395 1.00 96.81 409 GLY A C 1
ATOM 3137 O O . GLY A 1 409 ? -10.852 0.825 3.191 1.00 96.81 409 GLY A O 1
ATOM 3138 N N . ASN A 1 410 ? -10.579 -0.575 4.928 1.00 97.00 410 ASN A N 1
ATOM 3139 C CA . ASN A 1 410 ? -10.238 -1.763 4.157 1.00 97.00 410 ASN A CA 1
ATOM 3140 C C . ASN A 1 410 ? -10.955 -2.980 4.758 1.00 97.00 410 ASN A C 1
ATOM 3142 O O . ASN A 1 410 ? -11.276 -2.987 5.958 1.00 97.00 410 ASN A O 1
ATOM 3146 N N . ILE A 1 411 ? -11.251 -3.969 3.920 1.00 96.94 411 ILE A N 1
ATOM 3147 C CA . ILE A 1 411 ? -11.799 -5.271 4.303 1.00 96.94 411 ILE A CA 1
ATOM 3148 C C . ILE A 1 411 ? -11.035 -6.381 3.577 1.00 96.94 411 ILE A C 1
ATOM 3150 O O . ILE A 1 411 ? -10.781 -6.284 2.377 1.00 96.94 411 ILE A O 1
ATOM 3154 N N . PHE A 1 412 ? -10.735 -7.465 4.291 1.00 96.06 412 PHE A N 1
ATOM 3155 C CA . PHE A 1 412 ? -9.928 -8.584 3.802 1.00 96.06 412 PHE A CA 1
ATOM 3156 C C . PHE A 1 412 ? -10.680 -9.911 3.964 1.00 96.06 412 PHE A C 1
ATOM 3158 O O . PHE A 1 412 ? -11.435 -10.084 4.921 1.00 96.06 412 PHE A O 1
ATOM 3165 N N . LYS A 1 413 ? -10.457 -10.851 3.043 1.00 94.62 413 LYS A N 1
ATOM 3166 C CA . LYS A 1 413 ? -10.710 -12.285 3.243 1.00 94.62 413 LYS A CA 1
ATOM 3167 C C . LYS A 1 413 ? -9.383 -12.933 3.616 1.00 94.62 413 LYS A C 1
ATOM 3169 O O . LYS A 1 413 ? -8.570 -13.125 2.716 1.00 94.62 413 LYS A O 1
ATOM 3174 N N . LEU A 1 414 ? -9.164 -13.161 4.912 1.00 89.25 414 LEU A N 1
ATOM 3175 C CA . LEU A 1 414 ? -7.898 -13.622 5.501 1.00 89.25 414 LEU A CA 1
ATOM 3176 C C . LEU A 1 414 ? -7.741 -15.141 5.477 1.00 89.25 414 LEU A C 1
ATOM 3178 O O . LEU A 1 414 ? -8.758 -15.830 5.712 1.00 89.25 414 LEU A O 1
#

Radius of gyration: 25.21 Å; Cα contacts (8 Å, |Δi|>4): 830; chains: 1; bounding box: 56×59×71 Å

Sequence (414 aa):
MIRYSRFLMPTTKETPSDAEVASHRLMLRAGMIRKVASGIYTYLPAGLRVLRKVERILREEMDRAGAHEVLMPALIPSELWKESGRWEAYGKELLRFKDRADREFCLGPTHEEVVTDLLRDIVKSYRQLPAIVYHFQTKFRDEPRARGGLIRVREFVMKDSYSLDADDAGLDRAYDLHHAAYERIFRRLGLQTVAVGADVGMMGGSLAHEFMVLNDGGEDTLVLCEACDYAANQQIARVGKPDPASEEARPTEEVATPETPTIASLAALLGVGAERTAKAAFFVTGDGRLVTAIVRGDFEVNDTKLANAVKAVGGLRPAQTEEIQAAGMEPGYASPIGAHDTTVVVDELAARSPNLVAGANRHGYHLLNVNSGRDFTPDMVTDLANARAGDACPNCGSPVVLRQGIEVGNIFKL

Solvent-accessible surface area (backbone atoms only — not comparable to full-atom values): 22510 Å² total; per-residue (Å²): 136,84,58,68,96,79,50,73,54,70,59,44,91,66,70,64,89,88,43,84,39,69,67,32,34,49,36,43,26,59,16,17,40,46,81,77,49,92,22,32,67,46,68,28,66,61,33,42,54,49,51,55,52,52,53,48,48,48,47,56,38,39,47,71,67,63,33,42,83,52,83,77,75,45,72,37,61,41,64,51,35,51,75,72,51,44,57,68,47,58,47,79,33,54,48,70,50,63,52,100,82,71,48,53,30,28,43,31,66,69,54,71,53,60,55,48,53,56,39,66,73,70,57,86,51,71,86,66,46,71,42,35,40,26,34,75,47,66,27,30,35,53,55,94,72,50,43,60,52,85,78,34,43,28,51,46,80,42,78,53,74,52,75,45,51,86,46,69,73,43,45,51,52,52,47,53,47,50,52,57,31,50,55,51,37,36,53,75,72,70,48,71,64,48,74,20,42,38,70,39,69,94,77,41,56,82,45,25,37,34,32,23,35,75,34,88,88,28,88,44,52,33,40,34,33,91,89,51,92,55,38,19,30,43,64,60,38,71,60,44,71,83,82,62,74,89,63,85,84,51,79,71,42,83,42,85,42,71,94,32,60,42,58,71,50,40,20,64,72,72,74,46,58,40,76,45,25,44,36,65,45,54,30,27,28,56,84,67,50,40,34,39,40,35,32,30,32,70,52,49,80,28,66,56,34,47,33,62,74,70,62,36,51,59,40,74,42,78,52,52,70,67,64,44,42,74,24,51,24,28,91,52,13,30,36,73,59,81,44,44,89,56,49,36,38,28,12,54,67,35,51,68,30,60,42,19,33,31,27,54,37,34,89,38,26,29,26,38,28,41,33,61,70,75,66,36,75,65,79,40,74,43,79,27,57,49,73,56,70,60,34,20,29,74,88,78,58,51,54,22,43,69,45,35,19,36,78,78,45,73,49,70,45,103

Secondary structure (DSSP, 8-state):
---GGGS-----SSPPTT--SHHHHHHHHTTSEEEEETTEEEEPHHHHHHHHHHHHHHHHHHHHTT-EE----SEEEHHHHHHTTHHHHTGGGS-EEE-TT--EEEE-S--HHHHHHHHHHH--SGGG-SEEEEEEEEEE---TT-BTTTTB-SEEEEEEEEEE-SSHHHHHHHHHHHHHHHHHHHHHHT--EEEEEE--GGG-SSEEEEEEEE-TT-SEEEEEESSSS-EEETTT---BPPPPPP-PPPPPEEEE-TT--SHHHHHHHHT--GGGBEEEEEEEETT--EEEEEEETTS-B-HHHHHHHTT-TT-EEEPPHHHHHHTT--TTS--STT--SEEEEEEHHHHH--SEEEEEEETTEEEEEE-BTTTB--SEEE--BPP-TTPBPTTT-PBEEEEEEEEEEEEEE-

pLDDT: mean 94.7, std 4.56, range [61.97, 98.69]